Protein 4IT5 (pdb70)

Structure (mmCIF, N/CA/C/O backbone):
data_4IT5
#
_entry.id   4IT5
#
_cell.length_a   55.430
_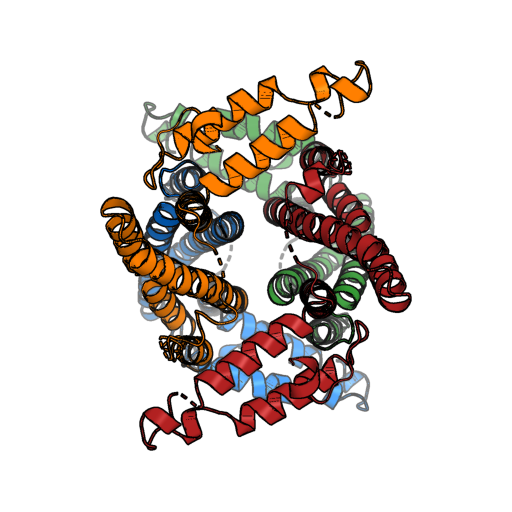cell.length_b   100.714
_cell.length_c   70.346
_cell.angle_alpha   90.000
_cell.angle_beta   90.470
_cell.angle_gamma   90.000
#
_symmetry.space_group_name_H-M   'P 1 21 1'
#
loop_
_entity.id
_entity.type
_entity.pdbx_description
1 polymer 'Co-chaperone protein HscB homolog'
2 non-polymer 'CALCIUM ION'
3 water water
#
loop_
_atom_site.group_PDB
_atom_site.id
_atom_site.type_symbol
_atom_site.label_atom_id
_atom_site.label_alt_id
_atom_site.label_comp_id
_atom_site.label_asym_id
_atom_site.label_entity_id
_atom_site.label_seq_id
_atom_site.pdbx_PDB_ins_code
_atom_site.Cartn_x
_atom_site.Cartn_y
_atom_site.Cartn_z
_atom_site.occupancy
_atom_site.B_iso_or_equiv
_atom_site.auth_seq_id
_atom_site.auth_comp_id
_atom_site.auth_asym_id
_atom_site.auth_atom_id
_atom_site.pdbx_PDB_model_num
ATOM 9 N N . ASN A 1 5 ? 4.420 -10.991 32.139 1.00 64.93 2 ASN A N 1
ATOM 10 C CA . ASN A 1 5 ? 5.439 -10.275 31.379 1.00 57.78 2 ASN A CA 1
ATOM 11 C C . ASN A 1 5 ? 5.266 -10.518 29.882 1.00 53.37 2 ASN A C 1
ATOM 12 O O . ASN A 1 5 ? 4.472 -11.372 29.475 1.00 57.67 2 ASN A O 1
ATOM 17 N N . TYR A 1 6 ? 6.010 -9.775 29.071 1.00 43.96 3 TYR A N 1
ATOM 18 C CA . TYR A 1 6 ? 5.865 -9.837 27.619 1.00 41.26 3 TYR A CA 1
ATOM 19 C C . TYR A 1 6 ? 6.154 -11.230 27.061 1.00 42.12 3 TYR A C 1
ATOM 20 O O . TYR A 1 6 ? 5.533 -11.651 26.088 1.00 45.13 3 TYR A O 1
ATOM 29 N N . PHE A 1 7 ? 7.094 -11.939 27.680 1.00 43.80 4 PHE A N 1
ATOM 30 C CA . PHE A 1 7 ? 7.451 -13.287 27.242 1.00 42.62 4 PHE A CA 1
ATOM 31 C C . PHE A 1 7 ? 6.311 -14.275 27.474 1.00 46.08 4 PHE A C 1
ATOM 32 O O . PHE A 1 7 ? 5.900 -14.983 26.557 1.00 45.09 4 PHE A O 1
ATOM 40 N N . GLU A 1 8 ? 5.822 -14.328 28.711 1.00 48.86 5 GLU A N 1
ATOM 41 C CA . GLU A 1 8 ? 4.722 -15.217 29.079 1.00 60.96 5 GLU A CA 1
ATOM 42 C C . GLU A 1 8 ? 3.475 -14.900 28.261 1.00 60.60 5 GLU A C 1
ATOM 43 O O . GLU A 1 8 ? 2.700 -15.791 27.926 1.00 63.98 5 GLU A O 1
ATOM 49 N N . LEU A 1 9 ? 3.303 -13.624 27.930 1.00 60.58 6 LEU A N 1
ATOM 50 C CA . LEU A 1 9 ? 2.187 -13.183 27.098 1.00 54.05 6 LEU A CA 1
ATOM 51 C C . LEU A 1 9 ? 2.184 -13.887 25.742 1.00 52.26 6 LEU A C 1
ATOM 52 O O . LEU A 1 9 ? 1.128 -14.121 25.166 1.00 48.34 6 LEU A O 1
ATOM 57 N N . PHE A 1 10 ? 3.365 -14.227 25.234 1.00 52.75 7 PHE A N 1
ATOM 58 C CA . PHE A 1 10 ? 3.454 -14.958 23.975 1.00 48.42 7 PHE A CA 1
ATOM 59 C C . PHE A 1 10 ? 3.777 -16.425 24.220 1.00 50.59 7 PHE A C 1
ATOM 60 O O . PHE A 1 10 ? 3.948 -17.195 23.273 1.00 45.32 7 PHE A O 1
ATOM 68 N N . GLY A 1 11 ? 3.856 -16.806 25.492 1.00 55.30 8 GLY A N 1
ATOM 69 C CA . GLY A 1 11 ? 4.225 -18.161 25.865 1.00 56.92 8 GLY A CA 1
ATOM 70 C C . GLY A 1 11 ? 5.685 -18.478 25.590 1.00 61.77 8 GLY A C 1
ATOM 71 O O . GLY A 1 11 ? 6.045 -19.631 25.350 1.00 60.99 8 GLY A O 1
ATOM 72 N N . LEU A 1 12 ? 6.529 -17.451 25.631 1.00 60.38 9 LEU A N 1
ATOM 73 C CA . LEU A 1 12 ? 7.947 -17.606 25.320 1.00 57.18 9 LEU A CA 1
ATOM 74 C C . LEU A 1 12 ? 8.782 -17.753 26.589 1.00 57.64 9 LEU A C 1
ATOM 75 O O . LEU A 1 12 ? 8.412 -17.233 27.639 1.00 60.06 9 LEU A O 1
ATOM 80 N N . PRO A 1 13 ? 9.913 -18.471 26.498 1.00 64.85 10 PRO A N 1
ATOM 81 C CA . PRO A 1 13 ? 10.828 -18.565 27.644 1.00 60.75 10 PRO A CA 1
ATOM 82 C C . PRO A 1 13 ? 11.526 -17.229 27.859 1.00 49.64 10 PRO A C 1
ATOM 83 O O . PRO A 1 13 ? 11.826 -16.548 26.879 1.00 43.27 10 PRO A O 1
ATOM 87 N N . ILE A 1 14 ? 11.770 -16.854 29.111 1.00 50.54 11 ILE A N 1
ATOM 88 C CA . ILE A 1 14 ? 12.474 -15.611 29.405 1.00 53.61 11 ILE A CA 1
ATOM 89 C C . ILE A 1 14 ? 13.961 -15.765 29.090 1.00 51.22 11 ILE A C 1
ATOM 90 O O . ILE A 1 14 ? 14.705 -16.354 29.868 1.00 52.51 11 ILE A O 1
ATOM 95 N N . GLN A 1 15 ? 14.378 -15.237 27.941 1.00 51.15 12 GLN A N 1
ATOM 96 C CA . GLN A 1 15 ? 15.766 -15.326 27.487 1.00 52.65 12 GLN A CA 1
ATOM 97 C C . GLN A 1 15 ? 15.945 -14.404 26.288 1.00 46.72 12 GLN A C 1
ATOM 98 O O . GLN A 1 15 ? 14.964 -13.989 25.671 1.00 45.34 12 GLN A O 1
ATOM 104 N N . PHE A 1 16 ? 17.191 -14.092 25.953 1.00 45.42 13 PHE A N 1
ATOM 105 C CA . PHE A 1 16 ? 17.470 -13.223 24.819 1.00 44.46 13 PHE A CA 1
ATOM 106 C C . PHE A 1 16 ? 17.225 -13.928 23.491 1.00 48.35 13 PHE A C 1
ATOM 107 O O . PHE A 1 16 ? 16.772 -13.312 22.524 1.00 48.84 13 PHE A O 1
ATOM 115 N N . GLU A 1 17 ? 17.550 -15.216 23.447 1.00 48.27 14 GLU A N 1
ATOM 116 C CA . GLU A 1 17 ? 17.394 -16.008 22.232 1.00 55.23 14 GLU A CA 1
ATOM 117 C C . GLU A 1 17 ? 15.921 -16.071 21.856 1.00 57.67 14 GLU A C 1
ATOM 118 O O . GLU A 1 17 ? 15.083 -16.473 22.667 1.00 53.65 14 GLU A O 1
ATOM 124 N N . LEU A 1 18 ? 15.602 -15.671 20.629 1.00 56.60 15 LEU A N 1
ATOM 125 C CA . LEU A 1 18 ? 14.205 -15.606 20.214 1.00 59.27 15 LEU A CA 1
ATOM 126 C C . LEU A 1 18 ? 13.957 -16.032 18.766 1.00 59.90 15 LEU A C 1
ATOM 127 O O . LEU A 1 18 ? 14.625 -15.558 17.843 1.00 59.39 15 LEU A O 1
ATOM 132 N N . ASP A 1 19 ? 12.980 -16.918 18.585 1.00 56.53 16 ASP A N 1
ATOM 133 C CA . ASP A 1 19 ? 12.498 -17.300 17.261 1.00 54.09 16 ASP A CA 1
ATOM 134 C C . ASP A 1 19 ? 11.609 -16.176 16.720 1.00 54.75 16 ASP A C 1
ATOM 135 O O . ASP A 1 19 ? 10.465 -16.015 17.155 1.00 51.96 16 ASP A O 1
ATOM 140 N N . GLY A 1 20 ? 12.138 -15.398 15.779 1.00 57.21 17 GLY A N 1
ATOM 141 C CA . GLY A 1 20 ? 11.433 -14.244 15.245 1.00 55.80 17 GLY A CA 1
ATOM 142 C C . GLY A 1 20 ? 10.166 -14.572 14.475 1.00 59.10 17 GLY A C 1
ATOM 143 O O . GLY A 1 20 ? 9.159 -13.877 14.603 1.00 55.41 17 GLY A O 1
ATOM 144 N N . SER A 1 21 ? 10.216 -15.628 13.668 1.00 63.56 18 SER A N 1
ATOM 145 C CA . SER A 1 21 ? 9.059 -16.049 12.885 1.00 62.74 18 SER A CA 1
ATOM 146 C C . SER A 1 21 ? 7.919 -16.502 13.797 1.00 63.10 18 SER A C 1
ATOM 147 O O . SER A 1 21 ? 6.752 -16.186 13.559 1.00 59.21 18 SER A O 1
ATOM 150 N N . LEU A 1 22 ? 8.271 -17.247 14.840 1.00 62.08 19 LEU A N 1
ATOM 151 C CA . LEU A 1 22 ? 7.300 -17.719 15.823 1.00 56.71 19 LEU A CA 1
ATOM 152 C C . LEU A 1 22 ? 6.635 -16.539 16.532 1.00 57.30 19 LEU A C 1
ATOM 153 O O . LEU A 1 22 ? 5.418 -16.523 16.721 1.00 56.62 19 LEU A O 1
ATOM 158 N N . LEU A 1 23 ? 7.440 -15.553 16.917 1.00 53.83 20 LEU A N 1
ATOM 159 C CA . LEU A 1 23 ? 6.928 -14.355 17.578 1.00 56.82 20 LEU A CA 1
ATOM 160 C C . LEU A 1 23 ? 5.939 -13.615 16.687 1.00 52.95 20 LEU A C 1
ATOM 161 O O . LEU A 1 23 ? 4.892 -13.166 17.150 1.00 51.41 20 LEU A O 1
ATOM 166 N N . SER A 1 24 ? 6.283 -13.487 15.409 1.00 54.50 21 SER A N 1
ATOM 167 C CA . SER A 1 24 ? 5.414 -12.826 14.441 1.00 60.92 21 SER A CA 1
ATOM 168 C C . SER A 1 24 ? 4.104 -13.580 14.233 1.00 61.21 21 SER A C 1
ATOM 169 O O . SER A 1 24 ? 3.069 -12.968 13.985 1.00 58.72 21 SER A O 1
ATOM 172 N N . SER A 1 25 ? 4.153 -14.905 14.334 1.00 61.94 22 SER A N 1
ATOM 173 C CA . SER A 1 25 ? 2.951 -15.725 14.190 1.00 64.85 22 SER A CA 1
ATOM 174 C C . SER A 1 25 ? 2.100 -15.661 15.455 1.00 59.44 22 SER A C 1
ATOM 175 O O . SER A 1 25 ? 0.874 -15.575 15.387 1.00 60.90 22 SER A O 1
ATOM 178 N N . GLN A 1 26 ? 2.761 -15.712 16.609 1.00 54.73 23 GLN A N 1
ATOM 179 C CA . GLN A 1 26 ? 2.079 -15.588 17.891 1.00 58.36 23 GLN A CA 1
ATOM 180 C C . GLN A 1 26 ? 1.431 -14.209 18.024 1.00 54.62 23 GLN A C 1
ATOM 181 O O . GLN A 1 26 ? 0.302 -14.092 18.491 1.00 47.39 23 GLN A O 1
ATOM 187 N N . PHE A 1 27 ? 2.150 -13.170 17.611 1.00 49.05 24 PHE A N 1
ATOM 188 C CA . PHE A 1 27 ? 1.599 -11.820 17.617 1.00 49.46 24 PHE A CA 1
ATOM 189 C C . PHE A 1 27 ? 0.367 -11.731 16.729 1.00 57.22 24 PHE A C 1
ATOM 190 O O . PHE A 1 27 ? -0.649 -11.168 17.130 1.00 57.58 24 PHE A O 1
ATOM 198 N N . ARG A 1 28 ? 0.468 -12.286 15.524 1.00 56.94 25 ARG A N 1
ATOM 199 C CA . ARG A 1 28 ? -0.636 -12.270 14.569 1.00 63.41 25 ARG A CA 1
ATOM 200 C C . ARG A 1 28 ? -1.909 -12.868 15.157 1.00 57.69 25 ARG A C 1
ATOM 201 O O . ARG A 1 28 ? -2.989 -12.302 15.014 1.00 62.39 25 ARG A O 1
ATOM 209 N N . ALA A 1 29 ? -1.773 -14.006 15.830 1.00 52.74 26 ALA A N 1
ATOM 210 C CA . ALA A 1 29 ? -2.914 -14.669 16.459 1.00 54.77 26 ALA A CA 1
ATOM 211 C C . ALA A 1 29 ? -3.519 -13.815 17.573 1.00 53.18 26 ALA A C 1
ATOM 212 O O . ALA A 1 29 ? -4.737 -13.720 17.705 1.00 49.34 26 ALA A O 1
ATOM 214 N N . LEU A 1 30 ? -2.659 -13.213 18.387 1.00 53.13 27 LEU A N 1
ATOM 215 C CA . LEU A 1 30 ? -3.103 -12.340 19.468 1.00 51.41 27 LEU A CA 1
ATOM 216 C C . LEU A 1 30 ? -3.781 -11.089 18.917 1.00 47.96 27 LEU A C 1
ATOM 217 O O . LEU A 1 30 ? -4.885 -10.725 19.337 1.00 47.48 27 LEU A O 1
ATOM 222 N N . GLN A 1 31 ? -3.106 -10.438 17.975 1.00 47.03 28 GLN A N 1
ATOM 223 C CA . GLN A 1 31 ? -3.590 -9.210 17.348 1.00 52.38 28 GLN A CA 1
ATOM 224 C C . GLN A 1 31 ? -4.945 -9.434 16.694 1.00 58.00 28 GLN A C 1
ATOM 225 O O . GLN A 1 31 ? -5.816 -8.561 16.717 1.00 58.07 28 GLN A O 1
ATOM 231 N N . LYS A 1 32 ? -5.107 -10.618 16.113 1.00 60.48 29 LYS A N 1
ATOM 232 C CA . LYS A 1 32 ? -6.354 -11.026 15.481 1.00 61.73 29 LYS A CA 1
ATOM 233 C C . LYS A 1 32 ? -7.429 -11.183 16.542 1.00 60.03 29 LYS A C 1
ATOM 234 O O . LYS A 1 32 ? -8.553 -10.710 16.381 1.00 61.27 29 LYS A O 1
ATOM 240 N N . ARG A 1 33 ? -7.064 -11.847 17.634 1.00 55.91 30 ARG A N 1
ATOM 241 C CA . ARG A 1 33 ? -8.001 -12.170 18.706 1.00 49.39 30 ARG A CA 1
ATOM 242 C C . ARG A 1 33 ? -8.478 -10.932 19.465 1.00 49.50 30 ARG A C 1
ATOM 243 O O . ARG A 1 33 ? -9.655 -10.824 19.819 1.00 44.36 30 ARG A O 1
ATOM 251 N N . PHE A 1 34 ? -7.569 -9.991 19.698 1.00 42.26 31 PHE A N 1
ATOM 252 C CA . PHE A 1 34 ? -7.882 -8.838 20.535 1.00 37.82 31 PHE A CA 1
ATOM 253 C C . PHE A 1 34 ? -8.128 -7.559 19.740 1.00 32.38 31 PHE A C 1
ATOM 254 O O . PHE A 1 34 ? -8.209 -6.476 20.311 1.00 35.54 31 PHE A O 1
ATOM 262 N N . HIS A 1 35 ? -8.255 -7.690 18.423 1.00 33.57 32 HIS A N 1
ATOM 263 C CA . HIS A 1 35 ? -8.589 -6.557 17.571 1.00 40.09 32 HIS A CA 1
ATOM 264 C C . HIS A 1 35 ? -9.939 -5.974 18.001 1.00 50.13 32 HIS A C 1
ATOM 265 O O . HIS A 1 35 ? -10.902 -6.717 18.190 1.00 47.81 32 HIS A O 1
ATOM 272 N N . PRO A 1 36 ? -10.004 -4.639 18.163 1.00 47.21 33 PRO A N 1
ATOM 273 C CA . PRO A 1 36 ? -11.182 -3.904 18.646 1.00 46.69 33 PRO A CA 1
ATOM 274 C C . PRO A 1 36 ? -12.468 -4.270 17.912 1.00 41.09 33 PRO A C 1
ATOM 275 O O . PRO A 1 36 ? -13.547 -4.191 18.500 1.00 43.34 33 PRO A O 1
ATOM 279 N N . ASP A 1 37 ? -12.356 -4.662 16.647 1.00 42.66 34 ASP A N 1
ATOM 280 C CA . ASP A 1 37 ? -13.520 -5.082 15.878 1.00 45.34 34 ASP A CA 1
ATOM 281 C C . ASP A 1 37 ? -14.256 -6.259 16.529 1.00 43.46 34 ASP A C 1
ATOM 282 O O . ASP A 1 37 ? -15.466 -6.406 16.365 1.00 49.40 34 ASP A O 1
ATOM 287 N N . ASN A 1 38 ? -13.526 -7.080 17.282 1.00 46.46 35 ASN A N 1
ATOM 288 C CA . ASN A 1 38 ? -14.109 -8.248 17.938 1.00 45.41 35 ASN A CA 1
ATOM 289 C C . ASN A 1 38 ? -14.931 -7.891 19.178 1.00 42.24 35 ASN A C 1
ATOM 290 O O . ASN A 1 38 ? -15.514 -8.763 19.821 1.00 39.60 35 ASN A O 1
ATOM 295 N N . PHE A 1 39 ? -14.981 -6.601 19.499 1.00 38.72 36 PHE A N 1
ATOM 296 C CA . PHE A 1 39 ? -15.659 -6.131 20.701 1.00 33.93 36 PHE A CA 1
ATOM 297 C C . PHE A 1 39 ? -16.554 -4.933 20.419 1.00 40.62 36 PHE A C 1
ATOM 298 O O . PHE A 1 39 ? -17.020 -4.272 21.346 1.00 35.19 36 PHE A O 1
ATOM 306 N N . ALA A 1 40 ? -16.794 -4.661 19.140 1.00 35.31 37 ALA A N 1
ATOM 307 C CA . ALA A 1 40 ? -17.527 -3.464 18.716 1.00 46.53 37 ALA A CA 1
ATOM 308 C C . ALA A 1 40 ? -18.892 -3.298 19.384 1.00 41.92 37 ALA A C 1
ATOM 309 O O . ALA A 1 40 ? -19.336 -2.179 19.631 1.00 44.47 37 ALA A O 1
ATOM 311 N N . THR A 1 41 ? -19.563 -4.411 19.667 1.00 36.86 38 THR A N 1
ATOM 312 C CA . THR A 1 41 ? -20.881 -4.343 20.299 1.00 43.50 38 THR A CA 1
ATOM 313 C C . THR A 1 41 ? -20.870 -4.758 21.770 1.00 41.25 38 THR A C 1
ATOM 314 O O . THR A 1 41 ? -21.920 -4.900 22.383 1.00 43.67 38 THR A O 1
ATOM 318 N N . ALA A 1 42 ? -19.681 -4.944 22.334 1.00 38.98 39 ALA A N 1
ATOM 319 C CA . ALA A 1 42 ? -19.563 -5.243 23.759 1.00 40.28 39 ALA A CA 1
ATOM 320 C C . ALA A 1 42 ? -19.882 -4.004 24.603 1.00 43.85 39 ALA A C 1
ATOM 321 O O . ALA A 1 42 ? -19.984 -2.893 24.078 1.00 43.53 39 ALA A O 1
ATOM 323 N N . SER A 1 43 ? -20.042 -4.197 25.910 1.00 45.06 40 SER A N 1
ATOM 324 C CA . SER A 1 43 ? -20.244 -3.084 26.835 1.00 43.87 40 SER A CA 1
ATOM 325 C C . SER A 1 43 ? -19.005 -2.185 26.835 1.00 48.85 40 SER A C 1
ATOM 326 O O . SER A 1 43 ? -17.902 -2.653 26.530 1.00 43.37 40 SER A O 1
ATOM 329 N N . GLU A 1 44 ? -19.175 -0.904 27.167 1.00 48.46 41 GLU A N 1
ATOM 330 C CA . GLU A 1 44 ? -18.059 0.045 27.117 1.00 51.11 41 GLU A CA 1
ATOM 331 C C . GLU A 1 44 ? -16.883 -0.401 27.980 1.00 43.56 41 GLU A C 1
ATOM 332 O O . GLU A 1 44 ? -15.728 -0.214 27.604 1.00 44.82 41 GLU A O 1
ATOM 338 N N . ARG A 1 45 ? -17.180 -0.997 29.131 1.00 46.15 42 ARG A N 1
ATOM 339 C CA . ARG A 1 45 ? -16.134 -1.492 30.021 1.00 54.27 42 ARG A CA 1
ATOM 340 C C . ARG A 1 45 ? -15.317 -2.587 29.341 1.00 49.10 42 ARG A C 1
ATOM 341 O O . ARG A 1 45 ? -14.085 -2.587 29.410 1.00 48.87 42 ARG A O 1
ATOM 349 N N . ASP A 1 46 ? -16.001 -3.515 28.677 1.00 44.42 43 ASP A N 1
ATOM 350 C CA . ASP A 1 46 ? -15.308 -4.591 27.975 1.00 46.92 43 ASP A CA 1
ATOM 351 C C . ASP A 1 46 ? -14.484 -4.078 26.791 1.00 46.90 43 ASP A C 1
ATOM 352 O O . ASP A 1 46 ? -13.382 -4.565 26.547 1.00 46.42 43 ASP A O 1
ATOM 357 N N . ARG A 1 47 ? -15.022 -3.105 26.058 1.00 43.38 44 ARG A N 1
ATOM 358 C CA . ARG A 1 47 ? -14.311 -2.528 24.917 1.00 43.60 44 ARG A CA 1
ATOM 359 C C . ARG A 1 47 ? -13.006 -1.869 25.344 1.00 36.21 44 ARG A C 1
ATOM 360 O O . ARG A 1 47 ? -11.963 -2.099 24.740 1.00 40.39 44 ARG A O 1
ATOM 368 N N . LEU A 1 48 ? -13.074 -1.062 26.396 1.00 42.66 45 LEU A N 1
ATOM 369 C CA . LEU A 1 48 ? -11.912 -0.315 26.868 1.00 48.85 45 LEU A CA 1
ATOM 370 C C . LEU A 1 48 ? -10.843 -1.236 27.450 1.00 47.70 45 LEU A C 1
ATOM 371 O O . LEU A 1 48 ? -9.653 -0.990 27.285 1.00 43.21 45 LEU A O 1
ATOM 384 N N . ALA A 1 50 ? -10.470 -4.291 26.431 1.00 40.12 47 ALA A N 1
ATOM 385 C CA . ALA A 1 50 ? -9.974 -4.996 25.251 1.00 42.07 47 ALA A CA 1
ATOM 386 C C . ALA A 1 50 ? -8.944 -4.179 24.464 1.00 40.15 47 ALA A C 1
ATOM 387 O O . ALA A 1 50 ? -7.958 -4.733 23.979 1.00 37.80 47 ALA A O 1
ATOM 389 N N . VAL A 1 51 ? -9.172 -2.874 24.320 1.00 38.97 48 VAL A N 1
ATOM 390 C CA . VAL A 1 51 ? -8.200 -2.029 23.616 1.00 36.49 48 VAL A CA 1
ATOM 391 C C . VAL A 1 51 ? -6.909 -1.925 24.418 1.00 41.15 48 VAL A C 1
ATOM 392 O O . VAL A 1 51 ? -5.818 -1.854 23.846 1.00 43.99 48 VAL A O 1
ATOM 396 N N . GLN A 1 52 ? -7.029 -1.936 25.744 1.00 38.74 49 GLN A N 1
ATOM 397 C CA . GLN A 1 52 ? -5.846 -1.933 26.600 1.00 49.69 49 GLN A CA 1
ATOM 398 C C . GLN A 1 52 ? -5.047 -3.228 26.440 1.00 49.42 49 GLN A C 1
ATOM 399 O O . GLN A 1 52 ? -3.816 -3.203 26.361 1.00 44.33 49 GLN A O 1
ATOM 405 N N . GLN A 1 53 ? -5.748 -4.357 26.374 1.00 41.64 50 GLN A N 1
ATOM 406 C CA . GLN A 1 53 ? -5.088 -5.637 26.152 1.00 41.12 50 GLN A CA 1
ATOM 407 C C . GLN A 1 53 ? -4.440 -5.660 24.775 1.00 39.31 50 GLN A C 1
ATOM 408 O O . GLN A 1 53 ? -3.337 -6.177 24.606 1.00 39.09 50 GLN A O 1
ATOM 414 N N . ALA A 1 54 ? -5.125 -5.086 23.792 1.00 38.18 51 ALA A N 1
ATOM 415 C CA . ALA A 1 54 ? -4.582 -5.010 22.439 1.00 41.41 51 ALA A CA 1
ATOM 416 C C . ALA A 1 54 ? -3.333 -4.135 22.412 1.00 40.66 51 ALA A C 1
ATOM 417 O O . ALA A 1 54 ? -2.367 -4.440 21.716 1.00 38.60 51 ALA A O 1
ATOM 419 N N . ALA A 1 55 ? -3.361 -3.048 23.176 1.00 34.87 52 ALA A N 1
ATOM 420 C CA . ALA A 1 55 ? -2.231 -2.127 23.236 1.00 38.48 52 ALA A CA 1
ATOM 421 C C . ALA A 1 55 ? -1.008 -2.782 23.882 1.00 41.68 52 ALA A C 1
ATOM 422 O O . ALA A 1 55 ? 0.112 -2.631 23.389 1.00 42.04 52 ALA A O 1
ATOM 424 N N . GLN A 1 56 ? -1.226 -3.501 24.982 1.00 42.99 53 GLN A N 1
ATOM 425 C CA . GLN A 1 56 ? -0.156 -4.227 25.667 1.00 46.24 53 GLN A CA 1
ATOM 426 C C . GLN A 1 56 ? 0.492 -5.282 24.766 1.00 45.78 53 GLN A C 1
ATOM 427 O O . GLN A 1 56 ? 1.709 -5.467 24.784 1.00 41.59 53 GLN A O 1
ATOM 433 N N . ILE A 1 57 ? -0.331 -5.969 23.982 1.00 39.71 54 ILE A N 1
ATOM 434 C CA . ILE A 1 57 ? 0.156 -6.962 23.030 1.00 42.87 54 ILE A CA 1
ATOM 435 C C . ILE A 1 57 ? 1.080 -6.322 21.993 1.00 47.79 54 ILE A C 1
ATOM 436 O O . ILE A 1 57 ? 2.151 -6.854 21.690 1.00 48.15 54 ILE A O 1
ATOM 441 N N . ASN A 1 58 ? 0.663 -5.178 21.460 1.00 47.11 55 ASN A N 1
ATOM 442 C CA . ASN A 1 58 ? 1.484 -4.431 20.516 1.00 47.51 55 ASN A CA 1
ATOM 443 C C . ASN A 1 58 ? 2.798 -3.974 21.151 1.00 45.73 55 ASN A C 1
ATOM 444 O O . ASN A 1 58 ? 3.860 -4.101 20.547 1.00 46.81 55 ASN A O 1
ATOM 449 N N . ASP A 1 59 ? 2.714 -3.439 22.367 1.00 44.03 56 ASP A N 1
ATOM 450 C CA . ASP A 1 59 ? 3.893 -3.041 23.135 1.00 45.60 56 ASP A CA 1
ATOM 451 C C . ASP A 1 59 ? 4.837 -4.215 23.382 1.00 46.36 56 ASP A C 1
ATOM 452 O O . ASP A 1 59 ? 6.047 -4.101 23.192 1.00 43.92 56 ASP A O 1
ATOM 457 N N . ALA A 1 60 ? 4.274 -5.335 23.828 1.00 40.40 57 ALA A N 1
ATOM 458 C CA . ALA A 1 60 ? 5.049 -6.546 24.079 1.00 40.10 57 ALA A CA 1
ATOM 459 C C . ALA A 1 60 ? 5.784 -6.986 22.822 1.00 46.16 57 ALA A C 1
ATOM 460 O O . ALA A 1 60 ? 6.980 -7.283 22.858 1.00 47.88 57 ALA A O 1
ATOM 462 N N . TYR A 1 61 ? 5.055 -7.032 21.712 1.00 41.81 58 TYR A N 1
ATOM 463 C CA . TYR A 1 61 ? 5.626 -7.421 20.429 1.00 44.83 58 TYR A CA 1
ATOM 464 C C . TYR A 1 61 ? 6.764 -6.494 20.018 1.00 49.23 58 TYR A C 1
ATOM 465 O O . TYR A 1 61 ? 7.822 -6.956 19.599 1.00 43.85 58 TYR A O 1
ATOM 474 N N . GLN A 1 62 ? 6.541 -5.187 20.131 1.00 45.19 59 GLN A N 1
ATOM 475 C CA . GLN A 1 62 ? 7.563 -4.208 19.761 1.00 47.55 59 GLN A CA 1
ATOM 476 C C . GLN A 1 62 ? 8.794 -4.289 20.654 1.00 46.68 59 GLN A C 1
ATOM 477 O O . GLN A 1 62 ? 9.915 -4.072 20.200 1.00 44.21 59 GLN A O 1
ATOM 483 N N . THR A 1 63 ? 8.577 -4.595 21.928 1.00 45.72 60 THR A N 1
ATOM 484 C CA . THR A 1 63 ? 9.669 -4.700 22.888 1.00 40.21 60 THR A CA 1
ATOM 485 C C . THR A 1 63 ? 10.513 -5.952 22.637 1.00 42.19 60 THR A C 1
ATOM 486 O O . THR A 1 63 ? 11.744 -5.911 22.735 1.00 38.89 60 THR A O 1
ATOM 490 N N . LEU A 1 64 ? 9.850 -7.053 22.286 1.00 32.93 61 LEU A N 1
ATOM 491 C CA . LEU A 1 64 ? 10.527 -8.335 22.083 1.00 38.52 61 LEU A CA 1
ATOM 492 C C . LEU A 1 64 ? 11.188 -8.477 20.708 1.00 46.45 61 LEU A C 1
ATOM 493 O O . LEU A 1 64 ? 12.219 -9.135 20.585 1.00 47.00 61 LEU A O 1
ATOM 498 N N . LYS A 1 65 ? 10.599 -7.879 19.677 1.00 41.68 62 LYS A N 1
ATOM 499 C CA . LYS A 1 65 ? 11.130 -8.059 18.325 1.00 48.33 62 LYS A CA 1
ATOM 500 C C . LYS A 1 65 ? 12.481 -7.357 18.126 1.00 46.83 62 LYS A C 1
ATOM 501 O O . LYS A 1 65 ? 13.283 -7.778 17.298 1.00 46.61 62 LYS A O 1
ATOM 507 N N . ASP A 1 66 ? 12.733 -6.296 18.887 1.00 46.98 63 ASP A N 1
ATOM 508 C CA . ASP A 1 66 ? 14.012 -5.600 18.802 1.00 48.97 63 ASP A CA 1
ATOM 509 C C . ASP A 1 66 ? 14.951 -6.064 19.911 1.00 42.35 63 ASP A C 1
ATOM 510 O O . ASP A 1 66 ? 14.633 -5.932 21.097 1.00 37.84 63 ASP A O 1
ATOM 515 N N . PRO A 1 67 ? 16.115 -6.609 19.522 1.00 49.93 64 PRO A N 1
ATOM 516 C CA . PRO A 1 67 ? 17.106 -7.167 20.450 1.00 44.04 64 PRO A CA 1
ATOM 517 C C . PRO A 1 67 ? 17.475 -6.184 21.554 1.00 35.68 64 PRO A C 1
ATOM 518 O O . PRO A 1 67 ? 17.559 -6.589 22.709 1.00 40.15 64 PRO A O 1
ATOM 522 N N . LEU A 1 68 ? 17.675 -4.915 21.205 1.00 36.04 65 LEU A N 1
ATOM 523 C CA . LEU A 1 68 ? 18.068 -3.905 22.185 1.00 37.36 65 LEU A CA 1
ATOM 524 C C . LEU A 1 68 ? 16.995 -3.676 23.237 1.00 43.17 65 LEU A C 1
ATOM 525 O O . LEU A 1 68 ? 17.278 -3.682 24.438 1.00 45.83 65 LEU A O 1
ATOM 530 N N . ARG A 1 69 ? 15.763 -3.468 22.785 1.00 44.03 66 ARG A N 1
ATOM 531 C CA . ARG A 1 69 ? 14.648 -3.301 23.707 1.00 43.96 66 ARG A CA 1
ATOM 532 C C . ARG A 1 69 ? 14.434 -4.594 24.488 1.00 28.87 66 ARG A C 1
ATOM 533 O O . ARG A 1 69 ? 14.174 -4.563 25.692 1.00 36.74 66 ARG A O 1
ATOM 541 N N . ARG A 1 70 ? 14.581 -5.728 23.808 1.00 26.72 67 ARG A N 1
ATOM 542 C CA . ARG A 1 70 ? 14.450 -7.035 24.465 1.00 35.39 67 ARG A CA 1
ATOM 543 C C . ARG A 1 70 ? 15.502 -7.216 25.555 1.00 41.69 67 ARG A C 1
ATOM 544 O O . ARG A 1 70 ? 15.183 -7.594 26.688 1.00 38.32 67 ARG A O 1
ATOM 552 N N . ALA A 1 71 ? 16.756 -6.928 25.217 1.00 40.22 68 ALA A N 1
ATOM 553 C CA . ALA A 1 71 ? 17.840 -7.018 26.188 1.00 35.83 68 ALA A CA 1
ATOM 554 C C . ALA A 1 71 ? 17.593 -6.074 27.362 1.00 36.73 68 ALA A C 1
ATOM 555 O O . ALA A 1 71 ? 17.801 -6.432 28.523 1.00 37.10 68 ALA A O 1
ATOM 557 N N . GLU A 1 72 ? 17.148 -4.863 27.048 1.00 37.47 69 GLU A N 1
ATOM 558 C CA . GLU A 1 72 ? 16.844 -3.867 28.070 1.00 41.47 69 GLU A CA 1
ATOM 559 C C . GLU A 1 72 ? 15.681 -4.324 28.952 1.00 37.54 69 GLU A C 1
ATOM 560 O O . GLU A 1 72 ? 15.695 -4.129 30.173 1.00 39.33 69 GLU A O 1
ATOM 566 N N . TYR A 1 73 ? 14.684 -4.948 28.333 1.00 35.19 70 TYR A N 1
ATOM 567 C CA . TYR A 1 73 ? 13.551 -5.504 29.071 1.00 40.16 70 TYR A CA 1
ATOM 568 C C . TYR A 1 73 ? 14.015 -6.598 30.022 1.00 38.98 70 TYR A C 1
ATOM 569 O O . TYR A 1 73 ? 13.572 -6.661 31.167 1.00 48.35 70 TYR A O 1
ATOM 578 N N . LEU A 1 74 ? 14.906 -7.459 29.538 1.00 38.71 71 LEU A N 1
ATOM 579 C CA . LEU A 1 74 ? 15.513 -8.494 30.373 1.00 40.79 71 LEU A CA 1
ATOM 580 C C . LEU A 1 74 ? 16.200 -7.909 31.610 1.00 44.12 71 LEU A C 1
ATOM 581 O O . LEU A 1 74 ? 16.037 -8.427 32.717 1.00 43.34 71 LEU A O 1
ATOM 586 N N . LEU A 1 75 ? 16.957 -6.829 31.422 1.00 41.79 72 LEU A N 1
ATOM 587 C CA . LEU A 1 75 ? 17.606 -6.145 32.542 1.00 43.07 72 LEU A CA 1
ATOM 588 C C . LEU A 1 75 ? 16.589 -5.615 33.550 1.00 48.72 72 LEU A C 1
ATOM 589 O O . LEU A 1 75 ? 16.788 -5.723 34.761 1.00 48.31 72 LEU A O 1
ATOM 594 N N . SER A 1 76 ? 15.497 -5.047 33.043 1.00 51.44 73 SER A N 1
ATOM 595 C CA . SER A 1 76 ? 14.462 -4.469 33.897 1.00 55.40 73 SER A CA 1
ATOM 596 C C . SER A 1 76 ? 13.737 -5.533 34.715 1.00 53.56 73 SER A C 1
ATOM 597 O O . SER A 1 76 ? 13.242 -5.252 35.803 1.00 55.67 73 SER A O 1
ATOM 600 N N . LEU A 1 77 ? 13.683 -6.754 34.189 1.00 49.80 74 LEU A N 1
ATOM 601 C CA . LEU A 1 77 ? 13.115 -7.879 34.929 1.00 53.11 74 LEU A CA 1
ATOM 602 C C . LEU A 1 77 ? 13.989 -8.243 36.135 1.00 55.69 74 LEU A C 1
ATOM 603 O O . LEU A 1 77 ? 13.546 -8.936 37.049 1.00 57.54 74 LEU A O 1
ATOM 608 N N . GLN A 1 78 ? 15.233 -7.776 36.129 1.00 51.67 75 GLN A N 1
ATOM 609 C CA . GLN A 1 78 ? 16.150 -8.028 37.233 1.00 56.43 75 GLN A CA 1
ATOM 610 C C . GLN A 1 78 ? 16.182 -6.837 38.183 1.00 59.72 75 GLN A C 1
ATOM 611 O O . GLN A 1 78 ? 16.957 -6.814 39.137 1.00 65.18 75 GLN A O 1
ATOM 617 N N . GLY A 1 79 ? 15.338 -5.845 37.917 1.00 59.98 76 GLY A N 1
ATOM 618 C CA . GLY A 1 79 ? 15.335 -4.634 38.716 1.00 60.81 76 GLY A CA 1
ATOM 619 C C . GLY A 1 79 ? 16.448 -3.679 38.321 1.00 61.29 76 GLY A C 1
ATOM 620 O O . GLY A 1 79 ? 16.819 -2.789 39.090 1.00 62.29 76 GLY A O 1
ATOM 621 N N . ILE A 1 80 ? 16.981 -3.868 37.115 1.00 58.41 77 ILE A N 1
ATOM 622 C CA . ILE A 1 80 ? 18.009 -2.983 36.577 1.00 57.83 77 ILE A CA 1
ATOM 623 C C . ILE A 1 80 ? 17.418 -1.963 35.601 1.00 59.84 77 ILE A C 1
ATOM 624 O O . ILE A 1 80 ? 16.759 -2.332 34.631 1.00 58.95 77 ILE A O 1
ATOM 629 N N . GLU A 1 81 ? 17.660 -0.681 35.855 1.00 64.51 78 GLU A N 1
ATOM 630 C CA . GLU A 1 81 ? 17.348 0.360 34.878 1.00 70.22 78 GLU A CA 1
ATOM 631 C C . GLU A 1 81 ? 18.534 1.303 34.749 1.00 68.74 78 GLU A C 1
ATOM 632 O O . GLU A 1 81 ? 19.181 1.630 35.742 1.00 69.91 78 GLU A O 1
ATOM 646 N N . ASN A 1 83 ? 20.551 4.900 33.050 1.00 88.77 80 ASN A N 1
ATOM 647 C CA . ASN A 1 83 ? 20.369 6.286 32.630 1.00 90.76 80 ASN A CA 1
ATOM 648 C C . ASN A 1 83 ? 21.185 6.596 31.380 1.00 86.40 80 ASN A C 1
ATOM 649 O O . ASN A 1 83 ? 20.654 7.061 30.373 1.00 85.15 80 ASN A O 1
ATOM 654 N N . GLN A 1 90 ? 29.552 6.487 28.415 1.00 90.74 87 GLN A N 1
ATOM 655 C CA . GLN A 1 90 ? 30.661 7.424 28.288 1.00 90.26 87 GLN A CA 1
ATOM 656 C C . GLN A 1 90 ? 31.713 6.866 27.339 1.00 82.05 87 GLN A C 1
ATOM 657 O O . GLN A 1 90 ? 31.646 7.101 26.135 1.00 89.83 87 GLN A O 1
ATOM 663 N N . ASP A 1 91 ? 32.674 6.125 27.895 1.00 69.26 88 ASP A N 1
ATOM 664 C CA . ASP A 1 91 ? 33.731 5.454 27.125 1.00 52.36 88 ASP A CA 1
ATOM 665 C C . ASP A 1 91 ? 34.315 6.364 26.049 1.00 41.11 88 ASP A C 1
ATOM 666 O O . ASP A 1 91 ? 34.015 6.204 24.866 1.00 40.55 88 ASP A O 1
ATOM 671 N N . PRO A 1 92 ? 35.160 7.319 26.463 1.00 40.68 89 PRO A N 1
ATOM 672 C CA . PRO A 1 92 ? 35.666 8.392 25.596 1.00 43.38 89 PRO A CA 1
ATOM 673 C C . PRO A 1 92 ? 36.239 7.881 24.282 1.00 39.61 89 PRO A C 1
ATOM 674 O O . PRO A 1 92 ? 36.010 8.485 23.236 1.00 45.82 89 PRO A O 1
ATOM 686 N N . PHE A 1 94 ? 35.426 5.032 22.718 1.00 37.14 91 PHE A N 1
ATOM 687 C CA . PHE A 1 94 ? 34.297 4.611 21.897 1.00 36.29 91 PHE A CA 1
ATOM 688 C C . PHE A 1 94 ? 33.640 5.831 21.252 1.00 31.77 91 PHE A C 1
ATOM 689 O O . PHE A 1 94 ? 33.346 5.822 20.056 1.00 38.33 91 PHE A O 1
ATOM 697 N N . LEU A 1 95 ? 33.426 6.879 22.047 1.00 34.77 92 LEU A N 1
ATOM 698 C CA . LEU A 1 95 ? 32.881 8.146 21.543 1.00 37.69 92 LEU A CA 1
ATOM 699 C C . LEU A 1 95 ? 33.668 8.684 20.355 1.00 35.85 92 LEU A C 1
ATOM 700 O O . LEU A 1 95 ? 33.112 8.974 19.297 1.00 36.54 92 LEU A O 1
ATOM 713 N N . GLU A 1 97 ? 35.758 7.205 18.352 1.00 36.23 94 GLU A N 1
ATOM 714 C CA . GLU A 1 97 ? 35.700 6.332 17.186 1.00 44.82 94 GLU A CA 1
ATOM 715 C C . GLU A 1 97 ? 34.363 6.472 16.464 1.00 36.99 94 GLU A C 1
ATOM 716 O O . GLU A 1 97 ? 34.307 6.461 15.233 1.00 37.18 94 GLU A O 1
ATOM 722 N N . GLN A 1 98 ? 33.284 6.613 17.228 1.00 37.72 95 GLN A N 1
ATOM 723 C CA . GLN A 1 98 ? 31.968 6.809 16.628 1.00 41.50 95 GLN A CA 1
ATOM 724 C C . GLN A 1 98 ? 31.908 8.139 15.882 1.00 44.61 95 GLN A C 1
ATOM 725 O O . GLN A 1 98 ? 31.256 8.242 14.843 1.00 43.89 95 GLN A O 1
ATOM 739 N N . GLU A 1 100 ? 34.556 9.509 14.454 1.00 42.84 97 GLU A N 1
ATOM 740 C CA . GLU A 1 100 ? 35.364 9.242 13.263 1.00 45.08 97 GLU A CA 1
ATOM 741 C C . GLU A 1 100 ? 34.569 8.489 12.198 1.00 41.29 97 GLU A C 1
ATOM 742 O O . GLU A 1 100 ? 34.626 8.830 11.015 1.00 41.82 97 GLU A O 1
ATOM 748 N N . LEU A 1 101 ? 33.838 7.458 12.621 1.00 37.48 98 LEU A N 1
ATOM 749 C CA . LEU A 1 101 ? 33.003 6.687 11.700 1.00 39.33 98 LEU A CA 1
ATOM 750 C C . LEU A 1 101 ? 31.953 7.581 11.057 1.00 37.64 98 LEU A C 1
ATOM 751 O O . LEU A 1 101 ? 31.726 7.518 9.849 1.00 44.77 98 LEU A O 1
ATOM 756 N N . ARG A 1 102 ? 31.315 8.414 11.871 1.00 38.98 99 ARG A N 1
ATOM 757 C CA . ARG A 1 102 ? 30.337 9.373 11.366 1.00 50.17 99 ARG A CA 1
ATOM 758 C C . ARG A 1 102 ? 30.995 10.299 10.351 1.00 48.72 99 ARG A C 1
ATOM 759 O O . ARG A 1 102 ? 30.422 10.594 9.302 1.00 47.44 99 ARG A O 1
ATOM 767 N N . GLU A 1 103 ? 32.212 10.737 10.663 1.00 48.53 100 GLU A N 1
ATOM 768 C CA . GLU A 1 103 ? 32.979 11.583 9.757 1.00 56.72 100 GLU A CA 1
ATOM 769 C C . GLU A 1 103 ? 33.264 10.865 8.448 1.00 50.53 100 GLU A C 1
ATOM 770 O O . GLU A 1 103 ? 33.076 11.429 7.373 1.00 52.12 100 GLU A O 1
ATOM 776 N N . GLU A 1 104 ? 33.712 9.618 8.543 1.00 46.05 101 GLU A N 1
ATOM 777 C CA . GLU A 1 104 ? 34.011 8.834 7.351 1.00 47.61 101 GLU A CA 1
ATOM 778 C C . GLU A 1 104 ? 32.763 8.671 6.489 1.00 53.14 101 GLU A C 1
ATOM 779 O O . GLU A 1 104 ? 32.832 8.753 5.263 1.00 57.35 101 GLU A O 1
ATOM 785 N N . LEU A 1 105 ? 31.620 8.451 7.134 1.00 53.14 102 LEU A N 1
ATOM 786 C CA . LEU A 1 105 ? 30.364 8.266 6.410 1.00 52.99 102 LEU A CA 1
ATOM 787 C C . LEU A 1 105 ? 30.008 9.499 5.582 1.00 53.91 102 LEU A C 1
ATOM 788 O O . LEU A 1 105 ? 29.509 9.377 4.465 1.00 51.13 102 LEU A O 1
ATOM 793 N N . GLU A 1 106 ? 30.283 10.681 6.127 1.00 59.02 103 GLU A N 1
ATOM 794 C CA . GLU A 1 106 ? 30.001 11.933 5.425 1.00 67.07 103 GLU A CA 1
ATOM 795 C C . GLU A 1 106 ? 30.899 12.167 4.218 1.00 62.88 103 GLU A C 1
ATOM 796 O O . GLU A 1 106 ? 30.614 13.025 3.384 1.00 66.69 103 GLU A O 1
ATOM 802 N N . SER A 1 107 ? 31.986 11.409 4.131 1.00 62.37 104 SER A N 1
ATOM 803 C CA . SER A 1 107 ? 32.923 11.544 3.019 1.00 62.90 104 SER A CA 1
ATOM 804 C C . SER A 1 107 ? 32.539 10.654 1.840 1.00 64.93 104 SER A C 1
ATOM 805 O O . SER A 1 107 ? 32.866 10.969 0.696 1.00 68.90 104 SER A O 1
ATOM 808 N N . VAL A 1 108 ? 31.844 9.554 2.134 1.00 62.45 105 VAL A N 1
ATOM 809 C CA . VAL A 1 108 ? 31.394 8.577 1.136 1.00 59.11 105 VAL A CA 1
ATOM 810 C C . VAL A 1 108 ? 30.923 9.204 -0.177 1.00 60.69 105 VAL A C 1
ATOM 811 O O . VAL A 1 108 ? 31.330 8.774 -1.257 1.00 58.91 105 VAL A O 1
ATOM 815 N N . THR A 1 109 ? 30.076 10.224 -0.070 1.00 65.83 106 THR A N 1
ATOM 816 C CA . THR A 1 109 ? 29.623 10.998 -1.223 1.00 75.12 106 THR A CA 1
ATOM 817 C C . THR A 1 109 ? 30.786 11.508 -2.068 1.00 77.10 106 THR A C 1
ATOM 818 O O . THR A 1 109 ? 30.801 11.344 -3.286 1.00 78.11 106 THR A O 1
ATOM 822 N N . ALA A 1 110 ? 31.762 12.122 -1.407 1.00 76.82 107 ALA A N 1
ATOM 823 C CA . ALA A 1 110 ? 32.932 12.667 -2.089 1.00 78.29 107 ALA A CA 1
ATOM 824 C C . ALA A 1 110 ? 34.029 11.619 -2.276 1.00 80.36 107 ALA A C 1
ATOM 825 O O . ALA A 1 110 ? 35.182 11.840 -1.904 1.00 82.98 107 ALA A O 1
ATOM 827 N N . CYS A 1 111 ? 33.662 10.477 -2.849 1.00 80.52 108 CYS A N 1
ATOM 828 C CA . CYS A 1 111 ? 34.628 9.430 -3.172 1.00 77.56 108 CYS A CA 1
ATOM 829 C C . CYS A 1 111 ? 34.642 9.166 -4.664 1.00 78.73 108 CYS A C 1
ATOM 830 O O . CYS A 1 111 ? 33.786 9.675 -5.397 1.00 81.08 108 CYS A O 1
ATOM 833 N N . ALA A 1 112 ? 35.610 8.373 -5.112 1.00 79.31 109 ALA A N 1
ATOM 834 C CA . ALA A 1 112 ? 35.641 7.934 -6.499 1.00 81.02 109 ALA A CA 1
ATOM 835 C C . ALA A 1 112 ? 34.357 7.180 -6.820 1.00 82.95 109 ALA A C 1
ATOM 836 O O . ALA A 1 112 ? 33.577 7.602 -7.675 1.00 83.32 109 ALA A O 1
ATOM 838 N N . ASP A 1 113 ? 34.135 6.074 -6.112 1.00 82.34 110 ASP A N 1
ATOM 839 C CA . ASP A 1 113 ? 32.884 5.337 -6.226 1.00 83.29 110 ASP A CA 1
ATOM 840 C C . ASP A 1 113 ? 32.157 5.333 -4.886 1.00 77.42 110 ASP A C 1
ATOM 841 O O . ASP A 1 113 ? 32.361 4.434 -4.065 1.00 73.20 110 ASP A O 1
ATOM 846 N N . PRO A 1 114 ? 31.305 6.351 -4.668 1.00 74.88 111 PRO A N 1
ATOM 847 C CA . PRO A 1 114 ? 30.503 6.519 -3.452 1.00 70.33 111 PRO A CA 1
ATOM 848 C C . PRO A 1 114 ? 29.681 5.272 -3.202 1.00 67.49 111 PRO A C 1
ATOM 849 O O . PRO A 1 114 ? 29.605 4.788 -2.075 1.00 64.06 111 PRO A O 1
ATOM 853 N N . GLU A 1 115 ? 29.076 4.765 -4.269 1.00 71.46 112 GLU A N 1
ATOM 854 C CA . GLU A 1 115 ? 28.296 3.538 -4.231 1.00 78.65 112 GLU A CA 1
ATOM 855 C C . GLU A 1 115 ? 29.114 2.366 -3.681 1.00 72.55 112 GLU A C 1
ATOM 856 O O . GLU A 1 115 ? 28.595 1.531 -2.943 1.00 73.17 112 GLU A O 1
ATOM 862 N N . ALA A 1 116 ? 30.399 2.321 -4.020 1.00 66.98 113 ALA A N 1
ATOM 863 C CA . ALA A 1 116 ? 31.272 1.246 -3.553 1.00 64.63 113 ALA A CA 1
ATOM 864 C C . ALA A 1 116 ? 31.804 1.491 -2.143 1.00 63.99 113 ALA A C 1
ATOM 865 O O . ALA A 1 116 ? 31.952 0.555 -1.359 1.00 66.41 113 ALA A O 1
ATOM 867 N N . ALA A 1 117 ? 32.108 2.745 -1.827 1.00 55.17 114 ALA A N 1
ATOM 868 C CA . ALA A 1 117 ? 32.593 3.087 -0.496 1.00 49.52 114 ALA A CA 1
ATOM 869 C C . ALA A 1 117 ? 31.492 2.899 0.550 1.00 50.67 114 ALA A C 1
ATOM 870 O O . ALA A 1 117 ? 31.761 2.498 1.683 1.00 49.50 114 ALA A O 1
ATOM 872 N N . LEU A 1 118 ? 30.257 3.203 0.164 1.00 52.49 115 LEU A N 1
ATOM 873 C CA . LEU A 1 118 ? 29.107 3.002 1.041 1.00 53.75 115 LEU A CA 1
ATOM 874 C C . LEU A 1 118 ? 28.956 1.532 1.399 1.00 57.20 115 LEU A C 1
ATOM 875 O O . LEU A 1 118 ? 28.785 1.187 2.570 1.00 55.89 115 LEU A O 1
ATOM 880 N N . VAL A 1 119 ? 29.018 0.674 0.382 1.00 58.00 116 VAL A N 1
ATOM 881 C CA . VAL A 1 119 ? 28.959 -0.773 0.577 1.00 56.54 116 VAL A CA 1
ATOM 882 C C . VAL A 1 119 ? 30.044 -1.232 1.550 1.00 57.41 116 VAL A C 1
ATOM 883 O O . VAL A 1 119 ? 29.764 -1.964 2.496 1.00 57.41 116 VAL A O 1
ATOM 887 N N . ALA A 1 120 ? 31.274 -0.780 1.324 1.00 50.16 117 ALA A N 1
ATOM 888 C CA . ALA A 1 120 ? 32.386 -1.103 2.210 1.00 49.30 117 ALA A CA 1
ATOM 889 C C . ALA A 1 120 ? 32.118 -0.648 3.646 1.00 54.31 117 ALA A C 1
ATOM 890 O O . ALA A 1 120 ? 32.326 -1.405 4.595 1.00 54.12 117 ALA A O 1
ATOM 892 N N . PHE A 1 121 ? 31.665 0.593 3.797 1.00 50.85 118 PHE A N 1
ATOM 893 C CA . PHE A 1 121 ? 31.362 1.144 5.111 1.00 47.26 118 PHE A CA 1
ATOM 894 C C . PHE A 1 121 ? 30.228 0.379 5.782 1.00 44.87 118 PHE A C 1
ATOM 895 O O . PHE A 1 121 ? 30.279 0.107 6.982 1.00 43.79 118 PHE A O 1
ATOM 903 N N . ASP A 1 122 ? 29.210 0.030 5.001 1.00 50.22 119 ASP A N 1
ATOM 904 C CA . ASP A 1 122 ? 28.030 -0.652 5.529 1.00 47.26 119 ASP A CA 1
ATOM 905 C C . ASP A 1 122 ? 28.357 -2.040 6.079 1.00 40.47 119 ASP A C 1
ATOM 906 O O . ASP A 1 122 ? 27.790 -2.458 7.087 1.00 40.96 119 ASP A O 1
ATOM 911 N N . THR A 1 123 ? 29.276 -2.748 5.429 1.00 45.31 120 THR A N 1
ATOM 912 C CA . THR A 1 123 ? 29.667 -4.078 5.896 1.00 45.73 120 THR A CA 1
ATOM 913 C C . THR A 1 123 ? 30.466 -3.982 7.187 1.00 41.23 120 THR A C 1
ATOM 914 O O . THR A 1 123 ? 30.311 -4.810 8.083 1.00 44.10 120 THR A O 1
ATOM 918 N N . LYS A 1 124 ? 31.322 -2.969 7.276 1.00 44.60 121 LYS A N 1
ATOM 919 C CA . LYS A 1 124 ? 32.081 -2.717 8.495 1.00 42.87 121 LYS A CA 1
ATOM 920 C C . LYS A 1 124 ? 31.162 -2.442 9.689 1.00 44.37 121 LYS A C 1
ATOM 921 O O . LYS A 1 124 ? 31.331 -3.026 10.763 1.00 43.08 121 LYS A O 1
ATOM 927 N N . VAL A 1 125 ? 30.181 -1.564 9.496 1.00 44.58 122 VAL A N 1
ATOM 928 C CA . VAL A 1 125 ? 29.225 -1.238 10.556 1.00 41.53 122 VAL A CA 1
ATOM 929 C C . VAL A 1 125 ? 28.384 -2.454 10.950 1.00 38.85 122 VAL A C 1
ATOM 930 O O . VAL A 1 125 ? 28.153 -2.704 12.136 1.00 39.75 122 VAL A O 1
ATOM 934 N N . THR A 1 126 ? 27.941 -3.214 9.954 1.00 42.29 123 THR A N 1
ATOM 935 C CA . THR A 1 126 ? 27.132 -4.409 10.199 1.00 49.21 123 THR A CA 1
ATOM 936 C C . THR A 1 126 ? 27.920 -5.486 10.948 1.00 44.80 123 THR A C 1
ATOM 937 O O . THR A 1 126 ? 27.405 -6.105 11.877 1.00 45.99 123 THR A O 1
ATOM 941 N N . ALA A 1 127 ? 29.171 -5.702 10.547 1.00 39.28 124 ALA A N 1
ATOM 942 C CA . ALA A 1 127 ? 30.043 -6.644 11.244 1.00 36.57 124 ALA A CA 1
ATOM 943 C C . ALA A 1 127 ? 30.205 -6.235 12.706 1.00 37.55 124 ALA A C 1
ATOM 944 O O . ALA A 1 127 ? 30.164 -7.067 13.613 1.00 41.39 124 ALA A O 1
ATOM 954 N N . GLN A 1 129 ? 28.139 -4.385 14.473 1.00 31.14 126 GLN A N 1
ATOM 955 C CA . GLN A 1 129 ? 26.853 -4.602 15.123 1.00 31.44 126 GLN A CA 1
ATOM 956 C C . GLN A 1 129 ? 26.703 -6.073 15.484 1.00 36.48 126 GLN A C 1
ATOM 957 O O . GLN A 1 129 ? 26.257 -6.417 16.579 1.00 37.09 126 GLN A O 1
ATOM 963 N N . ARG A 1 130 ? 27.100 -6.935 14.555 1.00 35.62 127 ARG A N 1
ATOM 964 C CA . ARG A 1 130 ? 27.022 -8.379 14.746 1.00 37.52 127 ARG A CA 1
ATOM 965 C C . ARG A 1 130 ? 27.882 -8.818 15.935 1.00 35.68 127 ARG A C 1
ATOM 966 O O . ARG A 1 130 ? 27.457 -9.626 16.760 1.00 38.47 127 ARG A O 1
ATOM 974 N N . HIS A 1 131 ? 29.077 -8.249 16.036 1.00 34.57 128 HIS A N 1
ATOM 975 C CA . HIS A 1 131 ? 29.997 -8.585 17.118 1.00 40.40 128 HIS A CA 1
ATOM 976 C C . HIS A 1 131 ? 29.483 -8.128 18.485 1.00 41.76 128 HIS A C 1
ATOM 977 O O . HIS A 1 131 ? 29.565 -8.874 19.464 1.00 36.31 128 HIS A O 1
ATOM 984 N N . TYR A 1 132 ? 28.965 -6.902 18.554 1.00 36.10 129 TYR A N 1
ATOM 985 C CA . TYR A 1 132 ? 28.367 -6.407 19.790 1.00 34.46 129 TYR A CA 1
ATOM 986 C C . TYR A 1 132 ? 27.143 -7.239 20.181 1.00 34.68 129 TYR A C 1
ATOM 987 O O . TYR A 1 132 ? 26.935 -7.538 21.359 1.00 34.63 129 TYR A O 1
ATOM 996 N N . LEU A 1 133 ? 26.340 -7.615 19.188 1.00 32.72 130 LEU A N 1
ATOM 997 C CA . LEU A 1 133 ? 25.146 -8.431 19.428 1.00 37.82 130 LEU A CA 1
ATOM 998 C C . LEU A 1 133 ? 25.492 -9.797 20.018 1.00 41.86 130 LEU A C 1
ATOM 999 O O . LEU A 1 133 ? 24.838 -10.259 20.955 1.00 39.27 130 LEU A O 1
ATOM 1004 N N . ALA A 1 134 ? 26.528 -10.436 19.482 1.00 39.08 131 ALA A N 1
ATOM 1005 C CA . ALA A 1 134 ? 26.961 -11.734 19.998 1.00 41.68 131 ALA A CA 1
ATOM 1006 C C . ALA A 1 134 ? 27.493 -11.609 21.423 1.00 41.75 131 ALA A C 1
ATOM 1007 O O . ALA A 1 134 ? 27.238 -12.471 22.263 1.00 37.00 131 ALA A O 1
ATOM 1009 N N . GLN A 1 135 ? 28.241 -10.541 21.686 1.00 42.46 132 GLN A N 1
ATOM 1010 C CA . GLN A 1 135 ? 28.759 -10.283 23.025 1.00 38.12 132 GLN A CA 1
ATOM 1011 C C . GLN A 1 135 ? 27.616 -10.067 24.013 1.00 34.63 132 GLN A C 1
ATOM 1012 O O . GLN A 1 135 ? 27.622 -10.624 25.109 1.00 35.51 132 GLN A O 1
ATOM 1018 N N . LEU A 1 136 ? 26.632 -9.269 23.613 1.00 32.54 133 LEU A N 1
ATOM 1019 C CA . LEU A 1 136 ? 25.447 -9.020 24.440 1.00 34.84 133 LEU A CA 1
ATOM 1020 C C . LEU A 1 136 ? 24.724 -10.314 24.804 1.00 38.54 133 LEU A C 1
ATOM 1021 O O . LEU A 1 136 ? 24.356 -10.535 25.964 1.00 36.22 133 LEU A O 1
ATOM 1026 N N . GLN A 1 137 ? 24.522 -11.165 23.804 1.00 38.42 134 GLN A N 1
ATOM 1027 C CA . GLN A 1 137 ? 23.883 -12.462 24.007 1.00 39.43 134 GLN A CA 1
ATOM 1028 C C . GLN A 1 137 ? 24.651 -13.291 25.026 1.00 39.73 134 GLN A C 1
ATOM 1029 O O . GLN A 1 137 ? 24.061 -13.883 25.937 1.00 35.97 134 GLN A O 1
ATOM 1035 N N . GLY A 1 138 ? 25.973 -13.311 24.880 1.00 44.21 135 GLY A N 1
ATOM 1036 C CA . GLY A 1 138 ? 26.829 -14.089 25.754 1.00 36.61 135 GLY A CA 1
ATOM 1037 C C . GLY A 1 138 ? 26.742 -13.693 27.213 1.00 40.76 135 GLY A C 1
ATOM 1038 O O . GLY A 1 138 ? 26.666 -14.554 28.090 1.00 44.05 135 GLY A O 1
ATOM 1039 N N . GLN A 1 139 ? 26.755 -12.393 27.489 1.00 41.93 136 GLN A N 1
ATOM 1040 C CA . GLN A 1 139 ? 26.749 -11.955 28.882 1.00 51.41 136 GLN A CA 1
ATOM 1041 C C . GLN A 1 139 ? 25.357 -11.995 29.517 1.00 45.95 136 GLN A C 1
ATOM 1042 O O . GLN A 1 139 ? 25.229 -12.169 30.728 1.00 46.59 136 GLN A O 1
ATOM 1048 N N . LEU A 1 140 ? 24.317 -11.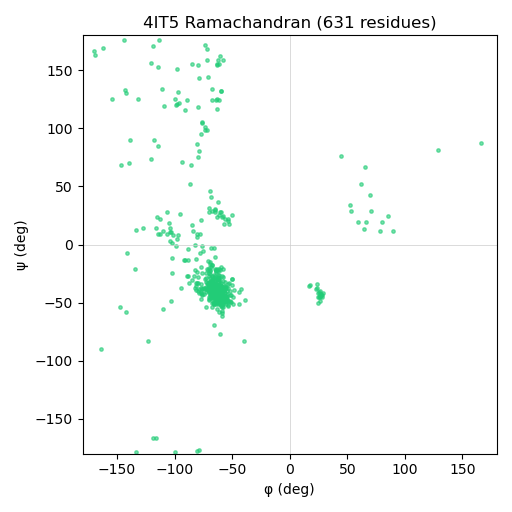843 28.703 1.00 46.22 137 LEU A N 1
ATOM 1049 C CA . LEU A 1 140 ? 22.958 -12.028 29.199 1.00 49.07 137 LEU A CA 1
ATOM 1050 C C . LEU A 1 140 ? 22.778 -13.474 29.657 1.00 48.20 137 LEU A C 1
ATOM 1051 O O . LEU A 1 140 ? 22.216 -13.732 30.718 1.00 50.20 137 LEU A O 1
ATOM 1056 N N . ALA A 1 141 ? 23.287 -14.411 28.863 1.00 48.84 138 ALA A N 1
ATOM 1057 C CA . ALA A 1 141 ? 23.219 -15.830 29.201 1.00 54.15 138 ALA A CA 1
ATOM 1058 C C . ALA A 1 141 ? 23.949 -16.140 30.504 1.00 53.16 138 ALA A C 1
ATOM 1059 O O . ALA A 1 141 ? 23.600 -17.084 31.212 1.00 57.27 138 ALA A O 1
ATOM 1061 N N . GLN A 1 142 ? 24.968 -15.348 30.813 1.00 56.02 139 GLN A N 1
ATOM 1062 C CA . GLN A 1 142 ? 25.767 -15.574 32.011 1.00 57.42 139 GLN A CA 1
ATOM 1063 C C . GLN A 1 142 ? 25.450 -14.564 33.110 1.00 55.87 139 GLN A C 1
ATOM 1064 O O . GLN A 1 142 ? 26.240 -14.385 34.040 1.00 64.02 139 GLN A O 1
ATOM 1070 N N . SER A 1 143 ? 24.293 -13.915 32.994 1.00 53.30 140 SER A N 1
ATOM 1071 C CA . SER A 1 143 ? 23.836 -12.926 33.972 1.00 54.17 140 SER A CA 1
ATOM 1072 C C . SER A 1 143 ? 24.848 -11.808 34.257 1.00 54.63 140 SER A C 1
ATOM 1073 O O . SER A 1 143 ? 24.874 -11.257 35.360 1.00 62.34 140 SER A O 1
ATOM 1076 N N . GLU A 1 144 ? 25.677 -11.481 33.266 1.00 48.43 141 GLU A N 1
ATOM 1077 C CA . GLU A 1 144 ? 26.616 -10.365 33.385 1.00 46.98 141 GLU A CA 1
ATOM 1078 C C . GLU A 1 144 ? 25.914 -9.079 32.983 1.00 44.78 141 GLU A C 1
ATOM 1079 O O . GLU A 1 144 ? 26.229 -8.487 31.947 1.00 44.43 141 GLU A O 1
ATOM 1085 N N . TRP A 1 145 ? 24.961 -8.654 33.808 1.00 46.42 142 TRP A N 1
ATOM 1086 C CA . TRP A 1 145 ? 24.079 -7.548 33.462 1.00 50.66 142 TRP A CA 1
ATOM 1087 C C . TRP A 1 145 ? 24.845 -6.254 33.209 1.00 53.34 142 TRP A C 1
ATOM 1088 O O . TRP A 1 145 ? 24.507 -5.488 32.307 1.00 53.55 142 TRP A O 1
ATOM 1099 N N . LEU A 1 146 ? 25.875 -6.016 34.014 1.00 52.89 143 LEU A N 1
ATOM 1100 C CA . LEU A 1 146 ? 26.682 -4.807 33.893 1.00 56.87 143 LEU A CA 1
ATOM 1101 C C . LEU A 1 146 ? 27.278 -4.699 32.492 1.00 50.46 143 LEU A C 1
ATOM 1102 O O . LEU A 1 146 ? 27.110 -3.688 31.811 1.00 48.98 143 LEU A O 1
ATOM 1107 N N . ALA A 1 147 ? 27.966 -5.751 32.060 1.00 49.50 144 ALA A N 1
ATOM 1108 C CA . ALA A 1 147 ? 28.555 -5.773 30.726 1.00 49.79 144 ALA A CA 1
ATOM 1109 C C . ALA A 1 147 ? 27.475 -5.701 29.648 1.00 47.64 144 ALA A C 1
ATOM 1110 O O . ALA A 1 147 ? 27.669 -5.070 28.611 1.00 47.06 144 ALA A O 1
ATOM 1112 N N . ALA A 1 148 ? 26.343 -6.356 29.899 1.00 41.83 145 ALA A N 1
ATOM 1113 C CA . ALA A 1 148 ? 25.212 -6.344 28.968 1.00 40.14 145 ALA A CA 1
ATOM 1114 C C . ALA A 1 148 ? 24.702 -4.932 28.721 1.00 35.82 145 ALA A C 1
ATOM 1115 O O . ALA A 1 148 ? 24.467 -4.536 27.580 1.00 34.89 145 ALA A O 1
ATOM 1117 N N . ALA A 1 149 ? 24.514 -4.184 29.802 1.00 36.39 146 ALA A N 1
ATOM 1118 C CA . ALA A 1 149 ? 24.063 -2.800 29.706 1.00 42.24 146 ALA A CA 1
ATOM 1119 C C . ALA A 1 149 ? 25.048 -1.955 28.899 1.00 38.67 146 ALA A C 1
ATOM 1120 O O . ALA A 1 149 ? 24.644 -1.057 28.163 1.00 44.58 146 ALA A O 1
ATOM 1122 N N . ASP A 1 150 ? 26.340 -2.234 29.045 1.00 41.71 147 ASP A N 1
ATOM 1123 C CA . ASP A 1 150 ? 27.361 -1.535 28.266 1.00 36.82 147 ASP A CA 1
ATOM 1124 C C . ASP A 1 150 ? 27.204 -1.840 26.783 1.00 35.38 147 ASP A C 1
ATOM 1125 O O . ASP A 1 150 ? 27.331 -0.950 25.943 1.00 34.93 147 ASP A O 1
ATOM 1130 N N . GLN A 1 151 ? 26.931 -3.105 26.466 1.00 31.59 148 GLN A N 1
ATOM 1131 C CA . GLN A 1 151 ? 26.708 -3.519 25.084 1.00 36.97 148 GLN A CA 1
ATOM 1132 C C . GLN A 1 151 ? 25.498 -2.808 24.492 1.00 32.68 148 GLN A C 1
ATOM 1133 O O . GLN A 1 151 ? 25.539 -2.326 23.359 1.00 31.16 148 GLN A O 1
ATOM 1139 N N . ILE A 1 152 ? 24.421 -2.750 25.269 1.00 29.12 149 ILE A N 1
ATOM 1140 C CA . ILE A 1 152 ? 23.198 -2.069 24.848 1.00 33.89 149 ILE A CA 1
ATOM 1141 C C . ILE A 1 152 ? 23.450 -0.608 24.441 1.00 34.71 149 ILE A C 1
ATOM 1142 O O . ILE A 1 152 ? 23.033 -0.183 23.357 1.00 39.18 149 ILE A O 1
ATOM 1147 N N . ARG A 1 153 ? 24.130 0.148 25.303 1.00 37.12 150 ARG A N 1
ATOM 1148 C CA . ARG A 1 153 ? 24.467 1.545 25.013 1.00 39.00 150 ARG A CA 1
ATOM 1149 C C . ARG A 1 153 ? 25.214 1.700 23.697 1.00 35.80 150 ARG A C 1
ATOM 1150 O O . ARG A 1 153 ? 24.899 2.577 22.896 1.00 36.51 150 ARG A O 1
ATOM 1158 N N . LYS A 1 154 ? 26.212 0.847 23.484 1.00 31.88 151 LYS A N 1
ATOM 1159 C CA . LYS A 1 154 ? 27.042 0.936 22.287 1.00 37.48 151 LYS A CA 1
ATOM 1160 C C . LYS A 1 154 ? 26.238 0.575 21.056 1.00 32.52 151 LYS A C 1
ATOM 1161 O O . LYS A 1 154 ? 26.337 1.234 20.024 1.00 33.99 151 LYS A O 1
ATOM 1167 N N . LEU A 1 155 ? 25.427 -0.469 21.175 1.00 30.36 152 LEU A N 1
ATOM 1168 C CA . LEU A 1 155 ? 24.554 -0.875 20.080 1.00 32.64 152 LEU A CA 1
ATOM 1169 C C . LEU A 1 155 ? 23.546 0.216 19.706 1.00 27.66 152 LEU A C 1
ATOM 1170 O O . LEU A 1 155 ? 23.144 0.320 18.546 1.00 30.18 152 LEU A O 1
ATOM 1175 N N . LYS A 1 156 ? 23.152 1.042 20.672 1.00 28.25 153 LYS A N 1
ATOM 1176 C CA . LYS A 1 156 ? 22.263 2.164 20.360 1.00 36.10 153 LYS A CA 1
ATOM 1177 C C . LYS A 1 156 ? 22.990 3.173 19.481 1.00 37.45 153 LYS A C 1
ATOM 1178 O O . LYS A 1 156 ? 22.399 3.768 18.583 1.00 36.24 153 LYS A O 1
ATOM 1184 N N . PHE A 1 157 ? 24.280 3.363 19.743 1.00 35.83 154 PHE A N 1
ATOM 1185 C CA . PHE A 1 157 ? 25.116 4.189 18.879 1.00 40.13 154 PHE A CA 1
ATOM 1186 C C . PHE A 1 157 ? 25.194 3.595 17.474 1.00 37.52 154 PHE A C 1
ATOM 1187 O O . PHE A 1 157 ? 25.006 4.297 16.482 1.00 39.93 154 PHE A O 1
ATOM 1195 N N . ILE A 1 158 ? 25.491 2.299 17.403 1.00 33.86 155 ILE A N 1
ATOM 1196 C CA . ILE A 1 158 ? 25.621 1.594 16.130 1.00 32.62 155 ILE A CA 1
ATOM 1197 C C . ILE A 1 158 ? 24.328 1.668 15.316 1.00 38.66 155 ILE A C 1
ATOM 1198 O O . ILE A 1 158 ? 24.359 1.896 14.103 1.00 43.60 155 ILE A O 1
ATOM 1203 N N . ALA A 1 159 ? 23.195 1.465 15.987 1.00 38.63 156 ALA A N 1
ATOM 1204 C CA . ALA A 1 159 ? 21.888 1.516 15.329 1.00 36.68 156 ALA A CA 1
ATOM 1205 C C . ALA A 1 159 ? 21.653 2.860 14.642 1.00 42.55 156 ALA A C 1
ATOM 1206 O O . ALA A 1 159 ? 21.237 2.904 13.480 1.00 38.81 156 ALA A O 1
ATOM 1208 N N . LYS A 1 160 ? 21.910 3.948 15.366 1.00 39.49 157 LYS A N 1
ATOM 1209 C CA . LYS A 1 160 ? 21.797 5.289 14.798 1.00 49.49 157 LYS A CA 1
ATOM 1210 C C . LYS A 1 160 ? 22.751 5.455 13.625 1.00 46.17 157 LYS A C 1
ATOM 1211 O O . LYS A 1 160 ? 22.392 6.034 12.604 1.00 46.37 157 LYS A O 1
ATOM 1217 N N . LEU A 1 161 ? 23.972 4.954 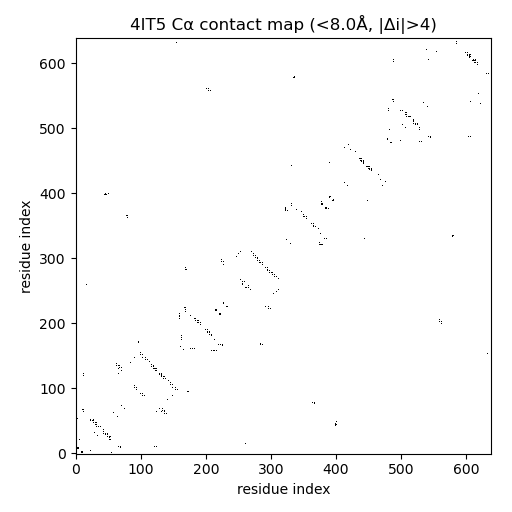13.778 1.00 42.36 158 LEU A N 1
ATOM 1218 C CA . LEU A 1 161 ? 24.936 4.993 12.687 1.00 40.63 158 LEU A CA 1
ATOM 1219 C C . LEU A 1 161 ? 24.382 4.243 11.483 1.00 40.39 158 LEU A C 1
ATOM 1220 O O . LEU A 1 161 ? 24.353 4.776 10.377 1.00 39.69 158 LEU A O 1
ATOM 1225 N N . LYS A 1 162 ? 23.933 3.011 11.711 1.00 37.75 159 LYS A N 1
ATOM 1226 C CA . LYS A 1 162 ? 23.300 2.204 10.665 1.00 45.54 159 LYS A CA 1
ATOM 1227 C C . LYS A 1 162 ? 22.145 2.955 10.003 1.00 42.27 159 LYS A C 1
ATOM 1228 O O . LYS A 1 162 ? 21.943 2.867 8.794 1.00 42.34 159 LYS A O 1
ATOM 1234 N N . ASN A 1 163 ? 21.397 3.708 10.798 1.00 38.24 160 ASN A N 1
ATOM 1235 C CA . ASN A 1 163 ? 20.318 4.521 10.250 1.00 46.67 160 ASN A CA 1
ATOM 1236 C C . ASN A 1 163 ? 20.850 5.613 9.323 1.00 49.03 160 ASN A C 1
ATOM 1237 O O . ASN A 1 163 ? 20.249 5.912 8.290 1.00 51.68 160 ASN A O 1
ATOM 1242 N N . GLU A 1 164 ? 21.986 6.198 9.686 1.00 43.26 161 GLU A N 1
ATOM 1243 C CA . GLU A 1 164 ? 22.591 7.232 8.851 1.00 49.66 161 GLU A CA 1
ATOM 1244 C C . GLU A 1 164 ? 23.113 6.692 7.515 1.00 43.50 161 GLU A C 1
ATOM 1245 O O . GLU A 1 164 ? 23.025 7.382 6.503 1.00 46.79 161 GLU A O 1
ATOM 1251 N N . VAL A 1 165 ? 23.641 5.468 7.494 1.00 40.96 162 VAL A N 1
ATOM 1252 C CA . VAL A 1 165 ? 24.101 4.894 6.221 1.00 43.85 162 VAL A CA 1
ATOM 1253 C C . VAL A 1 165 ? 22.934 4.612 5.268 1.00 47.49 162 VAL A C 1
ATOM 1254 O O . VAL A 1 165 ? 23.052 4.791 4.056 1.00 51.90 162 VAL A O 1
ATOM 1258 N N . GLU A 1 166 ? 21.802 4.191 5.823 1.00 49.50 163 GLU A N 1
ATOM 1259 C CA . GLU A 1 166 ? 20.616 3.922 5.017 1.00 54.06 163 GLU A CA 1
ATOM 1260 C C . GLU A 1 166 ? 20.019 5.212 4.458 1.00 59.00 163 GLU A C 1
ATOM 1261 O O . GLU A 1 166 ? 19.343 5.203 3.430 1.00 61.72 163 GLU A O 1
ATOM 1267 N N . ARG A 1 167 ? 20.279 6.320 5.146 1.00 59.41 164 ARG A N 1
ATOM 1268 C CA . ARG A 1 167 ? 19.925 7.647 4.652 1.00 56.71 164 ARG A CA 1
ATOM 1269 C C . ARG A 1 167 ? 20.779 8.026 3.446 1.00 58.72 164 ARG A C 1
ATOM 1270 O O . ARG A 1 167 ? 20.281 8.578 2.464 1.00 61.50 164 ARG A O 1
ATOM 1278 N N . VAL A 1 168 ? 22.076 7.742 3.537 1.00 54.65 165 VAL A N 1
ATOM 1279 C CA . VAL A 1 168 ? 23.008 8.035 2.455 1.00 54.49 165 VAL A CA 1
ATOM 1280 C C . VAL A 1 168 ? 22.753 7.116 1.260 1.00 54.65 165 VAL A C 1
ATOM 1281 O O . VAL A 1 168 ? 22.911 7.520 0.107 1.00 57.19 165 VAL A O 1
ATOM 1285 N N . GLU A 1 169 ? 22.340 5.882 1.537 1.00 53.01 166 GLU A N 1
ATOM 1286 C CA . GLU A 1 169 ? 21.983 4.955 0.467 1.00 52.97 166 GLU A CA 1
ATOM 1287 C C . GLU A 1 169 ? 20.794 5.485 -0.329 1.00 50.41 166 GLU A C 1
ATOM 1288 O O . GLU A 1 169 ? 20.762 5.377 -1.555 1.00 53.82 166 GLU A O 1
ATOM 1294 N N . ASP A 1 170 ? 19.825 6.067 0.371 1.00 45.42 167 ASP A N 1
ATOM 1295 C CA . ASP A 1 170 ? 18.662 6.654 -0.289 1.00 52.76 167 ASP A CA 1
ATOM 1296 C C . ASP A 1 170 ? 19.041 7.892 -1.099 1.00 56.33 167 ASP A C 1
ATOM 1297 O O . ASP A 1 170 ? 18.411 8.198 -2.109 1.00 61.35 167 ASP A O 1
ATOM 1302 N N . GLN A 1 171 ? 20.072 8.600 -0.650 1.00 59.33 168 GLN A N 1
ATOM 1303 C CA . GLN A 1 171 ? 20.603 9.740 -1.390 1.00 68.24 168 GLN A CA 1
ATOM 1304 C C . GLN A 1 171 ? 21.250 9.292 -2.697 1.00 69.00 168 GLN A C 1
ATOM 1305 O O . GLN A 1 171 ? 21.054 9.913 -3.741 1.00 71.30 168 GLN A O 1
ATOM 1311 N N . LEU A 1 172 ? 22.015 8.204 -2.630 1.00 68.71 169 LEU A N 1
ATOM 1312 C CA . LEU A 1 172 ? 22.774 7.706 -3.777 1.00 68.81 169 LEU A CA 1
ATOM 1313 C C . LEU A 1 172 ? 21.907 6.973 -4.798 1.00 68.96 169 LEU A C 1
ATOM 1314 O O . LEU A 1 172 ? 22.176 7.028 -5.997 1.00 69.21 169 LEU A O 1
ATOM 1319 N N . LEU A 1 173 ? 20.875 6.282 -4.320 1.00 70.01 170 LEU A N 1
ATOM 1320 C CA . LEU A 1 173 ? 19.915 5.625 -5.201 1.00 72.69 170 LEU A CA 1
ATOM 1321 C C . LEU A 1 173 ? 19.227 6.638 -6.096 1.00 74.92 170 LEU A C 1
ATOM 1322 O O . LEU A 1 173 ? 18.573 7.555 -5.604 1.00 77.89 170 LEU A O 1
ATOM 1327 N N . ASN B 1 5 ? 28.939 17.295 -29.472 1.00 84.32 2 ASN B N 1
ATOM 1328 C CA . ASN B 1 5 ? 29.287 16.160 -28.623 1.00 85.26 2 ASN B CA 1
ATOM 1329 C C . ASN B 1 5 ? 29.450 16.565 -27.159 1.00 82.53 2 ASN B C 1
ATOM 1330 O O . ASN B 1 5 ? 30.042 17.603 -26.850 1.00 83.63 2 ASN B O 1
ATOM 1335 N N . TYR B 1 6 ? 28.931 15.720 -26.269 1.00 74.66 3 TYR B N 1
ATOM 1336 C CA . TYR B 1 6 ? 28.945 15.970 -24.829 1.00 66.63 3 TYR B CA 1
ATOM 1337 C C . TYR B 1 6 ? 30.343 15.936 -24.217 1.00 61.21 3 TYR B C 1
ATOM 1338 O O . TYR B 1 6 ? 30.646 16.720 -23.321 1.00 55.50 3 TYR B O 1
ATOM 1347 N N . PHE B 1 7 ? 31.183 15.018 -24.684 1.00 65.45 4 PHE B N 1
ATOM 1348 C CA . PHE B 1 7 ? 32.533 14.876 -24.142 1.00 71.88 4 PHE B CA 1
ATOM 1349 C C . PHE B 1 7 ? 33.367 16.143 -24.329 1.00 78.77 4 PHE B C 1
ATOM 1350 O O . PHE B 1 7 ? 34.024 16.605 -23.392 1.00 81.46 4 PHE B O 1
ATOM 1358 N N . GLU B 1 8 ? 33.341 16.696 -25.540 1.00 79.94 5 GLU B N 1
ATOM 1359 C CA . GLU B 1 8 ? 34.088 17.915 -25.851 1.00 87.96 5 GLU B CA 1
ATOM 1360 C C . GLU B 1 8 ? 33.700 19.043 -24.907 1.00 83.01 5 GLU B C 1
ATOM 1361 O O . GLU B 1 8 ? 34.567 19.735 -24.372 1.00 81.13 5 GLU B O 1
ATOM 1367 N N . LEU B 1 9 ? 32.390 19.218 -24.726 1.00 78.56 6 LEU B N 1
ATOM 1368 C CA . LEU B 1 9 ? 31.825 20.262 -23.871 1.00 76.66 6 LEU B CA 1
ATOM 1369 C C . LEU B 1 9 ? 32.564 20.379 -22.544 1.00 75.92 6 LEU B C 1
ATOM 1370 O O . LEU B 1 9 ? 32.828 21.480 -22.061 1.00 75.31 6 LEU B O 1
ATOM 1375 N N . PHE B 1 10 ? 32.907 19.231 -21.970 1.00 74.62 7 PHE B N 1
ATOM 1376 C CA . PHE B 1 10 ? 33.595 19.190 -20.690 1.00 80.10 7 PHE B CA 1
ATOM 1377 C C . PHE B 1 10 ? 35.096 18.991 -20.875 1.00 84.45 7 PHE B C 1
ATOM 1378 O O . PHE B 1 10 ? 35.853 18.967 -19.906 1.00 88.75 7 PHE B O 1
ATOM 1386 N N . GLY B 1 11 ? 35.521 18.858 -22.128 1.00 82.42 8 GLY B N 1
ATOM 1387 C CA . GLY B 1 11 ? 36.928 18.686 -22.439 1.00 84.63 8 GLY B CA 1
ATOM 1388 C C . GLY B 1 11 ? 37.466 17.340 -21.994 1.00 85.84 8 GLY B C 1
ATOM 1389 O O . GLY B 1 11 ? 38.564 17.246 -21.441 1.00 86.22 8 GLY B O 1
ATOM 1390 N N . LEU B 1 12 ? 36.681 16.295 -22.238 1.00 80.37 9 LEU B N 1
ATOM 1391 C CA . LEU B 1 12 ? 37.061 14.934 -21.891 1.00 77.71 9 LEU B CA 1
ATOM 1392 C C . LEU B 1 12 ? 37.229 14.122 -23.172 1.00 74.64 9 LEU B C 1
ATOM 1393 O O . LEU B 1 12 ? 36.614 14.439 -24.189 1.00 70.70 9 LEU B O 1
ATOM 1398 N N . PRO B 1 13 ? 38.074 13.078 -23.137 1.00 74.25 10 PRO B N 1
ATOM 1399 C CA . PRO B 1 13 ? 38.199 12.233 -24.330 1.00 72.39 10 PRO B CA 1
ATOM 1400 C C . PRO B 1 13 ? 36.944 11.387 -24.518 1.00 72.92 10 PRO B C 1
ATOM 1401 O O . PRO B 1 13 ? 36.202 11.184 -23.559 1.00 64.28 10 PRO B O 1
ATOM 1405 N N . ILE B 1 14 ? 36.712 10.907 -25.736 1.00 75.80 11 ILE B N 1
ATOM 1406 C CA . ILE B 1 14 ? 35.567 10.049 -26.022 1.00 77.70 11 ILE B CA 1
ATOM 1407 C C . ILE B 1 14 ? 35.824 8.624 -25.535 1.00 79.03 11 ILE B C 1
ATOM 1408 O O . ILE B 1 14 ? 36.423 7.817 -26.244 1.00 81.36 11 ILE B O 1
ATOM 1413 N N . GLN B 1 15 ? 35.363 8.316 -24.328 1.00 76.42 12 GLN B N 1
ATOM 1414 C CA . GLN B 1 15 ? 35.605 7.006 -23.743 1.00 73.98 12 GLN B CA 1
ATOM 1415 C C . GLN B 1 15 ? 34.651 6.733 -22.595 1.00 72.06 12 GLN B C 1
ATOM 1416 O O . GLN B 1 15 ? 33.954 7.633 -22.120 1.00 71.68 12 GLN B O 1
ATOM 1422 N N . PHE B 1 16 ? 34.641 5.483 -22.145 1.00 64.46 13 PHE B N 1
ATOM 1423 C CA . PHE B 1 16 ? 33.791 5.073 -21.040 1.00 63.08 13 PHE B CA 1
ATOM 1424 C C . PHE B 1 16 ? 34.409 5.427 -19.687 1.00 61.79 13 PHE B C 1
ATOM 1425 O O . PHE B 1 16 ? 33.698 5.789 -18.750 1.00 56.80 13 PHE B O 1
ATOM 1433 N N . GLU B 1 17 ? 35.733 5.330 -19.591 1.00 69.41 14 GLU B N 1
ATOM 1434 C CA . GLU B 1 17 ? 36.431 5.659 -18.349 1.00 70.98 14 GLU B CA 1
ATOM 1435 C C . GLU B 1 17 ? 36.325 7.150 -18.071 1.00 70.19 14 GLU B C 1
ATOM 1436 O O . GLU B 1 17 ? 36.543 7.972 -18.963 1.00 67.60 14 GLU B O 1
ATOM 1442 N N . LEU B 1 18 ? 36.004 7.496 -16.829 1.00 73.87 15 LEU B N 1
ATOM 1443 C CA . LEU B 1 18 ? 35.698 8.879 -16.478 1.00 81.11 15 LEU B CA 1
ATOM 1444 C C . LEU B 1 18 ? 35.970 9.163 -15.006 1.00 88.22 15 LEU B C 1
ATOM 1445 O O . LEU B 1 18 ? 35.445 8.472 -14.132 1.00 91.69 15 LEU B O 1
ATOM 1450 N N . ASP B 1 19 ? 36.779 10.184 -14.730 1.00 92.29 16 ASP B N 1
ATOM 1451 C CA . ASP B 1 19 ? 36.984 10.622 -13.352 1.00 96.91 16 ASP B CA 1
ATOM 1452 C C . ASP B 1 19 ? 35.816 11.486 -12.895 1.00 98.99 16 ASP B C 1
ATOM 1453 O O . ASP B 1 19 ? 35.554 12.545 -13.468 1.00 96.95 16 ASP B O 1
ATOM 1458 N N . GLY B 1 20 ? 35.120 11.027 -11.861 1.00 101.47 17 GLY B N 1
ATOM 1459 C CA . GLY B 1 20 ? 34.007 11.772 -11.304 1.00 104.36 17 GLY B CA 1
ATOM 1460 C C . GLY B 1 20 ? 34.436 13.120 -10.757 1.00 107.96 17 GLY B C 1
ATOM 1461 O O . GLY B 1 20 ? 33.935 14.155 -11.196 1.00 108.48 17 GLY B O 1
ATOM 1462 N N . SER B 1 21 ? 35.369 13.098 -9.807 1.00 109.48 18 SER B N 1
ATOM 1463 C CA . SER B 1 21 ? 35.868 14.307 -9.148 1.00 112.77 18 SER B CA 1
ATOM 1464 C C . SER B 1 21 ? 36.248 15.427 -10.127 1.00 112.12 18 SER B C 1
ATOM 1465 O O . SER B 1 21 ? 35.989 16.604 -9.860 1.00 111.96 18 SER B O 1
ATOM 1468 N N . LEU B 1 22 ? 36.855 15.058 -11.252 1.00 108.68 19 LEU B N 1
ATOM 1469 C CA . LEU B 1 22 ? 37.140 16.006 -12.323 1.00 105.58 19 LEU B CA 1
ATOM 1470 C C . LEU B 1 22 ? 35.829 16.592 -12.827 1.00 103.74 19 LEU B C 1
ATOM 1471 O O . LEU B 1 22 ? 35.469 17.722 -12.493 1.00 107.07 19 LEU B O 1
ATOM 1476 N N . LEU B 1 23 ? 35.127 15.790 -13.626 1.00 99.11 20 LEU B N 1
ATOM 1477 C CA . LEU B 1 23 ? 33.877 16.174 -14.282 1.00 91.66 20 LEU B CA 1
ATOM 1478 C C . LEU B 1 23 ? 32.905 16.911 -13.368 1.00 87.79 20 LEU B C 1
ATOM 1479 O O . LEU B 1 23 ? 32.418 17.983 -13.721 1.00 80.41 20 LEU B O 1
ATOM 1484 N N . SER B 1 24 ? 32.630 16.331 -12.201 1.00 93.60 21 SER B N 1
ATOM 1485 C CA . SER B 1 24 ? 31.691 16.917 -11.243 1.00 94.91 21 SER B CA 1
ATOM 1486 C C . SER B 1 24 ? 32.067 18.342 -10.852 1.00 101.21 21 SER B C 1
ATOM 1487 O O . SER B 1 24 ? 31.194 19.196 -10.702 1.00 105.55 21 SER B O 1
ATOM 1490 N N . SER B 1 25 ? 33.364 18.598 -10.704 1.00 102.22 22 SER B N 1
ATOM 1491 C CA . SER B 1 25 ? 33.853 19.943 -10.406 1.00 103.58 22 SER B CA 1
ATOM 1492 C C . SER B 1 25 ? 34.185 20.704 -11.687 1.00 101.62 22 SER B C 1
ATOM 1493 O O . SER B 1 25 ? 34.386 21.918 -11.662 1.00 104.98 22 SER B O 1
ATOM 1496 N N . GLN B 1 26 ? 34.250 19.979 -12.800 1.00 95.78 23 GLN B N 1
ATOM 1497 C CA . GLN B 1 26 ? 34.453 20.585 -14.113 1.00 95.09 23 GLN B CA 1
ATOM 1498 C C . GLN B 1 26 ? 33.108 21.066 -14.653 1.00 94.36 23 GLN B C 1
ATOM 1499 O O . GLN B 1 26 ? 33.044 21.995 -15.459 1.00 95.71 23 GLN B O 1
ATOM 1505 N N . PHE B 1 27 ? 32.038 20.410 -14.206 1.00 88.56 24 PHE B N 1
ATOM 1506 C CA . PHE B 1 27 ? 30.670 20.825 -14.507 1.00 84.11 24 PHE B CA 1
ATOM 1507 C C . PHE B 1 27 ? 30.434 22.234 -13.981 1.00 86.71 24 PHE B C 1
ATOM 1508 O O . PHE B 1 27 ? 29.912 23.095 -14.693 1.00 83.71 24 PHE B O 1
ATOM 1516 N N . ARG B 1 28 ? 30.846 22.465 -12.737 1.00 89.28 25 ARG B N 1
ATOM 1517 C CA . ARG B 1 28 ? 30.692 23.764 -12.084 1.00 90.08 25 ARG B CA 1
ATOM 1518 C C . ARG B 1 28 ? 31.363 24.917 -12.837 1.00 78.77 25 ARG B C 1
ATOM 1519 O O . ARG B 1 28 ? 31.003 26.076 -12.648 1.00 72.52 25 ARG B O 1
ATOM 1527 N N . ALA B 1 29 ? 32.325 24.592 -13.695 1.00 75.47 26 ALA B N 1
ATOM 1528 C CA . ALA B 1 29 ? 33.023 25.600 -14.489 1.00 78.09 26 ALA B CA 1
ATOM 1529 C C . ALA B 1 29 ? 32.145 26.154 -15.609 1.00 77.02 26 ALA B C 1
ATOM 1530 O O . ALA B 1 29 ? 31.987 27.368 -15.742 1.00 75.15 26 ALA B O 1
ATOM 1532 N N . LEU B 1 30 ? 31.597 25.259 -16.425 1.00 76.20 27 LEU B N 1
ATOM 1533 C CA . LEU B 1 30 ? 30.668 25.642 -17.485 1.00 74.51 27 LEU B CA 1
ATOM 1534 C C . LEU B 1 30 ? 29.401 26.243 -16.890 1.00 72.18 27 LEU B C 1
ATOM 1535 O O . LEU B 1 30 ? 28.835 27.194 -17.434 1.00 70.02 27 LEU B O 1
ATOM 1540 N N . GLN B 1 31 ? 28.966 25.671 -15.771 1.00 74.66 28 GLN B N 1
ATOM 1541 C CA . GLN B 1 31 ? 27.750 26.098 -15.090 1.00 81.16 28 GLN B CA 1
ATOM 1542 C C . GLN B 1 31 ? 27.854 27.557 -14.651 1.00 87.43 28 GLN B C 1
ATOM 1543 O O . GLN B 1 31 ? 26.952 28.356 -14.905 1.00 87.41 28 GLN B O 1
ATOM 1549 N N . LYS B 1 32 ? 28.963 27.902 -14.002 1.00 89.31 29 LYS B N 1
ATOM 1550 C CA . LYS B 1 32 ? 29.162 29.259 -13.501 1.00 90.79 29 LYS B CA 1
ATOM 1551 C C . LYS B 1 32 ? 29.570 30.243 -14.596 1.00 93.63 29 LYS B C 1
ATOM 1552 O O . LYS B 1 32 ? 29.931 31.381 -14.306 1.00 103.04 29 LYS B O 1
ATOM 1558 N N . ARG B 1 33 ? 29.516 29.802 -15.850 1.00 88.91 30 ARG B N 1
ATOM 1559 C CA . ARG B 1 33 ? 29.787 30.677 -16.989 1.00 88.92 30 ARG B CA 1
ATOM 1560 C C . ARG B 1 33 ? 28.496 30.938 -17.754 1.00 91.51 30 ARG B C 1
ATOM 1561 O O . ARG B 1 33 ? 28.104 32.088 -17.965 1.00 95.45 30 ARG B O 1
ATOM 1569 N N . PHE B 1 34 ? 27.838 29.858 -18.165 1.00 86.83 31 PHE B N 1
ATOM 1570 C CA . PHE B 1 34 ? 26.592 29.954 -18.916 1.00 81.61 31 PHE B CA 1
ATOM 1571 C C . PHE B 1 34 ? 25.366 30.099 -18.028 1.00 73.09 31 PHE B C 1
ATOM 1572 O O . PHE B 1 34 ? 24.245 29.885 -18.487 1.00 74.44 31 PHE B O 1
ATOM 1580 N N . HIS B 1 35 ? 25.569 30.458 -16.765 1.00 68.28 32 HIS B N 1
ATOM 1581 C CA . HIS B 1 35 ? 24.434 30.675 -15.879 1.00 69.40 32 HIS B CA 1
ATOM 1582 C C . HIS B 1 35 ? 23.589 31.813 -16.429 1.00 65.86 32 HIS B C 1
ATOM 1583 O O . HIS B 1 35 ? 24.091 32.914 -16.665 1.00 69.00 32 HIS B O 1
ATOM 1590 N N . PRO B 1 36 ? 22.300 31.538 -16.652 1.00 64.55 33 PRO B N 1
ATOM 1591 C CA . PRO B 1 36 ? 21.370 32.476 -17.284 1.00 58.25 33 PRO B CA 1
ATOM 1592 C C . PRO B 1 36 ? 21.223 33.786 -16.517 1.00 54.39 33 PRO B C 1
ATOM 1593 O O . PRO B 1 36 ? 20.784 34.772 -17.106 1.00 56.68 33 PRO B O 1
ATOM 1597 N N . ASP B 1 37 ? 21.586 33.797 -15.235 1.00 50.69 34 ASP B N 1
ATOM 1598 C CA . ASP B 1 37 ? 21.463 34.997 -14.407 1.00 49.30 34 ASP B CA 1
ATOM 1599 C C . ASP B 1 37 ? 22.342 36.138 -14.931 1.00 46.04 34 ASP B C 1
ATOM 1600 O O . ASP B 1 37 ? 22.081 37.312 -14.662 1.00 46.02 34 ASP B O 1
ATOM 1605 N N . ASN B 1 38 ? 23.381 35.782 -15.681 1.00 40.26 35 ASN B N 1
ATOM 1606 C CA . ASN B 1 38 ? 24.238 36.766 -16.332 1.00 46.05 35 ASN B CA 1
ATOM 1607 C C . ASN B 1 38 ? 23.496 37.506 -17.445 1.00 44.80 35 ASN B C 1
ATOM 1608 O O . ASN B 1 38 ? 23.904 38.591 -17.867 1.00 41.51 35 ASN B O 1
ATOM 1613 N N . PHE B 1 39 ? 22.404 36.903 -17.911 1.00 35.74 36 PHE B N 1
ATOM 1614 C CA . PHE B 1 39 ? 21.605 37.448 -19.005 1.00 39.52 36 PHE B CA 1
ATOM 1615 C C . PHE B 1 39 ? 20.202 37.823 -18.541 1.00 39.76 36 PHE B C 1
ATOM 1616 O O . PHE B 1 39 ? 19.271 37.887 -19.342 1.00 42.37 36 PHE B O 1
ATOM 1624 N N . ALA B 1 40 ? 20.069 38.082 -17.244 1.00 42.00 37 ALA B N 1
ATOM 1625 C CA . ALA B 1 40 ? 18.783 38.414 -16.633 1.00 46.96 37 ALA B CA 1
ATOM 1626 C C . ALA B 1 40 ? 18.202 39.714 -17.179 1.00 43.72 37 ALA B C 1
ATOM 1627 O O . ALA B 1 40 ? 16.990 39.893 -17.211 1.00 39.63 37 ALA B O 1
ATOM 1629 N N . THR B 1 41 ? 19.068 40.631 -17.597 1.00 36.53 38 THR B N 1
ATOM 1630 C CA . THR B 1 41 ? 18.593 41.916 -18.103 1.00 32.03 38 THR B CA 1
ATOM 1631 C C . THR B 1 41 ? 18.859 42.083 -19.599 1.00 33.85 38 THR B C 1
ATOM 1632 O O . THR B 1 41 ? 18.674 43.165 -20.145 1.00 36.26 38 THR B O 1
ATOM 1636 N N . ALA B 1 42 ? 19.288 41.006 -20.254 1.00 32.86 39 ALA B N 1
ATOM 1637 C CA . ALA B 1 42 ? 19.624 41.065 -21.679 1.00 34.99 39 ALA B CA 1
ATOM 1638 C C . ALA B 1 42 ? 18.383 41.023 -22.573 1.00 38.78 39 ALA B C 1
ATOM 1639 O O . ALA B 1 42 ? 17.251 41.008 -22.086 1.00 39.90 39 ALA B O 1
ATOM 1641 N N . SER B 1 43 ? 18.597 41.007 -23.887 1.00 34.26 40 SER B N 1
ATOM 1642 C CA . SER B 1 43 ? 17.503 40.785 -24.823 1.00 39.91 40 SER B CA 1
ATOM 1643 C C . SER B 1 43 ? 16.931 39.390 -24.585 1.00 45.77 40 SER B C 1
ATOM 1644 O O . SER B 1 43 ? 17.622 38.500 -24.069 1.00 40.99 40 SER B O 1
ATOM 1647 N N . GLU B 1 44 ? 15.672 39.185 -24.955 1.00 39.01 41 GLU B N 1
ATOM 1648 C CA . GLU B 1 44 ? 15.048 37.883 -24.734 1.00 44.27 41 GLU B CA 1
ATOM 1649 C C . GLU B 1 44 ? 15.726 36.773 -25.544 1.00 43.30 41 GLU B C 1
ATOM 1650 O O . GLU B 1 44 ? 15.912 35.662 -25.044 1.00 39.89 41 GLU B O 1
ATOM 1656 N N . ARG B 1 45 ? 16.091 37.078 -26.788 1.00 43.48 42 ARG B N 1
ATOM 1657 C CA . ARG B 1 45 ? 16.821 36.129 -27.629 1.00 51.75 42 ARG B CA 1
ATOM 1658 C C . ARG B 1 45 ? 18.097 35.634 -26.949 1.00 49.26 42 ARG B C 1
ATOM 1659 O O . ARG B 1 45 ? 18.363 34.433 -26.907 1.00 44.64 42 ARG B O 1
ATOM 1667 N N . ASP B 1 46 ? 18.881 36.561 -26.409 1.00 46.60 43 ASP B N 1
ATOM 1668 C CA . ASP B 1 46 ? 20.142 36.198 -25.767 1.00 49.82 43 ASP B CA 1
ATOM 1669 C C . ASP B 1 46 ? 19.918 35.419 -24.473 1.00 45.10 43 ASP B C 1
ATOM 1670 O O . ASP B 1 46 ? 20.648 34.477 -24.171 1.00 35.93 43 ASP B O 1
ATOM 1675 N N . ARG B 1 47 ? 18.907 35.819 -23.709 1.00 38.02 44 ARG B N 1
ATOM 1676 C CA . ARG B 1 47 ? 18.588 35.137 -22.458 1.00 41.41 44 ARG B CA 1
ATOM 1677 C C . ARG B 1 47 ? 18.131 33.699 -22.688 1.00 41.71 44 ARG B C 1
ATOM 1678 O O . ARG B 1 47 ? 18.600 32.784 -22.019 1.00 45.46 44 ARG B O 1
ATOM 1686 N N . LEU B 1 48 ? 17.230 33.503 -23.648 1.00 44.44 45 LEU B N 1
ATOM 1687 C CA . LEU B 1 48 ? 16.702 32.175 -23.948 1.00 40.89 45 LEU B CA 1
ATOM 1688 C C . LEU B 1 48 ? 17.791 31.243 -24.488 1.00 45.12 45 LEU B C 1
ATOM 1689 O O . LEU B 1 48 ? 17.829 30.053 -24.158 1.00 47.92 45 LEU B O 1
ATOM 1702 N N . ALA B 1 50 ? 20.987 31.519 -23.733 1.00 41.84 47 ALA B N 1
ATOM 1703 C CA . ALA B 1 50 ? 21.771 31.171 -22.552 1.00 40.18 47 ALA B CA 1
ATOM 1704 C C . ALA B 1 50 ? 21.085 30.054 -21.765 1.00 41.21 47 ALA B C 1
ATOM 1705 O O . ALA B 1 50 ? 21.735 29.124 -21.282 1.00 40.51 47 ALA B O 1
ATOM 1707 N N . VAL B 1 51 ? 19.766 30.147 -21.644 1.00 41.45 48 VAL B N 1
ATOM 1708 C CA . VAL B 1 51 ? 18.990 29.112 -20.971 1.00 40.42 48 VAL B CA 1
ATOM 1709 C C . VAL B 1 51 ? 19.138 27.765 -21.678 1.00 46.39 48 VAL B C 1
ATOM 1710 O O . VAL B 1 51 ? 19.361 26.738 -21.031 1.00 44.63 48 VAL B O 1
ATOM 1714 N N . GLN B 1 52 ? 19.018 27.779 -23.005 1.00 41.44 49 GLN B N 1
ATOM 1715 C CA . GLN B 1 52 ? 19.175 26.567 -23.804 1.00 44.20 49 GLN B CA 1
ATOM 1716 C C . GLN B 1 52 ? 20.573 25.970 -23.661 1.00 43.70 49 GLN B C 1
ATOM 1717 O O . GLN B 1 52 ? 20.724 24.752 -23.582 1.00 46.40 49 GLN B O 1
ATOM 1723 N N . GLN B 1 53 ? 21.595 26.820 -23.630 1.00 37.53 50 GLN B N 1
ATOM 1724 C CA . GLN B 1 53 ? 22.961 26.326 -23.484 1.00 44.54 50 GLN B CA 1
ATOM 1725 C C . GLN B 1 53 ? 23.174 25.720 -22.098 1.00 43.05 50 GLN B C 1
ATOM 1726 O O . GLN B 1 53 ? 23.807 24.674 -21.957 1.00 41.06 50 GLN B O 1
ATOM 1732 N N . ALA B 1 54 ? 22.627 26.375 -21.079 1.00 39.35 51 ALA B N 1
ATOM 1733 C CA . ALA B 1 54 ? 22.758 25.892 -19.707 1.00 40.00 51 ALA B CA 1
ATOM 1734 C C . ALA B 1 54 ? 22.065 24.542 -19.531 1.00 45.21 51 ALA B C 1
ATOM 1735 O O . ALA B 1 54 ? 22.564 23.667 -18.823 1.00 48.61 51 ALA B O 1
ATOM 1737 N N . ALA B 1 55 ? 20.918 24.378 -20.185 1.00 39.16 52 ALA B N 1
ATOM 1738 C CA . ALA B 1 55 ? 20.185 23.116 -20.145 1.00 40.20 52 ALA B CA 1
ATOM 1739 C C . ALA B 1 55 ? 20.936 22.000 -20.874 1.00 41.92 52 ALA B C 1
ATOM 1740 O O . ALA B 1 55 ? 20.970 20.861 -20.410 1.00 42.18 52 ALA B O 1
ATOM 1742 N N . GLN B 1 56 ? 21.521 22.323 -22.022 1.00 47.27 53 GLN B N 1
ATOM 1743 C CA . GLN B 1 56 ? 22.263 21.333 -22.804 1.00 56.67 53 GLN B CA 1
ATOM 1744 C C . GLN B 1 56 ? 23.481 20.830 -22.029 1.00 53.98 53 GLN B C 1
ATOM 1745 O O . GLN B 1 56 ? 23.831 19.650 -22.090 1.00 53.24 53 GLN B O 1
ATOM 1751 N N . ILE B 1 57 ? 24.116 21.738 -21.294 1.00 49.35 54 ILE B N 1
ATOM 1752 C CA . ILE B 1 57 ? 25.220 21.389 -20.406 1.00 51.48 54 ILE B CA 1
ATOM 1753 C C . ILE B 1 57 ? 24.727 20.457 -19.297 1.00 57.08 54 ILE B C 1
ATOM 1754 O O . ILE B 1 57 ? 25.393 19.472 -18.954 1.00 55.01 54 ILE B O 1
ATOM 1759 N N . ASN B 1 58 ? 23.558 20.777 -18.747 1.00 55.79 55 ASN B N 1
ATOM 1760 C CA . ASN B 1 58 ? 22.928 19.948 -17.728 1.00 53.64 55 ASN B CA 1
ATOM 1761 C C . ASN B 1 58 ? 22.681 18.527 -18.227 1.00 48.16 55 ASN B C 1
ATOM 1762 O O . ASN B 1 58 ? 23.058 17.562 -17.564 1.00 49.06 55 ASN B O 1
ATOM 1767 N N . ASP B 1 59 ? 22.051 18.413 -19.394 1.00 47.37 56 ASP B N 1
ATOM 1768 C CA . ASP B 1 59 ? 21.796 17.117 -20.021 1.00 48.51 56 ASP B CA 1
ATOM 1769 C C . ASP B 1 59 ? 23.101 16.370 -20.285 1.00 52.15 56 ASP B C 1
ATOM 1770 O O . ASP B 1 59 ? 23.163 15.148 -20.181 1.00 51.74 56 ASP B O 1
ATOM 1775 N N . ALA B 1 60 ? 24.142 17.120 -20.629 1.00 46.78 57 ALA B N 1
ATOM 1776 C CA . ALA B 1 60 ? 25.444 16.535 -20.922 1.00 47.35 57 ALA B CA 1
ATOM 1777 C C . ALA B 1 60 ? 26.083 15.929 -19.674 1.00 50.61 57 ALA B C 1
ATOM 1778 O O . ALA B 1 60 ? 26.522 14.779 -19.694 1.00 51.80 57 ALA B O 1
ATOM 1780 N N . TYR B 1 61 ? 26.130 16.704 -18.593 1.00 49.14 58 TYR B N 1
ATOM 1781 C CA . TYR B 1 61 ? 26.667 16.223 -17.320 1.00 54.22 58 TYR B CA 1
ATOM 1782 C C . TYR B 1 61 ? 25.939 14.972 -16.829 1.00 56.74 58 TYR B C 1
ATOM 1783 O O . TYR B 1 61 ? 26.576 14.015 -16.392 1.00 59.69 58 TYR B O 1
ATOM 1792 N N . GLN B 1 62 ? 24.609 14.992 -16.900 1.00 54.00 59 GLN B N 1
ATOM 1793 C CA . GLN B 1 62 ? 23.787 13.856 -16.476 1.00 55.80 59 GLN B CA 1
ATOM 1794 C C . GLN B 1 62 ? 24.077 12.600 -17.293 1.00 56.03 59 GLN B C 1
ATOM 1795 O O . GLN B 1 62 ? 24.219 11.509 -16.740 1.00 56.20 59 GLN B O 1
ATOM 1801 N N . THR B 1 63 ? 24.145 12.766 -18.612 1.00 50.87 60 THR B N 1
ATOM 1802 C CA . THR B 1 63 ? 24.422 11.667 -19.533 1.00 49.87 60 THR B CA 1
ATOM 1803 C C . THR B 1 63 ? 25.793 11.042 -19.263 1.00 50.85 60 THR B C 1
ATOM 1804 O O . THR B 1 63 ? 25.945 9.816 -19.263 1.00 46.74 60 THR B O 1
ATOM 1808 N N . LEU B 1 64 ? 26.785 11.894 -19.026 1.00 43.36 61 LEU B N 1
ATOM 1809 C CA . LEU B 1 64 ? 28.159 11.442 -18.815 1.00 53.52 61 LEU B CA 1
ATOM 1810 C C . LEU B 1 64 ? 28.382 10.857 -17.420 1.00 60.26 61 LEU B C 1
ATOM 1811 O O . LEU B 1 64 ? 29.068 9.841 -17.269 1.00 60.65 61 LEU B O 1
ATOM 1816 N N . LYS B 1 65 ? 27.797 11.493 -16.407 1.00 54.96 62 LYS B N 1
ATOM 1817 C CA . LYS B 1 65 ? 27.965 11.053 -15.019 1.00 62.86 62 LYS B CA 1
ATOM 1818 C C . LYS B 1 65 ? 27.466 9.624 -14.775 1.00 58.46 62 LYS B C 1
ATOM 1819 O O . LYS B 1 65 ? 28.068 8.881 -14.001 1.00 59.75 62 LYS B O 1
ATOM 1825 N N . ASP B 1 66 ? 26.380 9.242 -15.443 1.00 55.53 63 ASP B N 1
ATOM 1826 C CA . ASP B 1 66 ? 25.828 7.896 -15.310 1.00 55.25 63 ASP B CA 1
ATOM 1827 C C . ASP B 1 66 ? 26.454 6.950 -16.329 1.00 57.37 63 ASP B C 1
ATOM 1828 O O . ASP B 1 66 ? 26.413 7.214 -17.531 1.00 58.74 63 ASP B O 1
ATOM 1833 N N . PRO B 1 67 ? 27.030 5.837 -15.847 1.00 59.66 64 PRO B N 1
ATOM 1834 C CA . PRO B 1 67 ? 27.741 4.860 -16.684 1.00 60.06 64 PRO B CA 1
ATOM 1835 C C . PRO B 1 67 ? 26.857 4.254 -17.774 1.00 54.23 64 PRO B C 1
ATOM 1836 O O . PRO B 1 67 ? 27.301 4.125 -18.917 1.00 49.22 64 PRO B O 1
ATOM 1840 N N . LEU B 1 68 ? 25.628 3.881 -17.420 1.00 48.94 65 LEU B N 1
ATOM 1841 C CA . LEU B 1 68 ? 24.693 3.309 -18.385 1.00 51.71 65 LEU B CA 1
ATOM 1842 C C . LEU B 1 68 ? 24.353 4.310 -19.482 1.00 49.98 65 LEU B C 1
ATOM 1843 O O . LEU B 1 68 ? 24.406 3.988 -20.671 1.00 48.68 65 LEU B O 1
ATOM 1848 N N . ARG B 1 69 ? 23.999 5.523 -19.072 1.00 48.87 66 ARG B N 1
ATOM 1849 C CA . ARG B 1 69 ? 23.718 6.599 -20.014 1.00 49.81 66 ARG B CA 1
ATOM 1850 C C . ARG B 1 69 ? 24.948 6.957 -20.846 1.00 45.34 66 ARG B C 1
ATOM 1851 O O . ARG B 1 69 ? 24.839 7.205 -22.048 1.00 46.65 66 ARG B O 1
ATOM 1859 N N . ARG B 1 70 ? 26.119 6.962 -20.214 1.00 38.57 67 ARG B N 1
ATOM 1860 C CA . ARG B 1 70 ? 27.363 7.251 -20.929 1.00 43.20 67 ARG B CA 1
ATOM 1861 C C . ARG B 1 70 ? 27.602 6.214 -22.026 1.00 45.66 67 ARG B C 1
ATOM 1862 O O . ARG B 1 70 ? 27.867 6.562 -23.177 1.00 47.06 67 ARG B O 1
ATOM 1870 N N . ALA B 1 71 ? 27.484 4.940 -21.663 1.00 46.91 68 ALA B N 1
ATOM 1871 C CA . ALA B 1 71 ? 27.701 3.852 -22.610 1.00 49.27 68 ALA B CA 1
ATOM 1872 C C . ALA B 1 71 ? 26.719 3.911 -23.780 1.00 48.09 68 ALA B C 1
ATOM 1873 O O . ALA B 1 71 ? 27.109 3.733 -24.932 1.00 45.51 68 ALA B O 1
ATOM 1875 N N . GLU B 1 72 ? 25.447 4.154 -23.478 1.00 50.78 69 GLU B N 1
ATOM 1876 C CA . GLU B 1 72 ? 24.416 4.265 -24.511 1.00 57.64 69 GLU B CA 1
ATOM 1877 C C . GLU B 1 72 ? 24.676 5.435 -25.462 1.00 55.04 69 GLU B C 1
ATOM 1878 O O . GLU B 1 72 ? 24.479 5.319 -26.673 1.00 57.66 69 GLU B O 1
ATOM 1884 N N . TYR B 1 73 ? 25.116 6.561 -24.907 1.00 51.66 70 TYR B N 1
ATOM 1885 C CA . TYR B 1 73 ? 25.454 7.732 -25.713 1.00 53.45 70 TYR B CA 1
ATOM 1886 C C . TYR B 1 73 ? 26.616 7.434 -26.659 1.00 55.70 70 TYR B C 1
ATOM 1887 O O . TYR B 1 73 ? 26.616 7.885 -27.802 1.00 57.46 70 TYR B O 1
ATOM 1896 N N . LEU B 1 74 ? 27.601 6.677 -26.176 1.00 57.47 71 LEU B N 1
ATOM 1897 C CA . LEU B 1 74 ? 28.731 6.249 -27.003 1.00 59.69 71 LEU B CA 1
ATOM 1898 C C . LEU B 1 74 ? 28.255 5.418 -28.191 1.00 61.47 71 LEU B C 1
ATOM 1899 O O . LEU B 1 74 ? 28.722 5.596 -29.318 1.00 58.29 71 LEU B O 1
ATOM 1904 N N . LEU B 1 75 ? 27.327 4.503 -27.926 1.00 59.79 72 LEU B N 1
ATOM 1905 C CA . LEU B 1 75 ? 26.710 3.707 -28.977 1.00 62.99 72 LEU B CA 1
ATOM 1906 C C . LEU B 1 75 ? 25.978 4.612 -29.959 1.00 68.09 72 LEU B C 1
ATOM 1907 O O . LEU B 1 75 ? 26.070 4.432 -31.175 1.00 70.19 72 LEU B O 1
ATOM 1912 N N . SER B 1 76 ? 25.254 5.587 -29.418 1.00 66.87 73 SER B N 1
ATOM 1913 C CA . SER B 1 76 ? 24.506 6.546 -30.222 1.00 70.94 73 SER B CA 1
ATOM 1914 C C . SER B 1 76 ? 25.407 7.297 -31.206 1.00 71.28 73 SER B C 1
ATOM 1915 O O . SER B 1 76 ? 24.999 7.594 -32.329 1.00 69.58 73 SER B O 1
ATOM 1918 N N . LEU B 1 77 ? 26.635 7.590 -30.783 1.00 68.35 74 LEU B N 1
ATOM 1919 C CA . LEU B 1 77 ? 27.605 8.259 -31.645 1.00 71.67 74 LEU B CA 1
ATOM 1920 C C . LEU B 1 77 ? 27.984 7.380 -32.837 1.00 78.38 74 LEU B C 1
ATOM 1921 O O . LEU B 1 77 ? 28.315 7.885 -33.908 1.00 83.65 74 LEU B O 1
ATOM 1926 N N . GLN B 1 78 ? 27.921 6.065 -32.649 1.00 75.01 75 GLN B N 1
ATOM 1927 C CA . GLN B 1 78 ? 28.213 5.128 -33.728 1.00 77.20 75 GLN B CA 1
ATOM 1928 C C . GLN B 1 78 ? 26.988 4.935 -34.617 1.00 77.46 75 GLN B C 1
ATOM 1929 O O . GLN B 1 78 ? 27.029 4.188 -35.596 1.00 78.75 75 GLN B O 1
ATOM 1935 N N . GLY B 1 79 ? 25.899 5.612 -34.264 1.00 76.65 76 GLY B N 1
ATOM 1936 C CA . GLY B 1 79 ? 24.673 5.549 -35.039 1.00 74.18 76 GLY B CA 1
ATOM 1937 C C . GLY B 1 79 ? 23.748 4.432 -34.600 1.00 73.37 76 GLY B C 1
ATOM 1938 O O . GLY B 1 79 ? 22.771 4.120 -35.281 1.00 72.68 76 GLY B O 1
ATOM 1939 N N . ILE B 1 80 ? 24.051 3.832 -33.453 1.00 73.14 77 ILE B N 1
ATOM 1940 C CA . ILE B 1 80 ? 23.281 2.697 -32.952 1.00 72.35 77 ILE B CA 1
ATOM 1941 C C . ILE B 1 80 ? 22.233 3.135 -31.929 1.00 67.84 77 ILE B C 1
ATOM 1942 O O . ILE B 1 80 ? 22.545 3.862 -30.985 1.00 61.82 77 ILE B O 1
ATOM 1947 N N . GLU B 1 81 ? 20.997 2.676 -32.114 1.00 73.83 78 GLU B N 1
ATOM 1948 C CA . GLU B 1 81 ? 19.896 3.033 -31.223 1.00 80.53 78 GLU B CA 1
ATOM 1949 C C . GLU B 1 81 ? 19.310 1.801 -30.535 1.00 79.76 78 GLU B C 1
ATOM 1950 O O . GLU B 1 81 ? 19.189 0.738 -31.143 1.00 71.37 78 GLU B O 1
ATOM 1964 N N . ASN B 1 83 ? 16.497 -0.605 -28.252 1.00 103.89 80 ASN B N 1
ATOM 1965 C CA . ASN B 1 83 ? 15.075 -0.958 -28.301 1.00 106.20 80 ASN B CA 1
ATOM 1966 C C . ASN B 1 83 ? 14.731 -2.132 -27.388 1.00 106.95 80 ASN B C 1
ATOM 1967 O O . ASN B 1 83 ? 14.721 -3.278 -27.826 1.00 109.53 80 ASN B O 1
ATOM 1972 N N . ALA B 1 84 ? 14.432 -1.839 -26.125 1.00 105.86 81 ALA B N 1
ATOM 1973 C CA . ALA B 1 84 ? 14.075 -2.871 -25.150 1.00 106.07 81 ALA B CA 1
ATOM 1974 C C . ALA B 1 84 ? 12.734 -3.534 -25.467 1.00 107.43 81 ALA B C 1
ATOM 1975 O O . ALA B 1 84 ? 12.429 -4.613 -24.957 1.00 107.88 81 ALA B O 1
ATOM 1977 N N . GLU B 1 85 ? 11.934 -2.875 -26.300 1.00 107.38 82 GLU B N 1
ATOM 1978 C CA . GLU B 1 85 ? 10.646 -3.408 -26.734 1.00 106.58 82 GLU B CA 1
ATOM 1979 C C . GLU B 1 85 ? 10.822 -4.730 -27.488 1.00 109.27 82 GLU B C 1
ATOM 1980 O O . GLU B 1 85 ? 9.918 -5.567 -27.512 1.00 111.34 82 GLU B O 1
ATOM 1986 N N . GLN B 1 86 ? 11.994 -4.918 -28.088 1.00 106.35 83 GLN B N 1
ATOM 1987 C CA . GLN B 1 86 ? 12.253 -6.099 -28.908 1.00 102.82 83 GLN B CA 1
ATOM 1988 C C . GLN B 1 86 ? 13.603 -6.766 -28.643 1.00 97.24 83 GLN B C 1
ATOM 1989 O O . GLN B 1 86 ? 13.783 -7.939 -28.956 1.00 98.74 83 GLN B O 1
ATOM 1995 N N . GLN B 1 87 ? 14.548 -6.024 -28.074 1.00 91.91 84 GLN B N 1
ATOM 1996 C CA . GLN B 1 87 ? 15.886 -6.562 -27.825 1.00 88.70 84 GLN B CA 1
ATOM 1997 C C . GLN B 1 87 ? 15.897 -7.497 -26.616 1.00 82.81 84 GLN B C 1
ATOM 1998 O O . GLN B 1 87 ? 16.508 -8.568 -26.649 1.00 79.25 84 GLN B O 1
ATOM 2004 N N . THR B 1 88 ? 15.214 -7.084 -25.552 1.00 78.98 85 THR B N 1
ATOM 2005 C CA . THR B 1 88 ? 15.114 -7.885 -24.338 1.00 79.74 85 THR B CA 1
ATOM 2006 C C . THR B 1 88 ? 14.392 -9.200 -24.610 1.00 78.90 85 THR B C 1
ATOM 2007 O O . THR B 1 88 ? 14.795 -10.253 -24.114 1.00 78.07 85 THR B O 1
ATOM 2011 N N . LEU B 1 89 ? 13.327 -9.128 -25.405 1.00 74.81 86 LEU B N 1
ATOM 2012 C CA . LEU B 1 89 ? 12.539 -10.304 -25.764 1.00 77.00 86 LEU B CA 1
ATOM 2013 C C . LEU B 1 89 ? 13.364 -11.297 -26.584 1.00 73.91 86 LEU B C 1
ATOM 2014 O O . LEU B 1 89 ? 13.050 -12.488 -26.639 1.00 70.65 86 LEU B O 1
ATOM 2019 N N . GLN B 1 90 ? 14.426 -10.796 -27.209 1.00 73.27 87 GLN B N 1
ATOM 2020 C CA . GLN B 1 90 ? 15.334 -11.625 -27.997 1.00 73.70 87 GLN B CA 1
ATOM 2021 C C . GLN B 1 90 ? 16.405 -12.326 -27.149 1.00 75.31 87 GLN B C 1
ATOM 2022 O O . GLN B 1 90 ? 17.361 -12.876 -27.696 1.00 81.19 87 GLN B O 1
ATOM 2028 N N . ASP B 1 91 ? 16.250 -12.307 -25.825 1.00 66.77 88 ASP B N 1
ATOM 2029 C CA . ASP B 1 91 ? 17.176 -13.018 -24.935 1.00 61.45 88 ASP B CA 1
ATOM 2030 C C . ASP B 1 91 ? 16.472 -13.712 -23.763 1.00 55.19 88 ASP B C 1
ATOM 2031 O O . ASP B 1 91 ? 16.632 -13.310 -22.609 1.00 53.13 88 ASP B O 1
ATOM 2036 N N . PRO B 1 92 ? 15.712 -14.780 -24.059 1.00 54.72 89 PRO B N 1
ATOM 2037 C CA . PRO B 1 92 ? 14.840 -15.470 -23.096 1.00 49.05 89 PRO B CA 1
ATOM 2038 C C . PRO B 1 92 ? 15.591 -16.086 -21.915 1.00 42.15 89 PRO B C 1
ATOM 2039 O O . PRO B 1 92 ? 15.086 -16.055 -20.790 1.00 44.89 89 PRO B O 1
ATOM 2051 N N . PHE B 1 94 ? 18.164 -14.994 -20.325 1.00 51.81 91 PHE B N 1
ATOM 2052 C CA . PHE B 1 94 ? 18.399 -13.980 -19.307 1.00 44.49 91 PHE B CA 1
ATOM 2053 C C . PHE B 1 94 ? 17.094 -13.591 -18.618 1.00 38.91 91 PHE B C 1
ATOM 2054 O O . PHE B 1 94 ? 17.081 -13.293 -17.422 1.00 37.28 91 PHE B O 1
ATOM 2062 N N . LEU B 1 95 ? 16.000 -13.591 -19.375 1.00 45.63 92 LEU B N 1
ATOM 2063 C CA . LEU B 1 95 ? 14.687 -13.293 -18.806 1.00 46.84 92 LEU B CA 1
ATOM 2064 C C . LEU B 1 95 ? 14.339 -14.304 -17.713 1.00 47.09 92 LEU B C 1
ATOM 2065 O O . LEU B 1 95 ? 13.831 -13.932 -16.654 1.00 45.25 92 LEU B O 1
ATOM 2078 N N . GLU B 1 97 ? 16.467 -15.879 -15.880 1.00 46.82 94 GLU B N 1
ATOM 2079 C CA . GLU B 1 97 ? 17.322 -15.537 -14.750 1.00 51.59 94 GLU B CA 1
ATOM 2080 C C . GLU B 1 97 ? 16.721 -14.371 -13.970 1.00 43.93 94 GLU B C 1
ATOM 2081 O O . GLU B 1 97 ? 16.745 -14.364 -12.740 1.00 44.08 94 GLU B O 1
ATOM 2087 N N . GLN B 1 98 ? 16.176 -13.395 -14.695 1.00 46.03 95 GLN B N 1
ATOM 2088 C CA . GLN B 1 98 ? 15.494 -12.257 -14.081 1.00 54.36 95 GLN B CA 1
ATOM 2089 C C . GLN B 1 98 ? 14.346 -12.723 -13.191 1.00 53.91 95 GLN B C 1
ATOM 2090 O O . GLN B 1 98 ? 14.205 -12.275 -12.053 1.00 50.80 95 GLN B O 1
ATOM 2104 N N . GLU B 1 100 ? 13.808 -15.729 -11.931 1.00 50.22 97 GLU B N 1
ATOM 2105 C CA . GLU B 1 100 ? 14.322 -16.530 -10.824 1.00 58.91 97 GLU B CA 1
ATOM 2106 C C . GLU B 1 100 ? 14.919 -15.656 -9.720 1.00 60.50 97 GLU B C 1
ATOM 2107 O O . GLU B 1 100 ? 14.828 -15.989 -8.540 1.00 64.26 97 GLU B O 1
ATOM 2113 N N . LEU B 1 101 ? 15.526 -14.537 -10.109 1.00 54.13 98 LEU B N 1
ATOM 2114 C CA . LEU B 1 101 ? 16.071 -13.582 -9.143 1.00 49.81 98 LEU B CA 1
ATOM 2115 C C . LEU B 1 101 ? 14.964 -12.860 -8.377 1.00 43.77 98 LEU B C 1
ATOM 2116 O O . LEU B 1 101 ? 15.043 -12.713 -7.161 1.00 48.23 98 LEU B O 1
ATOM 2121 N N . ARG B 1 102 ? 13.936 -12.410 -9.091 1.00 49.21 99 ARG B N 1
ATOM 2122 C CA . ARG B 1 102 ? 12.774 -11.799 -8.449 1.00 60.11 99 ARG B CA 1
ATOM 2123 C C . ARG B 1 102 ? 12.075 -12.777 -7.512 1.00 64.63 99 ARG B C 1
ATOM 2124 O O . ARG B 1 102 ? 11.703 -12.414 -6.397 1.00 67.42 99 ARG B O 1
ATOM 2132 N N . GLU B 1 103 ? 11.901 -14.013 -7.974 1.00 66.32 100 GLU B N 1
ATOM 2133 C CA . GLU B 1 103 ? 11.349 -15.079 -7.145 1.00 73.97 100 GLU B CA 1
ATOM 2134 C C . GLU B 1 103 ? 12.149 -15.212 -5.860 1.00 71.01 100 GLU B C 1
ATOM 2135 O O . GLU B 1 103 ? 11.589 -15.270 -4.766 1.00 72.71 100 GLU B O 1
ATOM 2141 N N . GLU B 1 104 ? 13.467 -15.254 -6.013 1.00 64.62 101 GLU B N 1
ATOM 2142 C CA . GLU B 1 104 ? 14.383 -15.358 -4.890 1.00 64.93 101 GLU B CA 1
ATOM 2143 C C . GLU B 1 104 ? 14.195 -14.176 -3.938 1.00 61.58 101 GLU B C 1
ATOM 2144 O O . GLU B 1 104 ? 14.222 -14.338 -2.718 1.00 61.59 101 GLU B O 1
ATOM 2150 N N . LEU B 1 105 ? 13.991 -12.989 -4.503 1.00 57.18 102 LEU B N 1
ATOM 2151 C CA . LEU B 1 105 ? 13.802 -11.780 -3.701 1.00 60.85 102 LEU B CA 1
ATOM 2152 C C . LEU B 1 105 ? 12.493 -11.809 -2.910 1.00 64.81 102 LEU B C 1
ATOM 2153 O O . LEU B 1 105 ? 12.444 -11.355 -1.766 1.00 64.93 102 LEU B O 1
ATOM 2158 N N . GLU B 1 106 ? 11.436 -12.344 -3.516 1.00 69.11 103 GLU B N 1
ATOM 2159 C CA . GLU B 1 106 ? 10.142 -12.445 -2.838 1.00 74.26 103 GLU B CA 1
ATOM 2160 C C . GLU B 1 106 ? 10.134 -13.495 -1.727 1.00 74.92 103 GLU B C 1
ATOM 2161 O O . GLU B 1 106 ? 9.223 -13.523 -0.902 1.00 75.95 103 GLU B O 1
ATOM 2167 N N . SER B 1 107 ? 11.154 -14.348 -1.708 1.00 76.64 104 SER B N 1
ATOM 2168 C CA . SER B 1 107 ? 11.213 -15.463 -0.767 1.00 83.75 104 SER B CA 1
ATOM 2169 C C . SER B 1 107 ? 11.928 -15.126 0.542 1.00 86.17 104 SER B C 1
ATOM 2170 O O . SER B 1 107 ? 11.833 -15.879 1.512 1.00 81.97 104 SER B O 1
ATOM 2173 N N . VAL B 1 108 ? 12.641 -14.001 0.573 1.00 89.19 105 VAL B N 1
ATOM 2174 C CA . VAL B 1 108 ? 13.417 -13.634 1.759 1.00 90.08 105 VAL B CA 1
ATOM 2175 C C . VAL B 1 108 ? 12.528 -13.305 2.964 1.00 89.81 105 VAL B C 1
ATOM 2176 O O . VAL B 1 108 ? 12.910 -13.551 4.107 1.00 90.79 105 VAL B O 1
ATOM 2180 N N . THR B 1 109 ? 11.337 -12.773 2.699 1.00 89.14 106 THR B N 1
ATOM 2181 C CA . THR B 1 109 ? 10.388 -12.428 3.754 1.00 92.29 106 THR B CA 1
ATOM 2182 C C . THR B 1 109 ? 9.789 -13.694 4.368 1.00 96.05 106 THR B C 1
ATOM 2183 O O . THR B 1 109 ? 9.292 -13.684 5.496 1.00 96.51 106 THR B O 1
ATOM 2187 N N . ALA B 1 110 ? 9.857 -14.785 3.611 1.00 96.65 107 ALA B N 1
ATOM 2188 C CA . ALA B 1 110 ? 9.275 -16.058 4.021 1.00 97.64 107 ALA B CA 1
ATOM 2189 C C . ALA B 1 110 ? 10.160 -16.839 4.996 1.00 101.18 107 ALA B C 1
ATOM 2190 O O . ALA B 1 110 ? 9.650 -17.546 5.866 1.00 103.69 107 ALA B O 1
ATOM 2192 N N . CYS B 1 111 ? 11.478 -16.718 4.845 1.00 100.69 108 CYS B N 1
ATOM 2193 C CA . CYS B 1 111 ? 12.423 -17.398 5.734 1.00 103.00 108 CYS B CA 1
ATOM 2194 C C . CYS B 1 111 ? 12.197 -17.005 7.192 1.00 104.59 108 CYS B C 1
ATOM 2195 O O . CYS B 1 111 ? 11.612 -15.961 7.477 1.00 105.96 108 CYS B O 1
ATOM 2198 N N . ALA B 1 112 ? 12.671 -17.839 8.114 1.00 104.04 109 ALA B N 1
ATOM 2199 C CA . ALA B 1 112 ? 12.596 -17.520 9.538 1.00 105.31 109 ALA B CA 1
ATOM 2200 C C . ALA B 1 112 ? 13.727 -16.574 9.943 1.00 106.50 109 ALA B C 1
ATOM 2201 O O . ALA B 1 112 ? 13.914 -16.282 11.126 1.00 109.50 109 ALA B O 1
ATOM 2203 N N . ASP B 1 113 ? 14.477 -16.104 8.950 1.00 103.51 110 ASP B N 1
ATOM 2204 C CA . ASP B 1 113 ? 15.558 -15.147 9.169 1.00 101.32 110 ASP B CA 1
ATOM 2205 C C . ASP B 1 113 ? 15.691 -14.201 7.969 1.00 98.89 110 ASP B C 1
ATOM 2206 O O . ASP B 1 113 ? 16.689 -14.252 7.246 1.00 96.50 110 ASP B O 1
ATOM 2211 N N . PRO B 1 114 ? 14.686 -13.329 7.762 1.00 97.72 111 PRO B N 1
ATOM 2212 C CA . PRO B 1 114 ? 14.611 -12.466 6.576 1.00 95.82 111 PRO B CA 1
ATOM 2213 C C . PRO B 1 114 ? 15.708 -11.408 6.494 1.00 94.75 111 PRO B C 1
ATOM 2214 O O . PRO B 1 114 ? 16.073 -11.015 5.387 1.00 94.14 111 PRO B O 1
ATOM 2218 N N . GLU B 1 115 ? 16.211 -10.948 7.636 1.00 95.22 112 GLU B N 1
ATOM 2219 C CA . GLU B 1 115 ? 17.236 -9.905 7.652 1.00 97.52 112 GLU B CA 1
ATOM 2220 C C . GLU B 1 115 ? 18.492 -10.331 6.890 1.00 92.46 112 GLU B C 1
ATOM 2221 O O . GLU B 1 115 ? 18.901 -9.679 5.929 1.00 88.68 112 GLU B O 1
ATOM 2227 N N . ALA B 1 116 ? 19.092 -11.434 7.326 1.00 90.60 113 ALA B N 1
ATOM 2228 C CA . ALA B 1 116 ? 20.349 -11.916 6.758 1.00 86.16 113 ALA B CA 1
ATOM 2229 C C . ALA B 1 116 ? 20.207 -12.443 5.333 1.00 79.30 113 ALA B C 1
ATOM 2230 O O . ALA B 1 116 ? 21.187 -12.502 4.591 1.00 76.46 113 ALA B O 1
ATOM 2232 N N . ALA B 1 117 ? 18.995 -12.838 4.955 1.00 75.60 114 ALA B N 1
ATOM 2233 C CA . ALA B 1 117 ? 18.747 -13.315 3.599 1.00 74.48 114 ALA B CA 1
ATOM 2234 C C . ALA B 1 117 ? 18.925 -12.180 2.594 1.00 72.06 114 ALA B C 1
ATOM 2235 O O . ALA B 1 117 ? 19.619 -12.331 1.587 1.00 68.06 114 ALA B O 1
ATOM 2237 N N . LEU B 1 118 ? 18.287 -11.048 2.879 1.00 72.42 115 LEU B N 1
ATOM 2238 C CA . LEU B 1 118 ? 18.387 -9.859 2.038 1.00 68.75 115 LEU B CA 1
ATOM 2239 C C . LEU B 1 118 ? 19.844 -9.427 1.863 1.00 64.37 115 LEU B C 1
ATOM 2240 O O . LEU B 1 118 ? 20.279 -9.121 0.752 1.00 58.52 115 LEU B O 1
ATOM 2245 N N . VAL B 1 119 ? 20.592 -9.423 2.964 1.00 68.53 116 VAL B N 1
ATOM 2246 C CA . VAL B 1 119 ? 22.012 -9.067 2.949 1.00 69.19 116 VAL B CA 1
ATOM 2247 C C . VAL B 1 119 ? 22.805 -9.928 1.964 1.00 67.21 116 VAL B C 1
ATOM 2248 O O . VAL B 1 119 ? 23.619 -9.421 1.192 1.00 69.38 116 VAL B O 1
ATOM 2252 N N . ALA B 1 120 ? 22.562 -11.233 1.996 1.00 64.29 117 ALA B N 1
ATOM 2253 C CA . ALA B 1 120 ? 23.203 -12.149 1.064 1.00 64.44 117 ALA B CA 1
ATOM 2254 C C . ALA B 1 120 ? 22.729 -11.893 -0.369 1.00 63.79 117 ALA B C 1
ATOM 2255 O O . ALA B 1 120 ? 23.528 -11.895 -1.304 1.00 63.93 117 ALA B O 1
ATOM 2257 N N . PHE B 1 121 ? 21.427 -11.675 -0.534 1.00 59.19 118 PHE B N 1
ATOM 2258 C CA . PHE B 1 121 ? 20.862 -11.366 -1.841 1.00 58.06 118 PHE B CA 1
ATOM 2259 C C . PHE B 1 121 ? 21.404 -10.032 -2.357 1.00 55.62 118 PHE B C 1
ATOM 2260 O O . PHE B 1 121 ? 21.683 -9.886 -3.543 1.00 54.29 118 PHE B O 1
ATOM 2268 N N . ASP B 1 122 ? 21.557 -9.064 -1.458 1.00 57.07 119 ASP B N 1
ATOM 2269 C CA . ASP B 1 122 ? 22.067 -7.743 -1.823 1.00 59.23 119 ASP B CA 1
ATOM 2270 C C . ASP B 1 122 ? 23.524 -7.824 -2.274 1.00 61.98 119 ASP B C 1
ATOM 2271 O O . ASP B 1 122 ? 23.925 -7.171 -3.238 1.00 64.60 119 ASP B O 1
ATOM 2276 N N . THR B 1 123 ? 24.307 -8.634 -1.569 1.00 63.25 120 THR B N 1
ATOM 2277 C CA . THR B 1 123 ? 25.700 -8.885 -1.927 1.00 65.99 120 THR B CA 1
ATOM 2278 C C . THR B 1 123 ? 25.779 -9.541 -3.302 1.00 63.81 120 THR B C 1
ATOM 2279 O O . THR B 1 123 ? 26.631 -9.199 -4.123 1.00 64.94 120 THR B O 1
ATOM 2283 N N . LYS B 1 124 ? 24.873 -10.483 -3.540 1.00 63.94 121 LYS B N 1
ATOM 2284 C CA . LYS B 1 124 ? 24.779 -11.186 -4.814 1.00 67.23 121 LYS B CA 1
ATOM 2285 C C . LYS B 1 124 ? 24.521 -10.219 -5.978 1.00 64.58 121 LYS B C 1
ATOM 2286 O O . LYS B 1 124 ? 25.251 -10.225 -6.972 1.00 64.45 121 LYS B O 1
ATOM 2292 N N . VAL B 1 125 ? 23.489 -9.389 -5.844 1.00 55.67 122 VAL B N 1
ATOM 2293 C CA . VAL B 1 125 ? 23.128 -8.411 -6.873 1.00 56.93 122 VAL B CA 1
ATOM 2294 C C . VAL B 1 125 ? 24.263 -7.423 -7.156 1.00 54.99 122 VAL B C 1
ATOM 2295 O O . VAL B 1 125 ? 24.562 -7.122 -8.313 1.00 52.07 122 VAL B O 1
ATOM 2299 N N . THR B 1 126 ? 24.890 -6.925 -6.092 1.00 52.32 123 THR B N 1
ATOM 2300 C CA . THR B 1 126 ? 26.024 -6.008 -6.215 1.00 58.76 123 THR B CA 1
ATOM 2301 C C . THR B 1 126 ? 27.184 -6.653 -6.977 1.00 58.34 123 THR B C 1
ATOM 2302 O O . THR B 1 126 ? 27.812 -6.021 -7.826 1.00 59.36 123 THR B O 1
ATOM 2306 N N . ALA B 1 127 ? 27.450 -7.921 -6.680 1.00 54.58 124 ALA B N 1
ATOM 2307 C CA . ALA B 1 127 ? 28.471 -8.679 -7.391 1.00 55.36 124 ALA B CA 1
ATOM 2308 C C . ALA B 1 127 ? 28.140 -8.795 -8.881 1.00 56.91 124 ALA B C 1
ATOM 2309 O O . ALA B 1 127 ? 29.018 -8.633 -9.734 1.00 55.99 124 ALA B O 1
ATOM 2319 N N . GLN B 1 129 ? 26.282 -6.749 -10.667 1.00 43.45 126 GLN B N 1
ATOM 2320 C CA . GLN B 1 129 ? 26.401 -5.435 -11.292 1.00 49.37 126 GLN B CA 1
ATOM 2321 C C . GLN B 1 129 ? 27.851 -5.101 -11.634 1.00 57.01 126 GLN B C 1
ATOM 2322 O O . GLN B 1 129 ? 28.150 -4.671 -12.750 1.00 58.44 126 GLN B O 1
ATOM 2328 N N . ARG B 1 130 ? 28.744 -5.303 -10.667 1.00 60.22 127 ARG B N 1
ATOM 2329 C CA . ARG B 1 130 ? 30.167 -5.028 -10.862 1.00 60.72 127 ARG B CA 1
ATOM 2330 C C . ARG B 1 130 ? 30.769 -5.888 -11.973 1.00 58.47 127 ARG B C 1
ATOM 2331 O O . ARG B 1 130 ? 31.698 -5.466 -12.654 1.00 63.77 127 ARG B O 1
ATOM 2339 N N . HIS B 1 131 ? 30.224 -7.087 -12.160 1.00 55.89 128 HIS B N 1
ATOM 2340 C CA . HIS B 1 131 ? 30.682 -7.988 -13.218 1.00 57.14 128 HIS B CA 1
ATOM 2341 C C . HIS B 1 131 ? 30.296 -7.483 -14.609 1.00 59.47 128 HIS B C 1
ATOM 2342 O O . HIS B 1 131 ? 31.127 -7.451 -15.517 1.00 61.74 128 HIS B O 1
ATOM 2349 N N . TYR B 1 132 ? 29.034 -7.093 -14.770 1.00 54.07 129 TYR B N 1
ATOM 2350 C CA . TYR B 1 132 ? 28.529 -6.620 -16.058 1.00 48.04 129 TYR B CA 1
ATOM 2351 C C . TYR B 1 132 ? 29.145 -5.281 -16.469 1.00 49.44 129 TYR B C 1
ATOM 2352 O O . TYR B 1 132 ? 29.414 -5.050 -17.647 1.00 53.89 129 TYR B O 1
ATOM 2361 N N . LEU B 1 133 ? 29.364 -4.404 -15.494 1.00 45.20 130 LEU B N 1
ATOM 2362 C CA . LEU B 1 133 ? 30.069 -3.147 -15.738 1.00 54.92 130 LEU B CA 1
ATOM 2363 C C . LEU B 1 133 ? 31.492 -3.394 -16.242 1.00 58.79 130 LEU B C 1
ATOM 2364 O O . LEU B 1 133 ? 31.961 -2.724 -17.161 1.00 56.22 130 LEU B O 1
ATOM 2369 N N . ALA B 1 134 ? 32.171 -4.361 -15.633 1.00 61.37 131 ALA B N 1
ATOM 2370 C CA . ALA B 1 134 ? 33.522 -4.728 -16.042 1.00 64.05 131 ALA B CA 1
ATOM 2371 C C . ALA B 1 134 ? 33.523 -5.239 -17.480 1.00 62.31 131 ALA B C 1
ATOM 2372 O O . ALA B 1 134 ? 34.389 -4.879 -18.279 1.00 57.12 131 ALA B O 1
ATOM 2374 N N . GLN B 1 135 ? 32.548 -6.085 -17.796 1.00 61.83 132 GLN B N 1
ATOM 2375 C CA . GLN B 1 135 ? 32.381 -6.616 -19.145 1.00 57.78 132 GLN B CA 1
ATOM 2376 C C . GLN B 1 135 ? 32.056 -5.515 -20.149 1.00 58.73 132 GLN B C 1
ATOM 2377 O O . GLN B 1 135 ? 32.609 -5.493 -21.245 1.00 60.15 132 GLN B O 1
ATOM 2383 N N . LEU B 1 136 ? 31.154 -4.612 -19.767 1.00 55.60 133 LEU B N 1
ATOM 2384 C CA . LEU B 1 136 ? 30.764 -3.475 -20.606 1.00 52.84 133 LEU B CA 1
ATOM 2385 C C . LEU B 1 136 ? 31.961 -2.584 -20.934 1.00 50.07 133 LEU B C 1
ATOM 2386 O O . LEU B 1 136 ? 32.218 -2.261 -22.095 1.00 51.14 133 LEU B O 1
ATOM 2391 N N . GLN B 1 137 ? 32.677 -2.183 -19.891 1.00 51.09 134 GLN B N 1
ATOM 2392 C CA . GLN B 1 137 ? 33.899 -1.403 -20.028 1.00 56.63 134 GLN B CA 1
ATOM 2393 C C . GLN B 1 137 ? 34.901 -2.138 -20.918 1.00 59.11 134 GLN B C 1
ATOM 2394 O O . GLN B 1 137 ? 35.623 -1.521 -21.703 1.00 57.28 134 GLN B O 1
ATOM 2400 N N . GLY B 1 138 ? 34.916 -3.464 -20.810 1.00 64.65 135 GLY B N 1
ATOM 2401 C CA . GLY B 1 138 ? 35.780 -4.284 -21.638 1.00 69.37 135 GLY B CA 1
ATOM 2402 C C . GLY B 1 138 ? 35.348 -4.295 -23.091 1.00 68.85 135 GLY B C 1
ATOM 2403 O O . GLY B 1 138 ? 36.172 -4.132 -23.992 1.00 73.88 135 GLY B O 1
ATOM 2404 N N . GLN B 1 139 ? 34.050 -4.481 -23.319 1.00 64.68 136 GLN B N 1
ATOM 2405 C CA . GLN B 1 139 ? 33.509 -4.548 -24.673 1.00 66.42 136 GLN B CA 1
ATOM 2406 C C . GLN B 1 139 ? 33.648 -3.221 -25.416 1.00 68.53 136 GLN B C 1
ATOM 2407 O O . GLN B 1 139 ? 34.025 -3.199 -26.588 1.00 72.70 136 GLN B O 1
ATOM 2413 N N . LEU B 1 140 ? 33.338 -2.125 -24.727 1.00 65.44 137 LEU B N 1
ATOM 2414 C CA . LEU B 1 140 ? 33.389 -0.785 -25.314 1.00 63.08 137 LEU B CA 1
ATOM 2415 C C . LEU B 1 140 ? 34.793 -0.383 -25.761 1.00 62.35 137 LEU B C 1
ATOM 2416 O O . LEU B 1 140 ? 34.954 0.418 -26.680 1.00 59.56 137 LEU B O 1
ATOM 2421 N N . ALA B 1 141 ? 35.806 -0.941 -25.108 1.00 68.28 138 ALA B N 1
ATOM 2422 C CA . ALA B 1 141 ? 37.191 -0.631 -25.444 1.00 72.61 138 ALA B CA 1
ATOM 2423 C C . ALA B 1 141 ? 37.625 -1.341 -26.724 1.00 77.74 138 ALA B C 1
ATOM 2424 O O . ALA B 1 141 ? 38.542 -0.897 -27.415 1.00 81.52 138 ALA B O 1
ATOM 2426 N N . GLN B 1 142 ? 36.960 -2.450 -27.030 1.00 79.06 139 GLN B N 1
ATOM 2427 C CA . GLN B 1 142 ? 37.299 -3.244 -28.202 1.00 81.17 139 GLN B CA 1
ATOM 2428 C C . GLN B 1 142 ? 36.289 -3.017 -29.327 1.00 71.87 139 GLN B C 1
ATOM 2429 O O . GLN B 1 142 ? 36.241 -3.782 -30.292 1.00 69.49 139 GLN B O 1
ATOM 2435 N N . SER B 1 143 ? 35.487 -1.963 -29.185 1.00 67.28 140 SER B N 1
ATOM 2436 C CA . SER B 1 143 ? 34.481 -1.581 -30.180 1.00 68.90 140 SER B CA 1
ATOM 2437 C C . SER B 1 143 ? 33.441 -2.673 -30.461 1.00 68.81 140 SER B C 1
ATOM 2438 O O . SER B 1 143 ? 32.764 -2.648 -31.493 1.00 72.28 140 SER B O 1
ATOM 2441 N N . GLU B 1 144 ? 33.321 -3.622 -29.535 1.00 64.72 141 GLU B N 1
ATOM 2442 C CA . GLU B 1 144 ? 32.284 -4.647 -29.599 1.00 67.02 141 GLU B CA 1
ATOM 2443 C C . GLU B 1 144 ? 30.965 -4.061 -29.106 1.00 62.71 141 GLU B C 1
ATOM 2444 O O . GLU B 1 144 ? 30.526 -4.347 -27.989 1.00 57.96 141 GLU B O 1
ATOM 2450 N N . TRP B 1 145 ? 30.335 -3.250 -29.949 1.00 63.73 142 TRP B N 1
ATOM 2451 C CA . TRP B 1 145 ? 29.181 -2.453 -29.544 1.00 65.96 142 TRP B CA 1
ATOM 2452 C C . TRP B 1 145 ? 27.972 -3.275 -29.097 1.00 69.61 142 TRP B C 1
ATOM 2453 O O . TRP B 1 145 ? 27.274 -2.902 -28.153 1.00 68.69 142 TRP B O 1
ATOM 2464 N N . LEU B 1 146 ? 27.718 -4.388 -29.776 1.00 68.75 143 LEU B N 1
ATOM 2465 C CA . LEU B 1 146 ? 26.514 -5.164 -29.493 1.00 70.56 143 LEU B CA 1
ATOM 2466 C C . LEU B 1 146 ? 26.661 -6.040 -28.250 1.00 67.13 143 LEU B C 1
ATOM 2467 O O . LEU B 1 146 ? 25.698 -6.256 -27.521 1.00 73.21 143 LEU B O 1
ATOM 2472 N N . ALA B 1 147 ? 27.873 -6.527 -28.004 1.00 65.99 144 ALA B N 1
ATOM 2473 C CA . ALA B 1 147 ? 28.185 -7.189 -26.741 1.00 62.66 144 ALA B CA 1
ATOM 2474 C C . ALA B 1 147 ? 28.020 -6.188 -25.600 1.00 67.34 144 ALA B C 1
ATOM 2475 O O . ALA B 1 147 ? 27.652 -6.556 -24.482 1.00 67.46 144 ALA B O 1
ATOM 2477 N N . ALA B 1 148 ? 28.305 -4.922 -25.894 1.00 62.94 145 ALA B N 1
ATOM 2478 C CA . ALA B 1 148 ? 28.109 -3.837 -24.937 1.00 59.70 145 ALA B CA 1
ATOM 2479 C C . ALA B 1 148 ? 26.633 -3.462 -24.814 1.00 54.07 145 ALA B C 1
ATOM 2480 O O . ALA B 1 148 ? 26.135 -3.233 -23.713 1.00 53.04 145 ALA B O 1
ATOM 2482 N N . ALA B 1 149 ? 25.942 -3.395 -25.948 1.00 54.04 146 ALA B N 1
ATOM 2483 C CA . ALA B 1 149 ? 24.510 -3.091 -25.970 1.00 56.43 146 ALA B CA 1
ATOM 2484 C C . ALA B 1 149 ? 23.698 -4.142 -25.219 1.00 62.73 146 ALA B C 1
ATOM 2485 O O . ALA B 1 149 ? 22.560 -3.890 -24.820 1.00 70.29 146 ALA B O 1
ATOM 2487 N N . ASP B 1 150 ? 24.281 -5.327 -25.055 1.00 59.97 147 ASP B N 1
ATOM 2488 C CA . ASP B 1 150 ? 23.649 -6.405 -24.307 1.00 62.22 147 ASP B CA 1
ATOM 2489 C C . ASP B 1 150 ? 23.970 -6.309 -22.812 1.00 55.72 147 ASP B C 1
ATOM 2490 O O . ASP B 1 150 ? 23.143 -6.658 -21.970 1.00 55.93 147 ASP B O 1
ATOM 2495 N N . GLN B 1 151 ? 25.167 -5.830 -22.484 1.00 50.10 148 GLN B N 1
ATOM 2496 C CA . GLN B 1 151 ? 25.532 -5.579 -21.091 1.00 49.07 148 GLN B CA 1
ATOM 2497 C C . GLN B 1 151 ? 24.710 -4.428 -20.507 1.00 46.49 148 GLN B C 1
ATOM 2498 O O . GLN B 1 151 ? 24.386 -4.419 -19.315 1.00 40.02 148 GLN B O 1
ATOM 2504 N N . ILE B 1 152 ? 24.385 -3.456 -21.354 1.00 40.84 149 ILE B N 1
ATOM 2505 C CA . ILE B 1 152 ? 23.559 -2.322 -20.945 1.00 44.56 149 ILE B CA 1
ATOM 2506 C C . ILE B 1 152 ? 22.140 -2.779 -20.573 1.00 52.16 149 ILE B C 1
ATOM 2507 O O . ILE B 1 152 ? 21.543 -2.261 -19.625 1.00 53.10 149 ILE B O 1
ATOM 2512 N N . ARG B 1 153 ? 21.615 -3.757 -21.310 1.00 56.16 150 ARG B N 1
ATOM 2513 C CA . ARG B 1 153 ? 20.307 -4.340 -21.004 1.00 56.69 150 ARG B CA 1
ATOM 2514 C C . ARG B 1 153 ? 20.283 -4.976 -19.622 1.00 50.16 150 ARG B C 1
ATOM 2515 O O . ARG B 1 153 ? 19.388 -4.705 -18.822 1.00 50.07 150 ARG B O 1
ATOM 2523 N N . LYS B 1 154 ? 21.267 -5.831 -19.359 1.00 51.63 151 LYS B N 1
ATOM 2524 C CA . LYS B 1 154 ? 21.345 -6.568 -18.104 1.00 52.24 151 LYS B CA 1
ATOM 2525 C C . LYS B 1 154 ? 21.530 -5.613 -16.941 1.00 45.52 151 LYS B C 1
ATOM 2526 O O . LYS B 1 154 ? 20.918 -5.778 -15.886 1.00 45.84 151 LYS B O 1
ATOM 2532 N N . LEU B 1 155 ? 22.376 -4.609 -17.150 1.00 41.14 152 LEU B N 1
ATOM 2533 C CA . LEU B 1 155 ? 22.630 -3.580 -16.150 1.00 39.64 152 LEU B CA 1
ATOM 2534 C C . LEU B 1 155 ? 21.366 -2.763 -15.870 1.00 37.51 152 LEU B C 1
ATOM 2535 O O . LEU B 1 155 ? 21.108 -2.364 -14.733 1.00 44.01 152 LEU B O 1
ATOM 2540 N N . LYS B 1 156 ? 20.579 -2.520 -16.912 1.00 38.06 153 LYS B N 1
ATOM 2541 C CA . LYS B 1 156 ? 19.308 -1.821 -16.751 1.00 45.62 153 LYS B C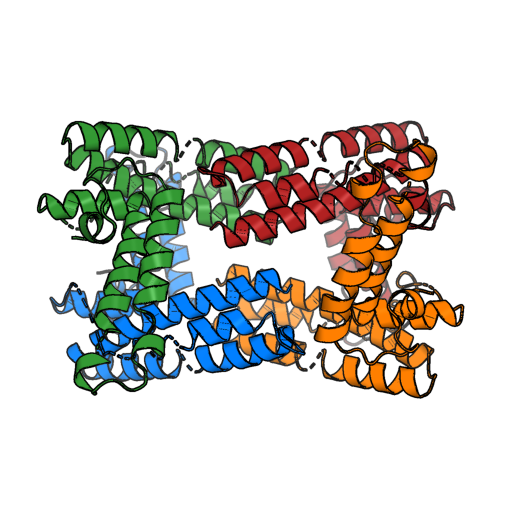A 1
ATOM 2542 C C . LYS B 1 156 ? 18.334 -2.669 -15.942 1.00 45.07 153 LYS B C 1
ATOM 2543 O O . LYS B 1 156 ? 17.612 -2.149 -15.099 1.00 41.32 153 LYS B O 1
ATOM 2549 N N . PHE B 1 157 ? 18.330 -3.978 -16.184 1.00 43.76 154 PHE B N 1
ATOM 2550 C CA . PHE B 1 157 ? 17.576 -4.880 -15.326 1.00 41.07 154 PHE B CA 1
ATOM 2551 C C . PHE B 1 157 ? 18.119 -4.873 -13.899 1.00 44.26 154 PHE B C 1
ATOM 2552 O O . PHE B 1 157 ? 17.347 -4.878 -12.939 1.00 43.17 154 PHE B O 1
ATOM 2560 N N . ILE B 1 158 ? 19.446 -4.881 -13.767 1.00 40.08 155 ILE B N 1
ATOM 2561 C CA . ILE B 1 158 ? 20.089 -4.873 -12.451 1.00 41.33 155 ILE B CA 1
ATOM 2562 C C . ILE B 1 158 ? 19.682 -3.635 -11.653 1.00 40.25 155 ILE B C 1
ATOM 2563 O O . ILE B 1 158 ? 19.441 -3.710 -10.447 1.00 41.86 155 ILE B O 1
ATOM 2568 N N . ALA B 1 159 ? 19.600 -2.501 -12.343 1.00 41.86 156 ALA B N 1
ATOM 2569 C CA . ALA B 1 159 ? 19.175 -1.247 -11.731 1.00 42.44 156 ALA B CA 1
ATOM 2570 C C . ALA B 1 159 ? 17.760 -1.368 -11.167 1.00 42.64 156 ALA B C 1
ATOM 2571 O O . ALA B 1 159 ? 17.484 -0.909 -10.057 1.00 45.47 156 ALA B O 1
ATOM 2573 N N . LYS B 1 160 ? 16.866 -1.980 -11.934 1.00 43.30 157 LYS B N 1
ATOM 2574 C CA . LYS B 1 160 ? 15.498 -2.204 -11.471 1.00 49.63 157 LYS B CA 1
ATOM 2575 C C . LYS B 1 160 ? 15.416 -3.177 -10.293 1.00 48.44 157 LYS B C 1
ATOM 2576 O O . LYS B 1 160 ? 14.644 -2.958 -9.359 1.00 42.64 157 LYS B O 1
ATOM 2582 N N . LEU B 1 161 ? 16.207 -4.248 -10.337 1.00 46.36 158 LEU B N 1
ATOM 2583 C CA . LEU B 1 161 ? 16.215 -5.236 -9.257 1.00 46.39 158 LEU B CA 1
ATOM 2584 C C . LEU B 1 161 ? 16.713 -4.620 -7.948 1.00 48.08 158 LEU B C 1
ATOM 2585 O O . LEU B 1 161 ? 16.221 -4.952 -6.868 1.00 51.04 158 LEU B O 1
ATOM 2590 N N . LYS B 1 162 ? 17.687 -3.721 -8.050 1.00 47.84 159 LYS B N 1
ATOM 2591 C CA . LYS B 1 162 ? 18.200 -3.024 -6.876 1.00 48.55 159 LYS B CA 1
ATOM 2592 C C . LYS B 1 162 ? 17.123 -2.159 -6.234 1.00 43.33 159 LYS B C 1
ATOM 2593 O O . LYS B 1 162 ? 17.009 -2.111 -5.010 1.00 39.21 159 LYS B O 1
ATOM 2599 N N . ASN B 1 163 ? 16.332 -1.483 -7.063 1.00 44.58 160 ASN B N 1
ATOM 2600 C CA . ASN B 1 163 ? 15.198 -0.716 -6.564 1.00 48.54 160 ASN B CA 1
ATOM 2601 C C . ASN B 1 163 ? 14.200 -1.626 -5.858 1.00 48.23 160 ASN B C 1
ATOM 2602 O O . ASN B 1 163 ? 13.669 -1.276 -4.804 1.00 52.73 160 ASN B O 1
ATOM 2607 N N . GLU B 1 164 ? 13.970 -2.804 -6.429 1.00 47.72 161 GLU B N 1
ATOM 2608 C CA . GLU B 1 164 ? 13.122 -3.809 -5.793 1.00 55.20 161 GLU B CA 1
ATOM 2609 C C . GLU B 1 164 ? 13.708 -4.276 -4.457 1.00 50.89 161 GLU B C 1
ATOM 2610 O O . GLU B 1 164 ? 12.973 -4.527 -3.502 1.00 48.43 161 GLU B O 1
ATOM 2616 N N . VAL B 1 165 ? 15.033 -4.391 -4.397 1.00 47.72 162 VAL B N 1
ATOM 2617 C CA . VAL B 1 165 ? 15.721 -4.817 -3.174 1.00 44.78 162 VAL B CA 1
ATOM 2618 C C . VAL B 1 165 ? 15.568 -3.791 -2.052 1.00 46.01 162 VAL B C 1
ATOM 2619 O O . VAL B 1 165 ? 15.386 -4.142 -0.880 1.00 47.34 162 VAL B O 1
ATOM 2623 N N . GLU B 1 166 ? 15.632 -2.517 -2.408 1.00 39.25 163 GLU B N 1
ATOM 2624 C CA . GLU B 1 166 ? 15.524 -1.472 -1.401 1.00 48.19 163 GLU B CA 1
ATOM 2625 C C . GLU B 1 166 ? 14.097 -1.345 -0.892 1.00 48.26 163 GLU B C 1
ATOM 2626 O O . GLU B 1 166 ? 13.867 -0.956 0.253 1.00 50.90 163 GLU B O 1
ATOM 2632 N N . ARG B 1 167 ? 13.141 -1.684 -1.750 1.00 46.13 164 ARG B N 1
ATOM 2633 C CA . ARG B 1 167 ? 11.739 -1.709 -1.359 1.00 52.42 164 ARG B CA 1
ATOM 2634 C C . ARG B 1 167 ? 11.537 -2.735 -0.245 1.00 51.02 164 ARG B C 1
ATOM 2635 O O . ARG B 1 167 ? 10.865 -2.460 0.749 1.00 52.98 164 ARG B O 1
ATOM 2643 N N . VAL B 1 168 ? 12.142 -3.910 -0.406 1.00 53.53 165 VAL B N 1
ATOM 2644 C CA . VAL B 1 168 ? 12.082 -4.948 0.623 1.00 56.32 165 VAL B CA 1
ATOM 2645 C C . VAL B 1 168 ? 12.903 -4.554 1.852 1.00 57.58 165 VAL B C 1
ATOM 2646 O O . VAL B 1 168 ? 12.558 -4.908 2.982 1.00 53.60 165 VAL B O 1
ATOM 2650 N N . GLU B 1 169 ? 13.988 -3.816 1.637 1.00 58.16 166 GLU B N 1
ATOM 2651 C CA . GLU B 1 169 ? 14.793 -3.344 2.757 1.00 56.71 166 GLU B CA 1
ATOM 2652 C C . GLU B 1 169 ? 14.011 -2.341 3.595 1.00 59.27 166 GLU B C 1
ATOM 2653 O O . GLU B 1 169 ? 14.018 -2.405 4.824 1.00 66.07 166 GLU B O 1
ATOM 2659 N N . ASP B 1 170 ? 13.333 -1.419 2.920 1.00 57.52 167 ASP B N 1
ATOM 2660 C CA . ASP B 1 170 ? 12.489 -0.440 3.592 1.00 58.58 167 ASP B CA 1
ATOM 2661 C C . ASP B 1 170 ? 11.329 -1.121 4.304 1.00 63.75 167 ASP B C 1
ATOM 2662 O O . ASP B 1 170 ? 10.742 -0.566 5.230 1.00 65.74 167 ASP B O 1
ATOM 2667 N N . GLN B 1 171 ? 11.004 -2.329 3.859 1.00 65.95 168 GLN B N 1
ATOM 2668 C CA . GLN B 1 171 ? 9.973 -3.131 4.500 1.00 73.19 168 GLN B CA 1
ATOM 2669 C C . GLN B 1 171 ? 10.531 -3.736 5.782 1.00 76.33 168 GLN B C 1
ATOM 2670 O O . GLN B 1 171 ? 9.778 -4.139 6.664 1.00 75.18 168 GLN B O 1
ATOM 2676 N N . LEU B 1 172 ? 11.857 -3.792 5.881 1.00 84.02 169 LEU B N 1
ATOM 2677 C CA . LEU B 1 172 ? 12.517 -4.282 7.092 1.00 86.80 169 LEU B CA 1
ATOM 2678 C C . LEU B 1 172 ? 13.062 -3.144 7.964 1.00 90.04 169 LEU B C 1
ATOM 2679 O O . LEU B 1 172 ? 13.221 -3.309 9.172 1.00 93.02 169 LEU B O 1
ATOM 2684 N N . LEU B 1 173 ? 13.341 -1.994 7.353 1.00 92.32 170 LEU B N 1
ATOM 2685 C CA . LEU B 1 173 ? 13.923 -0.859 8.075 1.00 95.98 170 LEU B CA 1
ATOM 2686 C C . LEU B 1 173 ? 13.005 0.364 8.066 1.00 96.17 170 LEU B C 1
ATOM 2687 O O . LEU B 1 173 ? 12.422 0.715 7.036 1.00 97.21 170 LEU B O 1
ATOM 2700 N N . ASN C 1 5 ? 23.103 23.068 32.280 1.00 61.67 2 ASN C N 1
ATOM 2701 C CA . ASN C 1 5 ? 22.036 22.417 31.529 1.00 56.36 2 ASN C CA 1
ATOM 2702 C C . ASN C 1 5 ? 22.156 22.724 30.036 1.00 51.70 2 ASN C C 1
ATOM 2703 O O . ASN C 1 5 ? 22.982 23.546 29.628 1.00 52.86 2 ASN C O 1
ATOM 2708 N N . TYR C 1 6 ? 21.330 22.071 29.226 1.00 41.29 3 TYR C N 1
ATOM 2709 C CA . TYR C 1 6 ? 21.463 22.151 27.775 1.00 39.78 3 TYR C CA 1
ATOM 2710 C C . TYR C 1 6 ? 21.208 23.553 27.222 1.00 43.33 3 TYR C C 1
ATOM 2711 O O . TYR C 1 6 ? 21.872 23.981 26.278 1.00 44.00 3 TYR C O 1
ATOM 2720 N N . PHE C 1 7 ? 20.249 24.261 27.812 1.00 43.74 4 PHE C N 1
ATOM 2721 C CA . PHE C 1 7 ? 19.911 25.613 27.372 1.00 42.15 4 PHE C CA 1
ATOM 2722 C C . PHE C 1 7 ? 21.063 26.606 27.574 1.00 46.55 4 PHE C C 1
ATOM 2723 O O . PHE C 1 7 ? 21.398 27.361 26.660 1.00 43.40 4 PHE C O 1
ATOM 2731 N N . GLU C 1 8 ? 21.656 26.604 28.768 1.00 54.51 5 GLU C N 1
ATOM 2732 C CA . GLU C 1 8 ? 22.775 27.495 29.087 1.00 62.34 5 GLU C CA 1
ATOM 2733 C C . GLU C 1 8 ? 23.929 27.292 28.111 1.00 61.76 5 GLU C C 1
ATOM 2734 O O . GLU C 1 8 ? 24.497 28.258 27.605 1.00 63.88 5 GLU C O 1
ATOM 2740 N N . LEU C 1 9 ? 24.256 26.024 27.861 1.00 58.39 6 LEU C N 1
ATOM 2741 C CA . LEU C 1 9 ? 25.313 25.625 26.928 1.00 53.02 6 LEU C CA 1
ATOM 2742 C C . LEU C 1 9 ? 25.294 26.434 25.635 1.00 52.33 6 LEU C C 1
ATOM 2743 O O . LEU C 1 9 ? 26.342 26.784 25.096 1.00 50.58 6 LEU C O 1
ATOM 2748 N N . PHE C 1 10 ? 24.097 26.741 25.146 1.00 51.60 7 PHE C N 1
ATOM 2749 C CA . PHE C 1 10 ? 23.962 27.464 23.892 1.00 47.75 7 PHE C CA 1
ATOM 2750 C C . PHE C 1 10 ? 23.641 28.927 24.126 1.00 49.67 7 PHE C C 1
ATOM 2751 O O . PHE C 1 10 ? 23.473 29.693 23.175 1.00 52.05 7 PHE C O 1
ATOM 2759 N N . GLY C 1 11 ? 23.566 29.315 25.395 1.00 48.95 8 GLY C N 1
ATOM 2760 C CA . GLY C 1 11 ? 23.150 30.661 25.746 1.00 56.80 8 GLY C CA 1
ATOM 2761 C C . GLY C 1 11 ? 21.736 30.946 25.272 1.00 60.70 8 GLY C C 1
ATOM 2762 O O . GLY C 1 11 ? 21.486 31.944 24.592 1.00 62.57 8 GLY C O 1
ATOM 2763 N N . LEU C 1 12 ? 20.812 30.054 25.626 1.00 58.41 9 LEU C N 1
ATOM 2764 C CA . LEU C 1 12 ? 19.413 30.170 25.225 1.00 55.05 9 LEU C CA 1
ATOM 2765 C C . LEU C 1 12 ? 18.530 30.246 26.467 1.00 57.94 9 LEU C C 1
ATOM 2766 O O . LEU C 1 12 ? 18.930 29.795 27.538 1.00 54.52 9 LEU C O 1
ATOM 2771 N N . PRO C 1 13 ? 17.323 30.824 26.338 1.00 65.65 10 PRO C N 1
ATOM 2772 C CA . PRO C 1 13 ? 16.462 30.872 27.525 1.00 63.74 10 PRO C CA 1
ATOM 2773 C C . PRO C 1 13 ? 15.782 29.529 27.781 1.00 53.51 10 PRO C C 1
ATOM 2774 O O . PRO C 1 13 ? 15.422 28.834 26.829 1.00 47.82 10 PRO C O 1
ATOM 2778 N N . ILE C 1 14 ? 15.622 29.170 29.052 1.00 47.96 11 ILE C N 1
ATOM 2779 C CA . ILE C 1 14 ? 14.938 27.940 29.426 1.00 52.93 11 ILE C CA 1
ATOM 2780 C C . ILE C 1 14 ? 13.443 28.096 29.162 1.00 53.13 11 ILE C C 1
ATOM 2781 O O . ILE C 1 14 ? 12.719 28.683 29.963 1.00 52.93 11 ILE C O 1
ATOM 2786 N N . GLN C 1 15 ? 13.000 27.567 28.022 1.00 52.88 12 GLN C N 1
ATOM 2787 C CA . GLN C 1 15 ? 11.618 27.688 27.566 1.00 49.93 12 GLN C CA 1
ATOM 2788 C C . GLN C 1 15 ? 11.433 26.763 26.370 1.00 46.70 12 GLN C C 1
ATOM 2789 O O . GLN C 1 15 ? 12.411 26.280 25.801 1.00 48.68 12 GLN C O 1
ATOM 2795 N N . PHE C 1 16 ? 10.188 26.524 25.980 1.00 45.04 13 PHE C N 1
ATOM 2796 C CA . PHE C 1 16 ? 9.917 25.634 24.861 1.00 46.59 13 PHE C CA 1
ATOM 2797 C C . PHE C 1 16 ? 10.147 26.324 23.526 1.00 49.93 13 PHE C C 1
ATOM 2798 O O . PHE C 1 16 ? 10.638 25.705 22.577 1.00 46.75 13 PHE C O 1
ATOM 2806 N N . GLU C 1 17 ? 9.770 27.599 23.452 1.00 47.87 14 GLU C N 1
ATOM 2807 C CA . GLU C 1 17 ? 9.931 28.380 22.230 1.00 56.36 14 GLU C CA 1
ATOM 2808 C C . GLU C 1 17 ? 11.413 28.523 21.920 1.00 55.85 14 GLU C C 1
ATOM 2809 O O . GLU C 1 17 ? 12.185 29.000 22.754 1.00 51.10 14 GLU C O 1
ATOM 2815 N N . LEU C 1 18 ? 11.809 28.108 20.721 1.00 52.97 15 LEU C N 1
ATOM 2816 C CA . LEU C 1 18 ? 13.221 28.103 20.354 1.00 56.03 15 LEU C CA 1
ATOM 2817 C C . LEU C 1 18 ? 13.448 28.483 18.895 1.00 58.04 15 LEU C C 1
ATOM 2818 O O . LEU C 1 18 ? 12.777 27.967 18.000 1.00 62.45 15 LEU C O 1
ATOM 2823 N N . ASP C 1 19 ? 14.400 29.383 18.663 1.00 55.41 16 ASP C N 1
ATOM 2824 C CA . ASP C 1 19 ? 14.823 29.721 17.308 1.00 55.56 16 ASP C CA 1
ATOM 2825 C C . ASP C 1 19 ? 15.715 28.591 16.790 1.00 53.07 16 ASP C C 1
ATOM 2826 O O . ASP C 1 19 ? 16.870 28.466 17.203 1.00 53.23 16 ASP C O 1
ATOM 2831 N N . GLY C 1 20 ? 15.175 27.771 15.893 1.00 52.56 17 GLY C N 1
ATOM 2832 C CA . GLY C 1 20 ? 15.891 26.621 15.364 1.00 54.89 17 GLY C CA 1
ATOM 2833 C C . GLY C 1 20 ? 17.182 26.968 14.643 1.00 60.46 17 GLY C C 1
ATOM 2834 O O . GLY C 1 20 ? 18.180 26.254 14.763 1.00 55.78 17 GLY C O 1
ATOM 2835 N N . SER C 1 21 ? 17.168 28.067 13.895 1.00 65.74 18 SER C N 1
ATOM 2836 C CA . SER C 1 21 ? 18.346 28.498 13.149 1.00 66.95 18 SER C CA 1
ATOM 2837 C C . SER C 1 21 ? 19.432 29.029 14.081 1.00 66.11 18 SER C C 1
ATOM 2838 O O . SER C 1 21 ? 20.623 28.874 13.810 1.00 68.11 18 SER C O 1
ATOM 2841 N N . LEU C 1 22 ? 19.018 29.662 15.176 1.00 62.16 19 LEU C N 1
ATOM 2842 C CA . LEU C 1 22 ? 19.961 30.161 16.174 1.00 58.42 19 LEU C CA 1
ATOM 2843 C C . LEU C 1 22 ? 20.652 28.982 16.855 1.00 57.87 19 LEU C C 1
ATOM 2844 O O . LEU C 1 22 ? 21.871 28.984 17.035 1.00 63.08 19 LEU C O 1
ATOM 2849 N N . LEU C 1 23 ? 19.864 27.981 17.239 1.00 49.68 20 LEU C N 1
ATOM 2850 C CA . LEU C 1 23 ? 20.407 26.772 17.848 1.00 53.61 20 LEU C CA 1
ATOM 2851 C C . LEU C 1 23 ? 21.396 26.093 16.906 1.00 51.71 20 LEU C C 1
ATOM 2852 O O . LEU C 1 23 ? 22.463 25.659 17.329 1.00 45.55 20 LEU C O 1
ATOM 2857 N N . SER C 1 24 ? 21.035 26.014 15.628 1.00 53.28 21 SER C N 1
ATOM 2858 C CA . SER C 1 24 ? 21.894 25.388 14.628 1.00 62.07 21 SER C CA 1
ATOM 2859 C C . SER C 1 24 ? 23.198 26.148 14.410 1.00 61.88 21 SER C C 1
ATOM 2860 O O . SER C 1 24 ? 24.215 25.544 14.091 1.00 64.38 21 SER C O 1
ATOM 2863 N N . SER C 1 25 ? 23.173 27.465 14.584 1.00 63.07 22 SER C N 1
ATOM 2864 C CA . SER C 1 25 ? 24.389 28.264 14.443 1.00 66.88 22 SER C CA 1
ATOM 2865 C C . SER C 1 25 ? 25.271 28.127 15.680 1.00 59.37 22 SER C C 1
ATOM 2866 O O . SER C 1 25 ? 26.480 27.920 15.571 1.00 59.90 22 SER C O 1
ATOM 2869 N N . GLN C 1 26 ? 24.654 28.251 16.852 1.00 50.05 23 GLN C N 1
ATOM 2870 C CA . GLN C 1 26 ? 25.360 28.105 18.121 1.00 54.40 23 GLN C CA 1
ATOM 2871 C C . GLN C 1 26 ? 25.993 26.724 18.251 1.00 55.17 23 GLN C C 1
ATOM 2872 O O . GLN C 1 26 ? 27.079 26.585 18.810 1.00 53.92 23 GLN C O 1
ATOM 2878 N N . PHE C 1 27 ? 25.312 25.706 17.732 1.00 50.42 24 PHE C N 1
ATOM 2879 C CA . PHE C 1 27 ? 25.826 24.340 17.784 1.00 51.47 24 PHE C CA 1
ATOM 2880 C C . PHE C 1 27 ? 27.045 24.135 16.894 1.00 56.79 24 PHE C C 1
ATOM 2881 O O . PHE C 1 27 ? 27.999 23.465 17.287 1.00 56.97 24 PHE C O 1
ATOM 2889 N N . ARG C 1 28 ? 27.006 24.695 15.689 1.00 55.67 25 ARG C N 1
ATOM 2890 C CA . ARG C 1 28 ? 28.122 24.555 14.760 1.00 60.62 25 ARG C CA 1
ATOM 2891 C C . ARG C 1 28 ? 29.371 25.242 15.297 1.00 53.66 25 ARG C C 1
ATOM 2892 O O . ARG C 1 28 ? 30.483 24.763 15.088 1.00 60.84 25 ARG C O 1
ATOM 2900 N N . ALA C 1 29 ? 29.181 26.361 15.991 1.00 46.60 26 ALA C N 1
ATOM 2901 C CA . ALA C 1 29 ? 30.292 27.059 16.638 1.00 53.03 26 ALA C CA 1
ATOM 2902 C C . ALA C 1 29 ? 30.921 26.173 17.710 1.00 56.00 26 ALA C C 1
ATOM 2903 O O . ALA C 1 29 ? 32.139 26.016 17.757 1.00 50.69 26 ALA C O 1
ATOM 2905 N N . LEU C 1 30 ? 30.082 25.606 18.574 1.00 53.71 27 LEU C N 1
ATOM 2906 C CA . LEU C 1 30 ? 30.546 24.691 19.614 1.00 50.18 27 LEU C CA 1
ATOM 2907 C C . LEU C 1 30 ? 31.212 23.446 19.034 1.00 48.93 27 LEU C C 1
ATOM 2908 O O . LEU C 1 30 ? 32.304 23.060 19.463 1.00 49.96 27 LEU C O 1
ATOM 2913 N N . GLN C 1 31 ? 30.551 22.818 18.066 1.00 46.58 28 GLN C N 1
ATOM 2914 C CA . GLN C 1 31 ? 31.044 21.574 17.475 1.00 53.80 28 GLN C CA 1
ATOM 2915 C C . GLN C 1 31 ? 32.397 21.776 16.805 1.00 59.77 28 GLN C C 1
ATOM 2916 O O . GLN C 1 31 ? 33.291 20.936 16.915 1.00 59.66 28 GLN C O 1
ATOM 2922 N N . LYS C 1 32 ? 32.537 22.902 16.115 1.00 62.06 29 LYS C N 1
ATOM 2923 C CA . LYS C 1 32 ? 33.792 23.259 15.467 1.00 66.81 29 LYS C CA 1
ATOM 2924 C C . LYS C 1 32 ? 34.884 23.507 16.500 1.00 63.54 29 LYS C C 1
ATOM 2925 O O . LYS C 1 32 ? 36.040 23.138 16.300 1.00 62.95 29 LYS C O 1
ATOM 2931 N N . ARG C 1 33 ? 34.500 24.125 17.612 1.00 57.22 30 ARG C N 1
ATOM 2932 C CA . ARG C 1 33 ? 35.440 24.490 18.661 1.00 48.63 30 ARG C CA 1
ATOM 2933 C C . ARG C 1 33 ? 35.900 23.284 19.475 1.00 49.12 30 ARG C C 1
ATOM 2934 O O . ARG C 1 33 ? 37.071 23.182 19.855 1.00 45.25 30 ARG C O 1
ATOM 2942 N N . PHE C 1 34 ? 34.977 22.363 19.730 1.00 44.28 31 PHE C N 1
ATOM 2943 C CA . PHE C 1 34 ? 35.265 21.222 20.589 1.00 36.13 31 PHE C CA 1
ATOM 2944 C C . PHE C 1 34 ? 35.508 19.934 19.808 1.00 33.75 31 PHE C C 1
ATOM 2945 O O . PHE C 1 34 ? 35.563 18.852 20.389 1.00 37.54 31 PHE C O 1
ATOM 2953 N N . HIS C 1 35 ? 35.653 20.060 18.492 1.00 34.41 32 HIS C N 1
ATOM 2954 C CA . HIS C 1 35 ? 35.988 18.927 17.637 1.00 40.65 32 HIS C CA 1
ATOM 2955 C C . HIS C 1 35 ? 37.331 18.339 18.075 1.00 46.18 32 HIS C C 1
ATOM 2956 O O . HIS C 1 35 ? 38.293 19.075 18.275 1.00 46.44 32 HIS C O 1
ATOM 2963 N N . PRO C 1 36 ? 37.389 17.006 18.232 1.00 48.79 33 PRO C N 1
ATOM 2964 C CA . PRO C 1 36 ? 38.563 16.266 18.720 1.00 44.14 33 PRO C CA 1
ATOM 2965 C C . PRO C 1 36 ? 39.857 16.619 17.987 1.00 42.49 33 PRO C C 1
ATOM 2966 O O . PRO C 1 36 ? 40.936 16.532 18.574 1.00 41.29 33 PRO C O 1
ATOM 2970 N N . ASP C 1 37 ? 39.750 17.009 16.722 1.00 43.84 34 ASP C N 1
ATOM 2971 C CA . ASP C 1 37 ? 40.928 17.387 15.950 1.00 50.48 34 ASP C CA 1
ATOM 2972 C C . ASP C 1 37 ? 41.644 18.615 16.528 1.00 51.44 34 ASP C C 1
ATOM 2973 O O . ASP C 1 37 ? 42.829 18.825 16.268 1.00 54.18 34 ASP C O 1
ATOM 2978 N N . ASN C 1 38 ? 40.925 19.410 17.319 1.00 46.49 35 ASN C N 1
ATOM 2979 C CA . ASN C 1 38 ? 41.498 20.593 17.959 1.00 46.83 35 ASN C CA 1
ATOM 2980 C C . ASN C 1 38 ? 42.349 20.251 19.176 1.00 42.18 35 ASN C C 1
ATOM 2981 O O . ASN C 1 38 ? 43.011 21.118 19.742 1.00 37.67 35 ASN C O 1
ATOM 2986 N N . PHE C 1 39 ? 42.324 18.983 19.571 1.00 34.64 36 PHE C N 1
ATOM 2987 C CA . PHE C 1 39 ? 43.026 18.534 20.767 1.00 34.98 36 PHE C CA 1
ATOM 2988 C C . PHE C 1 39 ? 43.922 17.348 20.469 1.00 34.86 36 PHE C C 1
ATOM 2989 O O . PHE C 1 39 ? 44.396 16.681 21.383 1.00 32.19 36 PHE C O 1
ATOM 2997 N N . ALA C 1 40 ? 44.156 17.103 19.182 1.00 31.63 37 ALA C N 1
ATOM 2998 C CA . ALA C 1 40 ? 44.882 15.921 18.711 1.00 41.82 37 ALA C CA 1
ATOM 2999 C C . ALA C 1 40 ? 46.241 15.713 19.380 1.00 38.93 37 ALA C C 1
ATOM 3000 O O . ALA C 1 40 ? 46.681 14.579 19.559 1.00 41.85 37 ALA C O 1
ATOM 3002 N N . THR C 1 41 ? 46.909 16.808 19.731 1.00 34.42 38 THR C N 1
ATOM 3003 C CA . THR C 1 41 ? 48.224 16.715 20.372 1.00 40.99 38 THR C CA 1
ATOM 3004 C C . THR C 1 41 ? 48.218 17.124 21.842 1.00 40.85 38 THR C C 1
ATOM 3005 O O . THR C 1 41 ? 49.273 17.286 22.446 1.00 46.83 38 THR C O 1
ATOM 3009 N N . ALA C 1 42 ? 47.032 17.283 22.420 1.00 35.41 39 ALA C N 1
ATOM 3010 C CA . ALA C 1 42 ? 46.939 17.619 23.840 1.00 38.14 39 ALA C CA 1
ATOM 3011 C C . ALA C 1 42 ? 47.271 16.404 24.704 1.00 37.75 39 ALA C C 1
ATOM 3012 O O . ALA C 1 42 ? 47.416 15.288 24.197 1.00 39.20 39 ALA C O 1
ATOM 3014 N N . SER C 1 43 ? 47.395 16.618 26.009 1.00 36.59 40 SER C N 1
ATOM 3015 C CA . SER C 1 43 ? 47.635 15.517 26.936 1.00 38.33 40 SER C CA 1
ATOM 3016 C C . SER C 1 43 ? 46.462 14.535 26.904 1.00 49.93 40 SER C C 1
ATOM 3017 O O . SER C 1 43 ? 45.354 14.894 26.484 1.00 44.96 40 SER C O 1
ATOM 3020 N N . GLU C 1 44 ? 46.711 13.299 27.331 1.00 47.98 41 GLU C N 1
ATOM 3021 C CA . GLU C 1 44 ? 45.677 12.264 27.378 1.00 47.80 41 GLU C CA 1
ATOM 3022 C C . GLU C 1 44 ? 44.419 12.743 28.097 1.00 40.62 41 GLU C C 1
ATOM 3023 O O . GLU C 1 44 ? 43.310 12.605 27.585 1.00 40.17 41 GLU C O 1
ATOM 3029 N N . ARG C 1 45 ? 44.605 13.313 29.282 1.00 43.64 42 ARG C N 1
ATOM 3030 C CA . ARG C 1 45 ? 43.492 13.763 30.111 1.00 53.74 42 ARG C CA 1
ATOM 3031 C C . ARG C 1 45 ? 42.679 14.846 29.413 1.00 49.55 42 ARG C C 1
ATOM 3032 O O . ARG C 1 45 ? 41.449 14.860 29.484 1.00 48.84 42 ARG C O 1
ATOM 3040 N N . ASP C 1 46 ? 43.374 15.750 28.732 1.00 43.73 43 ASP C N 1
ATOM 3041 C CA . ASP C 1 46 ? 42.713 16.844 28.041 1.00 46.83 43 ASP C CA 1
ATOM 3042 C C . ASP C 1 46 ? 41.893 16.370 26.843 1.00 43.33 43 ASP C C 1
ATOM 3043 O O . ASP C 1 46 ? 40.785 16.860 26.621 1.00 37.00 43 ASP C O 1
ATOM 3048 N N . ARG C 1 47 ? 42.431 15.421 26.080 1.00 38.03 44 ARG C N 1
ATOM 3049 C CA . ARG C 1 47 ? 41.711 14.867 24.932 1.00 42.06 44 ARG C CA 1
ATOM 3050 C C . ARG C 1 47 ? 40.424 14.172 25.363 1.00 36.39 44 ARG C C 1
ATOM 3051 O O . ARG C 1 47 ? 39.394 14.305 24.714 1.00 39.47 44 ARG C O 1
ATOM 3059 N N . LEU C 1 48 ? 40.496 13.429 26.464 1.00 42.90 45 LEU C N 1
ATOM 3060 C CA . LEU C 1 48 ? 39.356 12.655 26.947 1.00 47.16 45 LEU C CA 1
ATOM 3061 C C . LEU C 1 48 ? 38.258 13.561 27.499 1.00 49.65 45 LEU C C 1
ATOM 3062 O O . LEU C 1 48 ? 37.073 13.275 27.347 1.00 43.73 45 LEU C O 1
ATOM 3075 N N . ALA C 1 50 ? 37.818 16.630 26.442 1.00 42.63 47 ALA C N 1
ATOM 3076 C CA . ALA C 1 50 ? 37.308 17.359 25.285 1.00 43.27 47 ALA C CA 1
ATOM 3077 C C . ALA C 1 50 ? 36.308 16.537 24.471 1.00 42.49 47 ALA C C 1
ATOM 3078 O O . ALA C 1 50 ? 35.331 17.084 23.960 1.00 40.42 47 ALA C O 1
ATOM 3080 N N . VAL C 1 51 ? 36.548 15.234 24.336 1.00 40.10 48 VAL C N 1
ATOM 3081 C CA . VAL C 1 51 ? 35.590 14.378 23.630 1.00 41.13 48 VAL C CA 1
ATOM 3082 C C . VAL C 1 51 ? 34.301 14.272 24.442 1.00 39.22 48 VAL C C 1
ATOM 3083 O O . VAL C 1 51 ? 33.203 14.221 23.882 1.00 39.13 48 VAL C O 1
ATOM 3087 N N . GLN C 1 52 ? 34.443 14.270 25.765 1.00 34.21 49 GLN C N 1
ATOM 3088 C CA . GLN C 1 52 ? 33.293 14.317 26.660 1.00 42.69 49 GLN C CA 1
ATOM 3089 C C . GLN C 1 52 ? 32.485 15.591 26.437 1.00 48.41 49 GLN C C 1
ATOM 3090 O O . GLN C 1 52 ? 31.262 15.544 26.260 1.00 45.10 49 GLN C O 1
ATOM 3096 N N . GLN C 1 53 ? 33.173 16.729 26.443 1.00 37.54 50 GLN C N 1
ATOM 3097 C CA . GLN C 1 53 ? 32.509 18.009 26.236 1.00 37.02 50 GLN C CA 1
ATOM 3098 C C . GLN C 1 53 ? 31.849 18.048 24.866 1.00 37.50 50 GLN C C 1
ATOM 3099 O O . GLN C 1 53 ? 30.731 18.542 24.720 1.00 35.39 50 GLN C O 1
ATOM 3105 N N . ALA C 1 54 ? 32.535 17.509 23.863 1.00 36.15 51 ALA C N 1
ATOM 3106 C CA . ALA C 1 54 ? 31.970 17.430 22.519 1.00 32.69 51 ALA C CA 1
ATOM 3107 C C . ALA C 1 54 ? 30.722 16.553 22.520 1.00 40.28 51 ALA C C 1
ATOM 3108 O O . ALA C 1 54 ? 29.752 16.838 21.823 1.00 36.68 51 ALA C O 1
ATOM 3110 N N . ALA C 1 55 ? 30.759 15.483 23.306 1.00 35.88 52 ALA C N 1
ATOM 3111 C CA . ALA C 1 55 ? 29.632 14.566 23.395 1.00 39.64 52 ALA C CA 1
ATOM 3112 C C . ALA C 1 55 ? 28.429 15.227 24.064 1.00 41.99 52 ALA C C 1
ATOM 3113 O O . ALA C 1 55 ? 27.297 15.064 23.609 1.00 45.20 52 ALA C O 1
ATOM 3115 N N . GLN C 1 56 ? 28.677 15.958 25.149 1.00 41.11 53 GLN C N 1
ATOM 3116 C CA . GLN C 1 56 ? 27.619 16.662 25.866 1.00 45.31 53 GLN C CA 1
ATOM 3117 C C . GLN C 1 56 ? 26.951 17.698 24.957 1.00 50.71 53 GLN C C 1
ATOM 3118 O O . GLN C 1 56 ? 25.740 17.919 25.028 1.00 44.48 53 GLN C O 1
ATOM 3124 N N . ILE C 1 57 ? 27.751 18.321 24.098 1.00 42.13 54 ILE C N 1
ATOM 3125 C CA . ILE C 1 57 ? 27.247 19.307 23.144 1.00 43.59 54 ILE C CA 1
ATOM 3126 C C . ILE C 1 57 ? 26.316 18.687 22.090 1.00 47.70 54 ILE C C 1
ATOM 3127 O O . ILE C 1 57 ? 25.272 19.259 21.772 1.00 48.26 54 ILE C O 1
ATOM 3132 N N . ASN C 1 58 ? 26.688 17.523 21.560 1.00 44.70 55 ASN C N 1
ATOM 3133 C CA . ASN C 1 58 ? 25.827 16.795 20.629 1.00 46.52 55 ASN C CA 1
ATOM 3134 C C . ASN C 1 58 ? 24.510 16.354 21.282 1.00 42.17 55 ASN C C 1
ATOM 3135 O O . ASN C 1 58 ? 23.436 16.502 20.696 1.00 46.27 55 ASN C O 1
ATOM 3140 N N . ASP C 1 59 ? 24.613 15.796 22.486 1.00 40.45 56 ASP C N 1
ATOM 3141 C CA . ASP C 1 59 ? 23.455 15.438 23.302 1.00 44.39 56 ASP C CA 1
ATOM 3142 C C . ASP C 1 59 ? 22.513 16.623 23.501 1.00 47.12 56 ASP C C 1
ATOM 3143 O O . ASP C 1 59 ? 21.312 16.521 23.260 1.00 51.67 56 ASP C O 1
ATOM 3148 N N . ALA C 1 60 ? 23.073 17.739 23.963 1.00 38.49 57 ALA C N 1
ATOM 3149 C CA . ALA C 1 60 ? 22.309 18.961 24.194 1.00 40.83 57 ALA C CA 1
ATOM 3150 C C . ALA C 1 60 ? 21.571 19.380 22.935 1.00 46.57 57 ALA C C 1
ATOM 3151 O O . ALA C 1 60 ? 20.372 19.663 22.963 1.00 48.99 57 ALA C O 1
ATOM 3153 N N . TYR C 1 61 ? 22.304 19.419 21.829 1.00 42.41 58 TYR C N 1
ATOM 3154 C CA . TYR C 1 61 ? 21.748 19.819 20.546 1.00 42.51 58 TYR C CA 1
ATOM 3155 C C . TYR C 1 61 ? 20.647 18.874 20.086 1.00 45.11 58 TYR C C 1
ATOM 3156 O O . TYR C 1 61 ? 19.635 19.318 19.562 1.00 38.59 58 TYR C O 1
ATOM 3165 N N . GLN C 1 62 ? 20.855 17.574 20.270 1.00 41.25 59 GLN C N 1
ATOM 3166 C CA . GLN C 1 62 ? 19.860 16.574 19.873 1.00 48.47 59 GLN C CA 1
ATOM 3167 C C . GLN C 1 62 ? 18.579 16.703 20.690 1.00 46.58 59 GLN C C 1
ATOM 3168 O O . GLN C 1 62 ? 17.483 16.434 20.200 1.00 49.33 59 GLN C O 1
ATOM 3174 N N . THR C 1 63 ? 18.733 17.113 21.943 1.00 49.85 60 THR C N 1
ATOM 3175 C CA . THR C 1 63 ? 17.622 17.202 22.880 1.00 46.31 60 THR C CA 1
ATOM 3176 C C . THR C 1 63 ? 16.782 18.455 22.642 1.00 48.04 60 THR C C 1
ATOM 3177 O O . THR C 1 63 ? 15.551 18.399 22.679 1.00 44.84 60 THR C O 1
ATOM 3181 N N . LEU C 1 64 ? 17.452 19.577 22.381 1.00 40.40 61 LEU C N 1
ATOM 3182 C CA . LEU C 1 64 ? 16.771 20.852 22.148 1.00 45.28 61 LEU C CA 1
ATOM 3183 C C . LEU C 1 64 ? 16.224 20.987 20.726 1.00 51.68 61 LEU C C 1
ATOM 3184 O O . LEU C 1 64 ? 15.297 21.759 20.484 1.00 52.05 61 LEU C O 1
ATOM 3189 N N . LYS C 1 65 ? 16.807 20.251 19.786 1.00 44.82 62 LYS C N 1
ATOM 3190 C CA . LYS C 1 65 ? 16.390 20.338 18.388 1.00 48.88 62 LYS C CA 1
ATOM 3191 C C . LYS C 1 65 ? 14.989 19.759 18.193 1.00 47.22 62 LYS C C 1
ATOM 3192 O O . LYS C 1 65 ? 14.190 20.294 17.432 1.00 47.41 62 LYS C O 1
ATOM 3198 N N . ASP C 1 66 ? 14.700 18.668 18.893 1.00 49.07 63 ASP C N 1
ATOM 3199 C CA . ASP C 1 66 ? 13.413 17.999 18.766 1.00 48.79 63 ASP C CA 1
ATOM 3200 C C . ASP C 1 66 ? 12.443 18.436 19.865 1.00 40.62 63 ASP C C 1
ATOM 3201 O O . ASP C 1 66 ? 12.739 18.289 21.055 1.00 39.55 63 ASP C O 1
ATOM 3206 N N . PRO C 1 67 ? 11.286 18.988 19.462 1.00 48.22 64 PRO C N 1
ATOM 3207 C CA . PRO C 1 67 ? 10.256 19.484 20.384 1.00 43.40 64 PRO C CA 1
ATOM 3208 C C . PRO C 1 67 ? 9.894 18.493 21.487 1.00 40.35 64 PRO C C 1
ATOM 3209 O O . PRO C 1 67 ? 9.806 18.904 22.641 1.00 45.40 64 PRO C O 1
ATOM 3213 N N . LEU C 1 68 ? 9.697 17.222 21.141 1.00 39.38 65 LEU C N 1
ATOM 3214 C CA . LEU C 1 68 ? 9.335 16.204 22.128 1.00 36.31 65 LEU C CA 1
ATOM 3215 C C . LEU C 1 68 ? 10.410 16.000 23.189 1.00 37.15 65 LEU C C 1
ATOM 3216 O O . LEU C 1 68 ? 10.124 16.028 24.389 1.00 41.22 65 LEU C O 1
ATOM 3221 N N . ARG C 1 69 ? 11.645 15.783 22.749 1.00 41.56 66 ARG C N 1
ATOM 3222 C CA . ARG C 1 69 ? 12.758 15.672 23.685 1.00 42.22 66 ARG C CA 1
ATOM 3223 C C . ARG C 1 69 ? 12.932 16.973 24.467 1.00 28.80 66 ARG C C 1
ATOM 3224 O O . ARG C 1 69 ? 13.158 16.953 25.677 1.00 34.31 66 ARG C O 1
ATOM 3232 N N . ARG C 1 70 ? 12.796 18.104 23.783 1.00 30.74 67 ARG C N 1
ATOM 3233 C CA . ARG C 1 70 ? 12.908 19.405 24.450 1.00 35.59 67 ARG C CA 1
ATOM 3234 C C . ARG C 1 70 ? 11.845 19.580 25.528 1.00 40.40 67 ARG C C 1
ATOM 3235 O O . ARG C 1 70 ? 12.139 20.020 26.643 1.00 41.18 67 ARG C O 1
ATOM 3243 N N . ALA C 1 71 ? 10.607 19.227 25.198 1.00 37.91 68 ALA C N 1
ATOM 3244 C CA . ALA C 1 71 ? 9.525 19.317 26.170 1.00 32.47 68 ALA C CA 1
ATOM 3245 C C . ALA C 1 71 ? 9.792 18.357 27.318 1.00 36.96 68 ALA C C 1
ATOM 3246 O O . ALA C 1 71 ? 9.597 18.696 28.485 1.00 37.57 68 ALA C O 1
ATOM 3248 N N . GLU C 1 72 ? 10.241 17.153 26.978 1.00 36.10 69 GLU C N 1
ATOM 3249 C CA . GLU C 1 72 ? 10.565 16.149 27.984 1.00 43.76 69 GLU C CA 1
ATOM 3250 C C . GLU C 1 72 ? 11.700 16.645 28.880 1.00 39.90 69 GLU C C 1
ATOM 3251 O O . GLU C 1 72 ? 11.665 16.478 30.104 1.00 39.58 69 GLU C O 1
ATOM 3257 N N . TYR C 1 73 ? 12.696 17.278 28.269 1.00 35.61 70 TYR C N 1
ATOM 3258 C CA . TYR C 1 73 ? 13.808 17.851 29.020 1.00 38.50 70 TYR C CA 1
ATOM 3259 C C . TYR C 1 73 ? 13.321 18.934 29.978 1.00 43.69 70 TYR C C 1
ATOM 3260 O O . TYR C 1 73 ? 13.703 18.948 31.146 1.00 49.93 70 TYR C O 1
ATOM 3269 N N . LEU C 1 74 ? 12.476 19.833 29.481 1.00 38.05 71 LEU C N 1
ATOM 3270 C CA . LEU C 1 74 ? 11.883 20.878 30.320 1.00 37.68 71 LEU C CA 1
ATOM 3271 C C . LEU C 1 74 ? 11.181 20.294 31.551 1.00 44.36 71 LEU C C 1
ATOM 3272 O O . LEU C 1 74 ? 11.275 20.845 32.648 1.00 46.82 71 LEU C O 1
ATOM 3277 N N . LEU C 1 75 ? 10.486 19.176 31.361 1.00 41.71 72 LEU C N 1
ATOM 3278 C CA . LEU C 1 75 ? 9.837 18.467 32.465 1.00 42.69 72 LEU C CA 1
ATOM 3279 C C . LEU C 1 75 ? 10.853 17.868 33.438 1.00 50.25 72 LEU C C 1
ATOM 3280 O O . LEU C 1 75 ? 10.614 17.821 34.648 1.00 49.01 72 LEU C O 1
ATOM 3285 N N . SER C 1 76 ? 11.986 17.413 32.909 1.00 48.67 73 SER C N 1
ATOM 3286 C CA . SER C 1 76 ? 13.030 16.828 33.747 1.00 52.27 73 SER C CA 1
ATOM 3287 C C . SER C 1 76 ? 13.610 17.870 34.695 1.00 48.75 73 SER C C 1
ATOM 3288 O O . SER C 1 76 ? 13.908 17.569 35.848 1.00 48.69 73 SER C O 1
ATOM 3291 N N . LEU C 1 77 ? 13.747 19.100 34.206 1.00 51.69 74 LEU C N 1
ATOM 3292 C CA . LEU C 1 77 ? 14.261 20.204 35.014 1.00 52.16 74 LEU C CA 1
ATOM 3293 C C . LEU C 1 77 ? 13.343 20.534 36.193 1.00 56.81 74 LEU C C 1
ATOM 3294 O O . LEU C 1 77 ? 13.777 21.116 37.187 1.00 58.63 74 LEU C O 1
ATOM 3299 N N . GLN C 1 78 ? 12.071 20.168 36.074 1.00 56.84 75 GLN C N 1
ATOM 3300 C CA . GLN C 1 78 ? 11.115 20.381 37.150 1.00 57.28 75 GLN C CA 1
ATOM 3301 C C . GLN C 1 78 ? 11.118 19.193 38.100 1.00 59.85 75 GLN C C 1
ATOM 3302 O O . GLN C 1 78 ? 10.426 19.201 39.116 1.00 63.63 75 GLN C O 1
ATOM 3308 N N . GLY C 1 79 ? 11.895 18.169 37.763 1.00 57.91 76 GLY C N 1
ATOM 3309 C CA . GLY C 1 79 ? 11.968 16.975 38.585 1.00 58.84 76 GLY C CA 1
ATOM 3310 C C . GLY C 1 79 ? 10.868 15.978 38.271 1.00 64.16 76 GLY C C 1
ATOM 3311 O O . GLY C 1 79 ? 10.503 15.157 39.114 1.00 68.51 76 GLY C O 1
ATOM 3312 N N . ILE C 1 80 ? 10.345 16.046 37.050 1.00 61.86 77 ILE C N 1
ATOM 3313 C CA . ILE C 1 80 ? 9.263 15.158 36.631 1.00 59.45 77 ILE C CA 1
ATOM 3314 C C . ILE C 1 80 ? 9.725 14.116 35.615 1.00 61.01 77 ILE C C 1
ATOM 3315 O O . ILE C 1 80 ? 10.181 14.454 34.520 1.00 60.54 77 ILE C O 1
ATOM 3320 N N . GLU C 1 81 ? 9.601 12.846 35.988 1.00 67.03 78 GLU C N 1
ATOM 3321 C CA . GLU C 1 81 ? 9.982 11.750 35.106 1.00 72.12 78 GLU C CA 1
ATOM 3322 C C . GLU C 1 81 ? 8.755 10.954 34.687 1.00 66.42 78 GLU C C 1
ATOM 3323 O O . GLU C 1 81 ? 7.912 10.623 35.518 1.00 64.01 78 GLU C O 1
ATOM 3337 N N . ASN C 1 83 ? 6.832 7.707 32.318 1.00 88.16 80 ASN C N 1
ATOM 3338 C CA . ASN C 1 83 ? 6.985 6.356 31.776 1.00 89.68 80 ASN C CA 1
ATOM 3339 C C . ASN C 1 83 ? 6.811 6.309 30.262 1.00 90.14 80 ASN C C 1
ATOM 3340 O O . ASN C 1 83 ? 6.583 5.246 29.687 1.00 90.49 80 ASN C O 1
ATOM 3345 N N . ASP C 1 91 ? -4.964 5.809 27.741 1.00 51.09 88 ASP C N 1
ATOM 3346 C CA . ASP C 1 91 ? -6.030 6.638 27.183 1.00 51.62 88 ASP C CA 1
ATOM 3347 C C . ASP C 1 91 ? -6.758 5.881 26.068 1.00 38.23 88 ASP C C 1
ATOM 3348 O O . ASP C 1 91 ? -6.493 6.099 24.886 1.00 39.90 88 ASP C O 1
ATOM 3353 N N . PRO C 1 92 ? -7.694 4.999 26.448 1.00 44.20 89 PRO C N 1
ATOM 3354 C CA . PRO C 1 92 ? -8.247 3.962 25.564 1.00 43.52 89 PRO C CA 1
ATOM 3355 C C . PRO C 1 92 ? -8.809 4.474 24.237 1.00 43.17 89 PRO C C 1
ATOM 3356 O O . PRO C 1 92 ? -8.546 3.874 23.195 1.00 42.02 89 PRO C O 1
ATOM 3368 N N . PHE C 1 94 ? -8.100 7.342 22.656 1.00 36.89 91 PHE C N 1
ATOM 3369 C CA . PHE C 1 94 ? -6.984 7.805 21.842 1.00 32.75 91 PHE C CA 1
ATOM 3370 C C . PHE C 1 94 ? -6.305 6.599 21.194 1.00 31.86 91 PHE C C 1
ATOM 3371 O O . PHE C 1 94 ? -6.014 6.613 19.997 1.00 37.06 91 PHE C O 1
ATOM 3379 N N . LEU C 1 95 ? -6.076 5.553 21.989 1.00 34.13 92 LEU C N 1
ATOM 3380 C CA . LEU C 1 95 ? -5.500 4.296 21.491 1.00 37.51 92 LEU C CA 1
ATOM 3381 C C . LEU C 1 95 ? -6.278 3.720 20.309 1.00 40.76 92 LEU C C 1
ATOM 3382 O O . LEU C 1 95 ? -5.701 3.344 19.292 1.00 36.43 92 LEU C O 1
ATOM 3395 N N . GLU C 1 97 ? -8.342 5.249 18.291 1.00 35.70 94 GLU C N 1
ATOM 3396 C CA . GLU C 1 97 ? -8.201 6.152 17.153 1.00 42.00 94 GLU C CA 1
ATOM 3397 C C . GLU C 1 97 ? -6.881 5.931 16.421 1.00 33.03 94 GLU C C 1
ATOM 3398 O O . GLU C 1 97 ? -6.842 5.909 15.190 1.00 37.56 94 GLU C O 1
ATOM 3404 N N . GLN C 1 98 ? -5.797 5.779 17.176 1.00 35.32 95 GLN C N 1
ATOM 3405 C CA . GLN C 1 98 ? -4.492 5.550 16.562 1.00 41.92 95 GLN C CA 1
ATOM 3406 C C . GLN C 1 98 ? -4.459 4.218 15.820 1.00 43.01 95 GLN C C 1
ATOM 3407 O O . GLN C 1 98 ? -3.868 4.121 14.747 1.00 44.16 95 GLN C O 1
ATOM 3421 N N . GLU C 1 100 ? -7.093 2.882 14.458 1.00 38.80 97 GLU C N 1
ATOM 3422 C CA . GLU C 1 100 ? -7.932 3.162 13.292 1.00 40.47 97 GLU C CA 1
ATOM 3423 C C . GLU C 1 100 ? -7.139 3.910 12.220 1.00 38.35 97 GLU C C 1
ATOM 3424 O O . GLU C 1 100 ? -7.213 3.580 11.033 1.00 41.41 97 GLU C O 1
ATOM 3430 N N . LEU C 1 1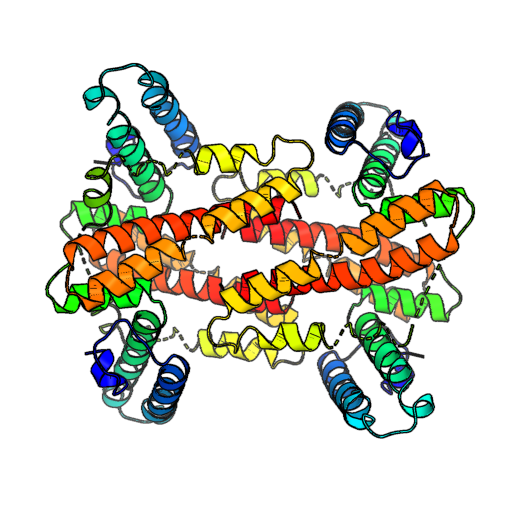01 ? -6.372 4.913 12.641 1.00 38.15 98 LEU C N 1
ATOM 3431 C CA . LEU C 1 101 ? -5.530 5.674 11.712 1.00 41.47 98 LEU C CA 1
ATOM 3432 C C . LEU C 1 101 ? -4.471 4.787 11.066 1.00 36.47 98 LEU C C 1
ATOM 3433 O O . LEU C 1 101 ? -4.242 4.863 9.859 1.00 42.34 98 LEU C O 1
ATOM 3438 N N . ARG C 1 102 ? -3.836 3.946 11.876 1.00 33.03 99 ARG C N 1
ATOM 3439 C CA . ARG C 1 102 ? -2.846 2.987 11.387 1.00 47.05 99 ARG C CA 1
ATOM 3440 C C . ARG C 1 102 ? -3.474 2.110 10.306 1.00 49.75 99 ARG C C 1
ATOM 3441 O O . ARG C 1 102 ? -2.862 1.843 9.270 1.00 50.56 99 ARG C O 1
ATOM 3449 N N . GLU C 1 103 ? -4.715 1.697 10.552 1.00 47.67 100 GLU C N 1
ATOM 3450 C CA . GLU C 1 103 ? -5.484 0.890 9.611 1.00 54.84 100 GLU C CA 1
ATOM 3451 C C . GLU C 1 103 ? -5.760 1.643 8.321 1.00 50.94 100 GLU C C 1
ATOM 3452 O O . GLU C 1 103 ? -5.579 1.105 7.228 1.00 50.18 100 GLU C O 1
ATOM 3458 N N . GLU C 1 104 ? -6.218 2.884 8.454 1.00 45.21 101 GLU C N 1
ATOM 3459 C CA . GLU C 1 104 ? -6.473 3.724 7.290 1.00 45.73 101 GLU C CA 1
ATOM 3460 C C . GLU C 1 104 ? -5.199 3.862 6.460 1.00 50.26 101 GLU C C 1
ATOM 3461 O O . GLU C 1 104 ? -5.246 3.820 5.232 1.00 57.52 101 GLU C O 1
ATOM 3467 N N . LEU C 1 105 ? -4.061 4.009 7.133 1.00 44.59 102 LEU C N 1
ATOM 3468 C CA . LEU C 1 105 ? -2.786 4.181 6.435 1.00 47.74 102 LEU C CA 1
ATOM 3469 C C . LEU C 1 105 ? -2.414 2.951 5.611 1.00 52.34 102 LEU C C 1
ATOM 3470 O O . LEU C 1 105 ? -1.995 3.072 4.463 1.00 49.00 102 LEU C O 1
ATOM 3475 N N . GLU C 1 106 ? -2.582 1.767 6.192 1.00 55.42 103 GLU C N 1
ATOM 3476 C CA . GLU C 1 106 ? -2.240 0.524 5.499 1.00 62.38 103 GLU C CA 1
ATOM 3477 C C . GLU C 1 106 ? -3.114 0.280 4.265 1.00 60.60 103 GLU C C 1
ATOM 3478 O O . GLU C 1 106 ? -2.817 -0.593 3.451 1.00 60.55 103 GLU C O 1
ATOM 3484 N N . SER C 1 107 ? -4.176 1.070 4.124 1.00 62.74 104 SER C N 1
ATOM 3485 C CA . SER C 1 107 ? -5.141 0.883 3.045 1.00 59.68 104 SER C CA 1
ATOM 3486 C C . SER C 1 107 ? -5.005 1.867 1.877 1.00 63.54 104 SER C C 1
ATOM 3487 O O . SER C 1 107 ? -5.621 1.662 0.832 1.00 67.08 104 SER C O 1
ATOM 3490 N N . VAL C 1 108 ? -4.208 2.923 2.044 1.00 60.79 105 VAL C N 1
ATOM 3491 C CA . VAL C 1 108 ? -4.027 3.908 0.972 1.00 61.44 105 VAL C CA 1
ATOM 3492 C C . VAL C 1 108 ? -3.417 3.287 -0.285 1.00 63.14 105 VAL C C 1
ATOM 3493 O O . VAL C 1 108 ? -3.719 3.703 -1.403 1.00 66.33 105 VAL C O 1
ATOM 3497 N N . THR C 1 109 ? -2.575 2.278 -0.089 1.00 65.59 106 THR C N 1
ATOM 3498 C CA . THR C 1 109 ? -1.890 1.590 -1.181 1.00 68.77 106 THR C CA 1
ATOM 3499 C C . THR C 1 109 ? -2.805 0.603 -1.921 1.00 74.10 106 THR C C 1
ATOM 3500 O O . THR C 1 109 ? -2.341 -0.321 -2.590 1.00 80.77 106 THR C O 1
ATOM 3504 N N . ALA C 1 110 ? -4.111 0.820 -1.793 1.00 75.05 107 ALA C N 1
ATOM 3505 C CA . ALA C 1 110 ? -5.118 0.027 -2.485 1.00 75.79 107 ALA C CA 1
ATOM 3506 C C . ALA C 1 110 ? -6.247 0.945 -2.927 1.00 74.46 107 ALA C C 1
ATOM 3507 O O . ALA C 1 110 ? -7.158 0.531 -3.642 1.00 75.60 107 ALA C O 1
ATOM 3509 N N . CYS C 1 111 ? -6.181 2.195 -2.478 1.00 73.79 108 CYS C N 1
ATOM 3510 C CA . CYS C 1 111 ? -7.106 3.231 -2.925 1.00 68.25 108 CYS C CA 1
ATOM 3511 C C . CYS C 1 111 ? -6.988 3.449 -4.427 1.00 68.47 108 CYS C C 1
ATOM 3512 O O . CYS C 1 111 ? -5.990 3.065 -5.042 1.00 72.31 108 CYS C O 1
ATOM 3515 N N . ALA C 1 112 ? -8.004 4.074 -5.012 1.00 68.61 109 ALA C N 1
ATOM 3516 C CA . ALA C 1 112 ? -7.988 4.386 -6.436 1.00 72.65 109 ALA C CA 1
ATOM 3517 C C . ALA C 1 112 ? -6.791 5.267 -6.789 1.00 77.47 109 ALA C C 1
ATOM 3518 O O . ALA C 1 112 ? -6.010 4.942 -7.685 1.00 78.02 109 ALA C O 1
ATOM 3520 N N . ASP C 1 113 ? -6.659 6.381 -6.074 1.00 77.81 110 ASP C N 1
ATOM 3521 C CA . ASP C 1 113 ? -5.542 7.300 -6.257 1.00 74.76 110 ASP C CA 1
ATOM 3522 C C . ASP C 1 113 ? -4.686 7.299 -4.994 1.00 71.90 110 ASP C C 1
ATOM 3523 O O . ASP C 1 113 ? -4.850 8.154 -4.123 1.00 69.65 110 ASP C O 1
ATOM 3528 N N . PRO C 1 114 ? -3.763 6.330 -4.896 1.00 70.21 111 PRO C N 1
ATOM 3529 C CA . PRO C 1 114 ? -2.976 6.076 -3.685 1.00 66.63 111 PRO C CA 1
ATOM 3530 C C . PRO C 1 114 ? -2.166 7.290 -3.240 1.00 65.89 111 PRO C C 1
ATOM 3531 O O . PRO C 1 114 ? -2.125 7.588 -2.047 1.00 63.78 111 PRO C O 1
ATOM 3535 N N . GLU C 1 115 ? -1.535 7.977 -4.186 1.00 68.99 112 GLU C N 1
ATOM 3536 C CA . GLU C 1 115 ? -0.757 9.173 -3.874 1.00 76.21 112 GLU C CA 1
ATOM 3537 C C . GLU C 1 115 ? -1.641 10.349 -3.451 1.00 69.57 112 GLU C C 1
ATOM 3538 O O . GLU C 1 115 ? -1.181 11.266 -2.775 1.00 72.61 112 GLU C O 1
ATOM 3544 N N . ALA C 1 116 ? -2.911 10.316 -3.843 1.00 62.52 113 ALA C N 1
ATOM 3545 C CA . ALA C 1 116 ? -3.858 11.341 -3.418 1.00 63.54 113 ALA C CA 1
ATOM 3546 C C . ALA C 1 116 ? -4.389 11.036 -2.023 1.00 64.80 113 ALA C C 1
ATOM 3547 O O . ALA C 1 116 ? -4.581 11.939 -1.209 1.00 68.11 113 ALA C O 1
ATOM 3549 N N . ALA C 1 117 ? -4.636 9.758 -1.755 1.00 59.22 114 ALA C N 1
ATOM 3550 C CA . ALA C 1 117 ? -5.088 9.335 -0.437 1.00 52.86 114 ALA C CA 1
ATOM 3551 C C . ALA C 1 117 ? -3.974 9.530 0.593 1.00 50.29 114 ALA C C 1
ATOM 3552 O O . ALA C 1 117 ? -4.235 9.882 1.745 1.00 48.85 114 ALA C O 1
ATOM 3554 N N . LEU C 1 118 ? -2.736 9.291 0.173 1.00 48.66 115 LEU C N 1
ATOM 3555 C CA . LEU C 1 118 ? -1.580 9.477 1.045 1.00 49.28 115 LEU C CA 1
ATOM 3556 C C . LEU C 1 118 ? -1.398 10.944 1.430 1.00 53.39 115 LEU C C 1
ATOM 3557 O O . LEU C 1 118 ? -1.221 11.263 2.607 1.00 55.62 115 LEU C O 1
ATOM 3562 N N . VAL C 1 119 ? -1.436 11.825 0.433 1.00 52.94 116 VAL C N 1
ATOM 3563 C CA . VAL C 1 119 ? -1.398 13.269 0.666 1.00 52.61 116 VAL C CA 1
ATOM 3564 C C . VAL C 1 119 ? -2.527 13.708 1.599 1.00 55.73 116 VAL C C 1
ATOM 3565 O O . VAL C 1 119 ? -2.309 14.489 2.526 1.00 59.10 116 VAL C O 1
ATOM 3569 N N . ALA C 1 120 ? -3.726 13.191 1.356 1.00 51.63 117 ALA C N 1
ATOM 3570 C CA . ALA C 1 120 ? -4.866 13.467 2.223 1.00 53.46 117 ALA C CA 1
ATOM 3571 C C . ALA C 1 120 ? -4.587 13.030 3.664 1.00 56.31 117 ALA C C 1
ATOM 3572 O O . ALA C 1 120 ? -4.801 13.796 4.605 1.00 55.96 117 ALA C O 1
ATOM 3574 N N . PHE C 1 121 ? -4.110 11.798 3.825 1.00 50.10 118 PHE C N 1
ATOM 3575 C CA . PHE C 1 121 ? -3.809 11.248 5.141 1.00 49.53 118 PHE C CA 1
ATOM 3576 C C . PHE C 1 121 ? -2.685 12.027 5.819 1.00 44.96 118 PHE C C 1
ATOM 3577 O O . PHE C 1 121 ? -2.771 12.362 7.003 1.00 43.96 118 PHE C O 1
ATOM 3585 N N . ASP C 1 122 ? -1.633 12.310 5.058 1.00 48.00 119 ASP C N 1
ATOM 3586 C CA . ASP C 1 122 ? -0.480 13.050 5.563 1.00 49.89 119 ASP C CA 1
ATOM 3587 C C . ASP C 1 122 ? -0.897 14.431 6.070 1.00 47.53 119 ASP C C 1
ATOM 3588 O O . ASP C 1 122 ? -0.415 14.900 7.102 1.00 49.71 119 ASP C O 1
ATOM 3593 N N . THR C 1 123 ? -1.811 15.064 5.343 1.00 46.98 120 THR C N 1
ATOM 3594 C CA . THR C 1 123 ? -2.323 16.381 5.705 1.00 43.80 120 THR C CA 1
ATOM 3595 C C . THR C 1 123 ? -2.999 16.365 7.074 1.00 43.62 120 THR C C 1
ATOM 3596 O O . THR C 1 123 ? -2.717 17.212 7.917 1.00 45.55 120 THR C O 1
ATOM 3600 N N . LYS C 1 124 ? -3.873 15.392 7.310 1.00 45.64 121 LYS C N 1
ATOM 3601 C CA . LYS C 1 124 ? -4.576 15.340 8.588 1.00 44.17 121 LYS C CA 1
ATOM 3602 C C . LYS C 1 124 ? -3.685 14.909 9.756 1.00 41.18 121 LYS C C 1
ATOM 3603 O O . LYS C 1 124 ? -3.878 15.365 10.882 1.00 39.93 121 LYS C O 1
ATOM 3609 N N . VAL C 1 125 ? -2.704 14.049 9.495 1.00 40.47 122 VAL C N 1
ATOM 3610 C CA . VAL C 1 125 ? -1.752 13.668 10.540 1.00 39.82 122 VAL C CA 1
ATOM 3611 C C . VAL C 1 125 ? -0.897 14.873 10.942 1.00 40.17 122 VAL C C 1
ATOM 3612 O O . VAL C 1 125 ? -0.665 15.120 12.128 1.00 38.35 122 VAL C O 1
ATOM 3616 N N . THR C 1 126 ? -0.444 15.626 9.945 1.00 43.34 123 THR C N 1
ATOM 3617 C CA . THR C 1 126 ? 0.342 16.838 10.181 1.00 45.20 123 THR C CA 1
ATOM 3618 C C . THR C 1 126 ? -0.475 17.885 10.939 1.00 40.48 123 THR C C 1
ATOM 3619 O O . THR C 1 126 ? 0.043 18.576 11.815 1.00 40.33 123 THR C O 1
ATOM 3623 N N . ALA C 1 127 ? -1.758 17.987 10.607 1.00 39.44 124 ALA C N 1
ATOM 3624 C CA . ALA C 1 127 ? -2.663 18.893 11.309 1.00 37.05 124 ALA C CA 1
ATOM 3625 C C . ALA C 1 127 ? -2.808 18.501 12.782 1.00 41.02 124 ALA C C 1
ATOM 3626 O O . ALA C 1 127 ? -2.772 19.366 13.661 1.00 42.41 124 ALA C O 1
ATOM 3636 N N . GLN C 1 129 ? -0.625 16.741 14.583 1.00 34.80 126 GLN C N 1
ATOM 3637 C CA . GLN C 1 129 ? 0.670 17.013 15.198 1.00 33.35 126 GLN C CA 1
ATOM 3638 C C . GLN C 1 129 ? 0.780 18.498 15.548 1.00 37.38 126 GLN C C 1
ATOM 3639 O O . GLN C 1 129 ? 1.193 18.861 16.651 1.00 39.96 126 GLN C O 1
ATOM 3645 N N . ARG C 1 130 ? 0.370 19.347 14.610 1.00 36.48 127 ARG C N 1
ATOM 3646 C CA . ARG C 1 130 ? 0.386 20.797 14.803 1.00 43.94 127 ARG C CA 1
ATOM 3647 C C . ARG C 1 130 ? -0.489 21.215 15.989 1.00 42.03 127 ARG C C 1
ATOM 3648 O O . ARG C 1 130 ? -0.100 22.062 16.792 1.00 44.62 127 ARG C O 1
ATOM 3656 N N . HIS C 1 131 ? -1.664 20.604 16.106 1.00 33.57 128 HIS C N 1
ATOM 3657 C CA . HIS C 1 131 ? -2.593 20.952 17.178 1.00 40.46 128 HIS C CA 1
ATOM 3658 C C . HIS C 1 131 ? -2.088 20.505 18.549 1.00 41.72 128 HIS C C 1
ATOM 3659 O O . HIS C 1 131 ? -2.237 21.228 19.538 1.00 38.58 128 HIS C O 1
ATOM 3666 N N . TYR C 1 132 ? -1.501 19.310 18.605 1.00 33.71 129 TYR C N 1
ATOM 3667 C CA . TYR C 1 132 ? -0.917 18.803 19.841 1.00 33.93 129 TYR C CA 1
ATOM 3668 C C . TYR C 1 132 ? 0.304 19.618 20.262 1.00 34.05 129 TYR C C 1
ATOM 3669 O O . TYR C 1 132 ? 0.492 19.901 21.447 1.00 33.86 129 TYR C O 1
ATOM 3678 N N . LEU C 1 133 ? 1.137 19.983 19.289 1.00 31.89 130 LEU C N 1
ATOM 3679 C CA . LEU C 1 133 ? 2.318 20.813 19.554 1.00 38.26 130 LEU C CA 1
ATOM 3680 C C . LEU C 1 133 ? 1.929 22.174 20.130 1.00 38.96 130 LEU C C 1
ATOM 3681 O O . LEU C 1 133 ? 2.531 22.651 21.093 1.00 38.07 130 LEU C O 1
ATOM 3686 N N . ALA C 1 134 ? 0.909 22.787 19.540 1.00 41.29 131 ALA C N 1
ATOM 3687 C CA . ALA C 1 134 ? 0.404 24.073 20.014 1.00 44.20 131 ALA C CA 1
ATOM 3688 C C . ALA C 1 134 ? -0.129 23.965 21.440 1.00 42.58 131 ALA C C 1
ATOM 3689 O O . ALA C 1 134 ? 0.120 24.840 22.269 1.00 40.62 131 ALA C O 1
ATOM 3691 N N . GLN C 1 135 ? -0.871 22.895 21.715 1.00 41.62 132 GLN C N 1
ATOM 3692 C CA . GLN C 1 135 ? -1.407 22.652 23.050 1.00 38.70 132 GLN C CA 1
ATOM 3693 C C . GLN C 1 135 ? -0.277 22.397 24.034 1.00 33.87 132 GLN C C 1
ATOM 3694 O O . GLN C 1 135 ? -0.315 22.866 25.172 1.00 35.70 132 GLN C O 1
ATOM 3700 N N . LEU C 1 136 ? 0.727 21.648 23.594 1.00 32.47 133 LEU C N 1
ATOM 3701 C CA . LEU C 1 136 ? 1.903 21.383 24.420 1.00 37.24 133 LEU C CA 1
ATOM 3702 C C . LEU C 1 136 ? 2.604 22.679 24.809 1.00 38.93 133 LEU C C 1
ATOM 3703 O O . LEU C 1 136 ? 2.958 22.885 25.973 1.00 36.85 133 LEU C O 1
ATOM 3708 N N . GLN C 1 137 ? 2.795 23.555 23.828 1.00 36.40 134 GLN C N 1
ATOM 3709 C CA . GLN C 1 137 ? 3.464 24.834 24.061 1.00 36.25 134 GLN C CA 1
ATOM 3710 C C . GLN C 1 137 ? 2.712 25.704 25.069 1.00 38.01 134 GLN C C 1
ATOM 3711 O O . GLN C 1 137 ? 3.319 26.278 25.980 1.00 40.45 134 GLN C O 1
ATOM 3717 N N . GLY C 1 138 ? 1.394 25.795 24.913 1.00 41.31 135 GLY C N 1
ATOM 3718 C CA . GLY C 1 138 ? 0.583 26.583 25.826 1.00 33.33 135 GLY C CA 1
ATOM 3719 C C . GLY C 1 138 ? 0.652 26.045 27.243 1.00 40.90 135 GLY C C 1
ATOM 3720 O O . GLY C 1 138 ? 0.754 26.809 28.203 1.00 44.20 135 GLY C O 1
ATOM 3721 N N . GLN C 1 139 ? 0.608 24.722 27.373 1.00 42.44 136 GLN C N 1
ATOM 3722 C CA . GLN C 1 139 ? 0.645 24.083 28.686 1.00 44.65 136 GLN C CA 1
ATOM 3723 C C . GLN C 1 139 ? 1.984 24.267 29.405 1.00 43.71 136 GLN C C 1
ATOM 3724 O O . GLN C 1 139 ? 2.017 24.525 30.608 1.00 45.54 136 GLN C O 1
ATOM 3730 N N . LEU C 1 140 ? 3.083 24.123 28.673 1.00 41.64 137 LEU C N 1
ATOM 3731 C CA . LEU C 1 140 ? 4.407 24.361 29.248 1.00 47.04 137 LEU C CA 1
ATOM 3732 C C . LEU C 1 140 ? 4.549 25.815 29.692 1.00 50.49 137 LEU C C 1
ATOM 3733 O O . LEU C 1 140 ? 5.189 26.107 30.696 1.00 54.76 137 LEU C O 1
ATOM 3738 N N . ALA C 1 141 ? 3.933 26.720 28.940 1.00 55.21 138 ALA C N 1
ATOM 3739 C CA . ALA C 1 141 ? 3.980 28.147 29.247 1.00 60.05 138 ALA C CA 1
ATOM 3740 C C . ALA C 1 141 ? 3.341 28.476 30.597 1.00 58.81 138 ALA C C 1
ATOM 3741 O O . ALA C 1 141 ? 3.807 29.367 31.306 1.00 63.59 138 ALA C O 1
ATOM 3743 N N . GLN C 1 142 ? 2.273 27.766 30.946 1.00 56.10 139 GLN C N 1
ATOM 3744 C CA . GLN C 1 142 ? 1.592 28.005 32.217 1.00 61.93 139 GLN C CA 1
ATOM 3745 C C . GLN C 1 142 ? 1.854 26.910 33.243 1.00 57.85 139 GLN C C 1
ATOM 3746 O O . GLN C 1 142 ? 1.012 26.655 34.106 1.00 63.04 139 GLN C O 1
ATOM 3752 N N . SER C 1 143 ? 3.016 26.267 33.133 1.00 52.72 140 SER C N 1
ATOM 3753 C CA . SER C 1 143 ? 3.478 25.281 34.114 1.00 52.56 140 SER C CA 1
ATOM 3754 C C . SER C 1 143 ? 2.469 24.168 34.423 1.00 55.22 140 SER C C 1
ATOM 3755 O O . SER C 1 143 ? 2.391 23.693 35.558 1.00 63.28 140 SER C O 1
ATOM 3758 N N . GLU C 1 144 ? 1.702 23.767 33.410 1.00 47.36 141 GLU C N 1
ATOM 3759 C CA . GLU C 1 144 ? 0.759 22.661 33.539 1.00 51.61 141 GLU C CA 1
ATOM 3760 C C . GLU C 1 144 ? 1.443 21.376 33.085 1.00 49.57 141 GLU C C 1
ATOM 3761 O O . GLU C 1 144 ? 1.124 20.818 32.033 1.00 46.59 141 GLU C O 1
ATOM 3767 N N . TRP C 1 145 ? 2.379 20.914 33.907 1.00 53.20 142 TRP C N 1
ATOM 3768 C CA . TRP C 1 145 ? 3.333 19.882 33.518 1.00 58.60 142 TRP C CA 1
ATOM 3769 C C . TRP C 1 145 ? 2.698 18.548 33.118 1.00 57.14 142 TRP C C 1
ATOM 3770 O O . TRP C 1 145 ? 3.142 17.903 32.170 1.00 56.36 142 TRP C O 1
ATOM 3781 N N . LEU C 1 146 ? 1.667 18.129 33.841 1.00 52.17 143 LEU C N 1
ATOM 3782 C CA . LEU C 1 146 ? 1.059 16.828 33.566 1.00 51.98 143 LEU C CA 1
ATOM 3783 C C . LEU C 1 146 ? 0.227 16.839 32.290 1.00 49.08 143 LEU C C 1
ATOM 3784 O O . LEU C 1 146 ? 0.223 15.864 31.534 1.00 45.60 143 LEU C O 1
ATOM 3789 N N . ALA C 1 147 ? -0.471 17.944 32.046 1.00 46.14 144 ALA C N 1
ATOM 3790 C CA . ALA C 1 147 ? -1.134 18.131 30.764 1.00 50.03 144 ALA C CA 1
ATOM 3791 C C . ALA C 1 147 ? -0.076 18.055 29.665 1.00 44.85 144 ALA C C 1
ATOM 3792 O O . ALA C 1 147 ? -0.272 17.403 28.641 1.00 46.63 144 ALA C O 1
ATOM 3794 N N . ALA C 1 148 ? 1.055 18.714 29.899 1.00 46.33 145 ALA C N 1
ATOM 3795 C CA . ALA C 1 148 ? 2.174 18.681 28.964 1.00 36.77 145 ALA C CA 1
ATOM 3796 C C . ALA C 1 148 ? 2.687 17.262 28.755 1.00 33.44 145 ALA C C 1
ATOM 3797 O O . ALA C 1 148 ? 2.895 16.827 27.622 1.00 34.68 145 ALA C O 1
ATOM 3799 N N . ALA C 1 149 ? 2.903 16.548 29.854 1.00 33.78 146 ALA C N 1
ATOM 3800 C CA . ALA C 1 149 ? 3.336 15.158 29.780 1.00 42.05 146 ALA C CA 1
ATOM 3801 C C . ALA C 1 149 ? 2.376 14.342 28.916 1.00 41.04 146 ALA C C 1
ATOM 3802 O O . ALA C 1 149 ? 2.803 13.529 28.096 1.00 41.05 146 ALA C O 1
ATOM 3804 N N . ASP C 1 150 ? 1.078 14.568 29.090 1.00 42.60 147 ASP C N 1
ATOM 3805 C CA . ASP C 1 150 ? 0.077 13.869 28.288 1.00 41.44 147 ASP C CA 1
ATOM 3806 C C . ASP C 1 150 ? 0.197 14.202 26.798 1.00 37.52 147 ASP C C 1
ATOM 3807 O O . ASP C 1 150 ? 0.075 13.318 25.950 1.00 32.46 147 ASP C O 1
ATOM 3812 N N . GLN C 1 151 ? 0.432 15.476 26.483 1.00 31.75 148 GLN C N 1
ATOM 3813 C CA . GLN C 1 151 ? 0.653 15.895 25.098 1.00 33.29 148 GLN C CA 1
ATOM 3814 C C . GLN C 1 151 ? 1.889 15.195 24.504 1.00 36.15 148 GLN C C 1
ATOM 3815 O O . GLN C 1 151 ? 1.885 14.770 23.346 1.00 35.85 148 GLN C O 1
ATOM 3821 N N . ILE C 1 152 ? 2.942 15.078 25.306 1.00 31.94 149 ILE C N 1
ATOM 3822 C CA . ILE C 1 152 ? 4.180 14.437 24.853 1.00 35.89 149 ILE C CA 1
ATOM 3823 C C . ILE C 1 152 ? 3.978 12.971 24.445 1.00 33.92 149 ILE C C 1
ATOM 3824 O O . ILE C 1 152 ? 4.474 12.547 23.400 1.00 34.53 149 ILE C O 1
ATOM 3829 N N . ARG C 1 153 ? 3.241 12.209 25.257 1.00 35.76 150 ARG C N 1
ATOM 3830 C CA . ARG C 1 153 ? 2.942 10.809 24.939 1.00 42.95 150 ARG C CA 1
ATOM 3831 C C . ARG C 1 153 ? 2.204 10.684 23.616 1.00 38.42 150 ARG C C 1
ATOM 3832 O O . ARG C 1 153 ? 2.527 9.831 22.792 1.00 39.81 150 ARG C O 1
ATOM 3840 N N . LYS C 1 154 ? 1.195 11.530 23.426 1.00 31.33 151 LYS C N 1
ATOM 3841 C CA . LYS C 1 154 ? 0.366 11.457 22.231 1.00 36.54 151 LYS C CA 1
ATOM 3842 C C . LYS C 1 154 ? 1.163 11.820 20.995 1.00 33.49 151 LYS C C 1
ATOM 3843 O O . LYS C 1 154 ? 1.016 11.202 19.947 1.00 36.12 151 LYS C O 1
ATOM 3849 N N . LEU C 1 155 ? 2.027 12.816 21.129 1.00 30.11 152 LEU C N 1
ATOM 3850 C CA . LEU C 1 155 ? 2.868 13.233 20.017 1.00 33.02 152 LEU C CA 1
ATOM 3851 C C . LEU C 1 155 ? 3.893 12.156 19.649 1.00 31.12 152 LEU C C 1
ATOM 3852 O O . LEU C 1 155 ? 4.313 12.064 18.496 1.00 32.51 152 LEU C O 1
ATOM 3857 N N . LYS C 1 156 ? 4.277 11.329 20.619 1.00 30.96 153 LYS C N 1
ATOM 3858 C CA . LYS C 1 156 ? 5.174 10.211 20.331 1.00 39.91 153 LYS C CA 1
ATOM 3859 C C . LYS C 1 156 ? 4.467 9.194 19.449 1.00 36.36 153 LYS C C 1
ATOM 3860 O O . LYS C 1 156 ? 5.082 8.579 18.582 1.00 33.34 153 LYS C O 1
ATOM 3866 N N . PHE C 1 157 ? 3.165 9.025 19.672 1.00 39.17 154 PHE C N 1
ATOM 3867 C CA . PHE C 1 157 ? 2.339 8.191 18.803 1.00 33.24 154 PHE C CA 1
ATOM 3868 C C . PHE C 1 157 ? 2.270 8.774 17.398 1.00 37.66 154 PHE C C 1
ATOM 3869 O O . PHE C 1 157 ? 2.496 8.070 16.415 1.00 44.19 154 PHE C O 1
ATOM 3877 N N . ILE C 1 158 ? 1.932 10.061 17.311 1.00 34.50 155 ILE C N 1
ATOM 3878 C CA . ILE C 1 158 ? 1.809 10.752 16.026 1.00 31.29 155 ILE C CA 1
ATOM 3879 C C . ILE C 1 158 ? 3.127 10.704 15.241 1.00 35.53 155 ILE C C 1
ATOM 3880 O O . ILE C 1 158 ? 3.129 10.529 14.019 1.00 41.14 155 ILE C O 1
ATOM 3885 N N . ALA C 1 159 ? 4.243 10.864 15.951 1.00 36.01 156 ALA C N 1
ATOM 3886 C CA . ALA C 1 159 ? 5.569 10.807 15.333 1.00 37.44 156 ALA C CA 1
ATOM 3887 C C . ALA C 1 159 ? 5.811 9.460 14.653 1.00 40.91 156 ALA C C 1
ATOM 3888 O O . ALA C 1 159 ? 6.255 9.405 13.505 1.00 39.90 156 ALA C O 1
ATOM 3890 N N . LYS C 1 160 ? 5.524 8.378 15.370 1.00 40.09 157 LYS C N 1
ATOM 3891 C CA . LYS C 1 160 ? 5.602 7.038 14.794 1.00 49.91 157 LYS C CA 1
ATOM 3892 C C . LYS C 1 160 ? 4.669 6.907 13.595 1.00 47.41 157 LYS C C 1
ATOM 3893 O O . LYS C 1 160 ? 5.025 6.308 12.582 1.00 46.31 157 LYS C O 1
ATOM 3899 N N . LEU C 1 161 ? 3.466 7.459 13.720 1.00 43.11 158 LEU C N 1
ATOM 3900 C CA . LEU C 1 161 ? 2.501 7.432 12.629 1.00 38.90 158 LEU C CA 1
ATOM 3901 C C . LEU C 1 161 ? 3.066 8.166 11.417 1.00 41.40 158 LEU C C 1
ATOM 3902 O O . LEU C 1 161 ? 3.049 7.640 10.306 1.00 42.56 158 LEU C O 1
ATOM 3907 N N . LYS C 1 162 ? 3.578 9.375 11.642 1.00 42.21 159 LYS C N 1
ATOM 3908 C CA . LYS C 1 162 ? 4.207 10.161 10.575 1.00 47.69 159 LYS C CA 1
ATOM 3909 C C . LYS C 1 162 ? 5.357 9.396 9.920 1.00 40.36 159 LYS C C 1
ATOM 3910 O O . LYS C 1 162 ? 5.526 9.426 8.704 1.00 41.52 159 LYS C O 1
ATOM 3916 N N . ASN C 1 163 ? 6.137 8.703 10.739 1.00 36.64 160 ASN C N 1
ATOM 3917 C CA . ASN C 1 163 ? 7.217 7.860 10.237 1.00 44.65 160 ASN C CA 1
ATOM 3918 C C . ASN C 1 163 ? 6.697 6.751 9.316 1.00 49.38 160 ASN C C 1
ATOM 3919 O O . ASN C 1 163 ? 7.329 6.414 8.310 1.00 46.09 160 ASN C O 1
ATOM 3924 N N . GLU C 1 164 ? 5.532 6.202 9.648 1.00 46.79 161 GLU C N 1
ATOM 3925 C CA . GLU C 1 164 ? 4.926 5.166 8.815 1.00 48.06 161 GLU C CA 1
ATOM 3926 C C . GLU C 1 164 ? 4.391 5.683 7.476 1.00 43.96 161 GLU C C 1
ATOM 3927 O O . GLU C 1 164 ? 4.450 4.967 6.480 1.00 46.88 161 GLU C O 1
ATOM 3933 N N . VAL C 1 165 ? 3.872 6.911 7.435 1.00 42.90 162 VAL C N 1
ATOM 3934 C CA . VAL C 1 165 ? 3.403 7.462 6.156 1.00 41.11 162 VAL C CA 1
ATOM 3935 C C . VAL C 1 165 ? 4.566 7.769 5.210 1.00 45.74 162 VAL C C 1
ATOM 3936 O O . VAL C 1 165 ? 4.431 7.656 3.994 1.00 53.41 162 VAL C O 1
ATOM 3940 N N . GLU C 1 166 ? 5.707 8.152 5.775 1.00 47.24 163 GLU C N 1
ATOM 3941 C CA . GLU C 1 166 ? 6.899 8.401 4.977 1.00 49.36 163 GLU C CA 1
ATOM 3942 C C . GLU C 1 166 ? 7.431 7.091 4.405 1.00 50.95 163 GLU C C 1
ATOM 3943 O O . GLU C 1 166 ? 7.985 7.060 3.307 1.00 54.27 163 GLU C O 1
ATOM 3949 N N . ARG C 1 167 ? 7.260 6.013 5.165 1.00 49.42 164 ARG C N 1
ATOM 3950 C CA . ARG C 1 167 ? 7.553 4.666 4.684 1.00 51.16 164 ARG C CA 1
ATOM 3951 C C . ARG C 1 167 ? 6.690 4.354 3.468 1.00 53.21 164 ARG C C 1
ATOM 3952 O O . ARG C 1 167 ? 7.186 3.878 2.447 1.00 56.02 164 ARG C O 1
ATOM 3960 N N . VAL C 1 168 ? 5.391 4.621 3.591 1.00 50.12 165 VAL C N 1
ATOM 3961 C CA . VAL C 1 168 ? 4.448 4.395 2.500 1.00 49.32 165 VAL C CA 1
ATOM 3962 C C . VAL C 1 168 ? 4.781 5.265 1.290 1.00 49.99 165 VAL C C 1
ATOM 3963 O O . VAL C 1 168 ? 4.714 4.806 0.149 1.00 51.66 165 VAL C O 1
ATOM 3967 N N . GLU C 1 169 ? 5.160 6.515 1.540 1.00 52.23 166 GLU C N 1
ATOM 3968 C CA . GLU C 1 169 ? 5.556 7.418 0.461 1.00 53.73 166 GLU C CA 1
ATOM 3969 C C . GLU C 1 169 ? 6.751 6.860 -0.311 1.00 52.07 166 GLU C C 1
ATOM 3970 O O . GLU C 1 169 ? 6.844 7.021 -1.529 1.00 54.99 166 GLU C O 1
ATOM 3976 N N . ASP C 1 170 ? 7.655 6.194 0.402 1.00 46.51 167 ASP C N 1
ATOM 3977 C CA . ASP C 1 170 ? 8.814 5.567 -0.229 1.00 52.99 167 ASP C CA 1
ATOM 3978 C C . ASP C 1 170 ? 8.432 4.261 -0.928 1.00 54.48 167 ASP C C 1
ATOM 3979 O O . ASP C 1 170 ? 8.953 3.951 -1.997 1.00 57.84 167 ASP C O 1
ATOM 3984 N N . GLN C 1 171 ? 7.522 3.502 -0.322 1.00 62.19 168 GLN C N 1
ATOM 3985 C CA . GLN C 1 171 ? 7.024 2.259 -0.912 1.00 70.54 168 GLN C CA 1
ATOM 3986 C C . GLN C 1 171 ? 6.243 2.523 -2.187 1.00 73.29 168 GLN C C 1
ATOM 3987 O O . GLN C 1 171 ? 6.685 2.163 -3.277 1.00 68.39 168 GLN C O 1
ATOM 3993 N N . LEU C 1 172 ? 5.069 3.134 -2.018 1.00 85.19 169 LEU C N 1
ATOM 3994 C CA . LEU C 1 172 ? 4.146 3.459 -3.107 1.00 90.67 169 LEU C CA 1
ATOM 3995 C C . LEU C 1 172 ? 4.875 3.957 -4.343 1.00 91.30 169 LEU C C 1
ATOM 3996 O O . LEU C 1 172 ? 5.119 3.189 -5.274 1.00 94.85 169 LEU C O 1
ATOM 4001 N N . LEU C 1 173 ? 5.202 5.247 -4.341 1.00 88.59 170 LEU C N 1
ATOM 4002 C CA . LEU C 1 173 ? 6.144 5.835 -5.297 1.00 92.77 170 LEU C CA 1
ATOM 4003 C C . LEU C 1 173 ? 5.870 5.487 -6.766 1.00 98.26 170 LEU C C 1
ATOM 4004 O O . LEU C 1 173 ? 6.413 4.520 -7.303 1.00 101.21 170 LEU C O 1
ATOM 4009 N N . ASN D 1 5 ? -0.498 -5.273 -29.446 1.00 82.78 2 ASN D N 1
ATOM 4010 C CA . ASN D 1 5 ? -1.049 -4.069 -28.835 1.00 83.17 2 ASN D CA 1
ATOM 4011 C C . ASN D 1 5 ? -1.356 -4.271 -27.354 1.00 79.48 2 ASN D C 1
ATOM 4012 O O . ASN D 1 5 ? -2.222 -5.075 -27.000 1.00 78.92 2 ASN D O 1
ATOM 4017 N N . TYR D 1 6 ? -0.647 -3.528 -26.503 1.00 73.06 3 TYR D N 1
ATOM 4018 C CA . TYR D 1 6 ? -0.777 -3.637 -25.050 1.00 63.06 3 TYR D CA 1
ATOM 4019 C C . TYR D 1 6 ? -2.223 -3.533 -24.573 1.00 61.38 3 TYR D C 1
ATOM 4020 O O . TYR D 1 6 ? -2.632 -4.253 -23.662 1.00 60.21 3 TYR D O 1
ATOM 4029 N N . PHE D 1 7 ? -2.990 -2.636 -25.186 1.00 57.08 4 PHE D N 1
ATOM 4030 C CA . PHE D 1 7 ? -4.392 -2.465 -24.813 1.00 65.12 4 PHE D CA 1
ATOM 4031 C C . PHE D 1 7 ? -5.210 -3.713 -25.146 1.00 71.63 4 PHE D C 1
ATOM 4032 O O . PHE D 1 7 ? -6.031 -4.161 -24.341 1.00 64.00 4 PHE D O 1
ATOM 4040 N N . GLU D 1 8 ? -4.977 -4.268 -26.333 1.00 77.54 5 GLU D N 1
ATOM 4041 C CA . GLU D 1 8 ? -5.594 -5.529 -26.731 1.00 83.47 5 GLU D CA 1
ATOM 4042 C C . GLU D 1 8 ? -5.327 -6.606 -25.688 1.00 80.15 5 GLU D C 1
ATOM 4043 O O . GLU D 1 8 ? -6.255 -7.258 -25.204 1.00 74.57 5 GLU D O 1
ATOM 4049 N N . LEU D 1 9 ? -4.049 -6.766 -25.344 1.00 76.89 6 LEU D N 1
ATOM 4050 C CA . LEU D 1 9 ? -3.584 -7.825 -24.448 1.00 76.40 6 LEU D CA 1
ATOM 4051 C C . LEU D 1 9 ? -4.372 -7.927 -23.145 1.00 75.49 6 LEU D C 1
ATOM 4052 O O . LEU D 1 9 ? -4.583 -9.022 -22.625 1.00 74.74 6 LEU D O 1
ATOM 4057 N N . PHE D 1 10 ? -4.810 -6.788 -22.624 1.00 72.52 7 PHE D N 1
ATOM 4058 C CA . PHE D 1 10 ? -5.582 -6.776 -21.390 1.00 75.06 7 PHE D CA 1
ATOM 4059 C C . PHE D 1 10 ? -7.074 -6.613 -21.669 1.00 74.13 7 PHE D C 1
ATOM 4060 O O . PHE D 1 10 ? -7.871 -6.424 -20.752 1.00 75.16 7 PHE D O 1
ATOM 4068 N N . GLY D 1 11 ? -7.446 -6.685 -22.943 1.00 72.18 8 GLY D N 1
ATOM 4069 C CA . GLY D 1 11 ? -8.838 -6.553 -23.340 1.00 73.79 8 GLY D CA 1
ATOM 4070 C C . GLY D 1 11 ? -9.396 -5.177 -23.033 1.00 76.94 8 GLY D C 1
ATOM 4071 O O . GLY D 1 11 ? -10.609 -4.959 -23.076 1.00 81.08 8 GLY D O 1
ATOM 4072 N N . LEU D 1 12 ? -8.496 -4.249 -22.721 1.00 75.88 9 LEU D N 1
ATOM 4073 C CA . LEU D 1 12 ? -8.850 -2.876 -22.386 1.00 75.22 9 LEU D CA 1
ATOM 4074 C C . LEU D 1 12 ? -9.010 -2.039 -23.653 1.00 76.05 9 LEU D C 1
ATOM 4075 O O . LEU D 1 12 ? -8.442 -2.367 -24.695 1.00 76.84 9 LEU D O 1
ATOM 4080 N N . PRO D 1 13 ? -9.798 -0.956 -23.571 1.00 76.82 10 PRO D N 1
ATOM 4081 C CA . PRO D 1 13 ? -9.923 -0.041 -24.711 1.00 76.61 10 PRO D CA 1
ATOM 4082 C C . PRO D 1 13 ? -8.735 0.916 -24.807 1.00 72.77 10 PRO D C 1
ATOM 4083 O O . PRO D 1 13 ? -8.090 1.202 -23.798 1.00 60.30 10 PRO D O 1
ATOM 4087 N N . ILE D 1 14 ? -8.461 1.403 -26.012 1.00 77.64 11 ILE D N 1
ATOM 4088 C CA . ILE D 1 14 ? -7.312 2.267 -26.261 1.00 81.81 11 ILE D CA 1
ATOM 4089 C C . ILE D 1 14 ? -7.579 3.720 -25.853 1.00 81.28 11 ILE D C 1
ATOM 4090 O O . ILE D 1 14 ? -8.000 4.533 -26.673 1.00 83.03 11 ILE D O 1
ATOM 4095 N N . GLN D 1 15 ? -7.339 4.038 -24.583 1.00 79.07 12 GLN D N 1
ATOM 4096 C CA . GLN D 1 15 ? -7.527 5.395 -24.072 1.00 77.31 12 GLN D CA 1
ATOM 4097 C C . GLN D 1 15 ? -6.458 5.715 -23.040 1.00 71.92 12 GLN D C 1
ATOM 4098 O O . GLN D 1 15 ? -5.659 4.854 -22.683 1.00 77.01 12 GLN D O 1
ATOM 4104 N N . PHE D 1 16 ? -6.457 6.953 -22.555 1.00 65.48 13 PHE D N 1
ATOM 4105 C CA . PHE D 1 16 ? -5.636 7.317 -21.407 1.00 67.58 13 PHE D CA 1
ATOM 4106 C C . PHE D 1 16 ? -6.395 6.974 -20.129 1.00 65.25 13 PHE D C 1
ATOM 4107 O O . PHE D 1 16 ? -5.799 6.654 -19.099 1.00 58.19 13 PHE D O 1
ATOM 4115 N N . GLU D 1 17 ? -7.720 7.042 -20.210 1.00 72.43 14 GLU D N 1
ATOM 4116 C CA . GLU D 1 17 ? -8.578 6.666 -19.095 1.00 75.15 14 GLU D CA 1
ATOM 4117 C C . GLU D 1 17 ? -8.455 5.167 -18.860 1.00 71.98 14 GLU D C 1
ATOM 4118 O O . GLU D 1 17 ? -8.674 4.364 -19.772 1.00 71.14 14 GLU D O 1
ATOM 4124 N N . LEU D 1 18 ? -8.106 4.793 -17.634 1.00 71.48 15 LEU D N 1
ATOM 4125 C CA . LEU D 1 18 ? -7.809 3.399 -17.320 1.00 80.61 15 LEU D CA 1
ATOM 4126 C C . LEU D 1 18 ? -8.511 2.901 -16.062 1.00 84.50 15 LEU D C 1
ATOM 4127 O O . LEU D 1 18 ? -8.374 3.494 -14.991 1.00 84.07 15 LEU D O 1
ATOM 4132 N N . ASP D 1 19 ? -9.251 1.804 -16.195 1.00 87.92 16 ASP D N 1
ATOM 4133 C CA . ASP D 1 19 ? -9.774 1.104 -15.031 1.00 94.07 16 ASP D CA 1
ATOM 4134 C C . ASP D 1 19 ? -8.601 0.381 -14.374 1.00 93.98 16 ASP D C 1
ATOM 4135 O O . ASP D 1 19 ? -8.199 -0.699 -14.814 1.00 93.41 16 ASP D O 1
ATOM 4140 N N . GLY D 1 20 ? -8.050 0.992 -13.327 1.00 91.17 17 GLY D N 1
ATOM 4141 C CA . GLY D 1 20 ? -6.843 0.505 -12.681 1.00 86.87 17 GLY D CA 1
ATOM 4142 C C . GLY D 1 20 ? -6.903 -0.913 -12.140 1.00 91.01 17 GLY D C 1
ATOM 4143 O O . GLY D 1 20 ? -5.987 -1.706 -12.364 1.00 93.34 17 GLY D O 1
ATOM 4144 N N . SER D 1 21 ? -7.976 -1.235 -11.424 1.00 89.28 18 SER D N 1
ATOM 4145 C CA . SER D 1 21 ? -8.120 -2.559 -10.826 1.00 89.09 18 SER D CA 1
ATOM 4146 C C . SER D 1 21 ? -8.440 -3.617 -11.878 1.00 85.52 18 SER D C 1
ATOM 4147 O O . SER D 1 21 ? -8.087 -4.787 -11.719 1.00 80.95 18 SER D O 1
ATOM 4150 N N . LEU D 1 22 ? -9.116 -3.202 -12.947 1.00 86.12 19 LEU D N 1
ATOM 4151 C CA . LEU D 1 22 ? -9.415 -4.093 -14.064 1.00 85.13 19 LEU D CA 1
ATOM 4152 C C . LEU D 1 22 ? -8.103 -4.539 -14.703 1.00 82.33 19 LEU D C 1
ATOM 4153 O O . LEU D 1 22 ? -7.946 -5.701 -15.075 1.00 85.14 19 LEU D O 1
ATOM 4158 N N . LEU D 1 23 ? -7.160 -3.605 -14.812 1.00 78.45 20 LEU D N 1
ATOM 4159 C CA . LEU D 1 23 ? -5.826 -3.897 -15.333 1.00 75.13 20 LEU D CA 1
ATOM 4160 C C . LEU D 1 23 ? -5.135 -4.972 -14.503 1.00 73.92 20 LEU D C 1
ATOM 4161 O O . LEU D 1 23 ? -4.583 -5.923 -15.049 1.00 73.85 20 LEU D O 1
ATOM 4166 N N . SER D 1 24 ? -5.168 -4.811 -13.184 1.00 77.32 21 SER D N 1
ATOM 4167 C CA . SER D 1 24 ? -4.571 -5.786 -12.277 1.00 78.16 21 SER D CA 1
ATOM 4168 C C . SER D 1 24 ? -5.288 -7.129 -12.359 1.00 78.29 21 SER D C 1
ATOM 4169 O O . SER D 1 24 ? -4.675 -8.174 -12.181 1.00 81.60 21 SER D O 1
ATOM 4172 N N . SER D 1 25 ? -6.587 -7.094 -12.636 1.00 75.05 22 SER D N 1
ATOM 4173 C CA . SER D 1 25 ? -7.368 -8.319 -12.790 1.00 78.92 22 SER D CA 1
ATOM 4174 C C . SER D 1 25 ? -6.979 -9.039 -14.077 1.00 79.89 22 SER D C 1
ATOM 4175 O O . SER D 1 25 ? -6.746 -10.251 -14.078 1.00 77.38 22 SER D O 1
ATOM 4178 N N . GLN D 1 26 ? -6.905 -8.285 -15.170 1.00 79.91 23 GLN D N 1
ATOM 4179 C CA . GLN D 1 26 ? -6.449 -8.833 -16.441 1.00 81.70 23 GLN D CA 1
ATOM 4180 C C . GLN D 1 26 ? -5.018 -9.320 -16.320 1.00 78.67 23 GLN D C 1
ATOM 4181 O O . GLN D 1 26 ? -4.662 -10.354 -16.881 1.00 75.19 23 GLN D O 1
ATOM 4187 N N . PHE D 1 27 ? -4.202 -8.562 -15.594 1.00 76.23 24 PHE D N 1
ATOM 4188 C CA . PHE D 1 27 ? -2.802 -8.911 -15.390 1.00 70.52 24 PHE D CA 1
ATOM 4189 C C . PHE D 1 27 ? -2.645 -10.280 -14.731 1.00 73.49 24 PHE D C 1
ATOM 4190 O O . PHE D 1 27 ? -1.920 -11.132 -15.237 1.00 72.22 24 PHE D O 1
ATOM 4198 N N . ARG D 1 28 ? -3.328 -10.487 -13.607 1.00 79.46 25 ARG D N 1
ATOM 4199 C CA . ARG D 1 28 ? -3.255 -11.762 -12.895 1.00 82.69 25 ARG D CA 1
ATOM 4200 C C . ARG D 1 28 ? -3.856 -12.882 -13.729 1.00 75.66 25 ARG D C 1
ATOM 4201 O O . ARG D 1 28 ? -3.358 -14.006 -13.720 1.00 77.54 25 ARG D O 1
ATOM 4209 N N . ALA D 1 29 ? -4.924 -12.564 -14.455 1.00 73.91 26 ALA D N 1
ATOM 4210 C CA . ALA D 1 29 ? -5.553 -13.515 -15.365 1.00 78.94 26 ALA D CA 1
ATOM 4211 C C . ALA D 1 29 ? -4.531 -14.051 -16.362 1.00 84.27 26 ALA D C 1
ATOM 4212 O O . ALA D 1 29 ? -4.444 -15.258 -16.590 1.00 86.46 26 ALA D O 1
ATOM 4214 N N . LEU D 1 30 ? -3.756 -13.140 -16.946 1.00 81.20 27 LEU D N 1
ATOM 4215 C CA . LEU D 1 30 ? -2.708 -13.499 -17.897 1.00 80.94 27 LEU D CA 1
ATOM 4216 C C . LEU D 1 30 ? -1.491 -14.090 -17.189 1.00 84.64 27 LEU D C 1
ATOM 4217 O O . LEU D 1 30 ? -0.851 -15.013 -17.698 1.00 85.96 27 LEU D O 1
ATOM 4222 N N . GLN D 1 31 ? -1.181 -13.541 -16.018 1.00 87.82 28 GLN D N 1
ATOM 4223 C CA . GLN D 1 31 ? -0.067 -13.997 -15.193 1.00 90.87 28 GLN D CA 1
ATOM 4224 C C . GLN D 1 31 ? -0.247 -15.473 -14.863 1.00 91.25 28 GLN D C 1
ATOM 4225 O O . GLN D 1 31 ? 0.671 -16.278 -15.018 1.00 87.84 28 GLN D O 1
ATOM 4231 N N . LYS D 1 32 ? -1.452 -15.819 -14.427 1.00 93.31 29 LYS D N 1
ATOM 4232 C CA . LYS D 1 32 ? -1.779 -17.184 -14.042 1.00 94.33 29 LYS D CA 1
ATOM 4233 C C . LYS D 1 32 ? -1.968 -18.088 -15.260 1.00 98.58 29 LYS D C 1
ATOM 4234 O O . LYS D 1 32 ? -2.158 -19.294 -15.115 1.00 107.50 29 LYS D O 1
ATOM 4240 N N . ARG D 1 33 ? -1.922 -17.510 -16.458 1.00 95.11 30 ARG D N 1
ATOM 4241 C CA . ARG D 1 33 ? -2.070 -18.295 -17.685 1.00 96.14 30 ARG D CA 1
ATOM 4242 C C . ARG D 1 33 ? -0.749 -18.534 -18.402 1.00 94.16 30 ARG D C 1
ATOM 4243 O O . ARG D 1 33 ? -0.443 -19.663 -18.788 1.00 98.09 30 ARG D O 1
ATOM 4251 N N . PHE D 1 34 ? 0.021 -17.468 -18.596 1.00 88.57 31 PHE D N 1
ATOM 4252 C CA . PHE D 1 34 ? 1.309 -17.575 -19.275 1.00 82.03 31 PHE D CA 1
ATOM 4253 C C . PHE D 1 34 ? 2.462 -17.715 -18.284 1.00 73.12 31 PHE D C 1
ATOM 4254 O O . PHE D 1 34 ? 3.601 -17.360 -18.583 1.00 71.74 31 PHE D O 1
ATOM 4262 N N . HIS D 1 35 ? 2.149 -18.246 -17.106 1.00 68.63 32 HIS D N 1
ATOM 4263 C CA . HIS D 1 35 ? 3.137 -18.518 -16.071 1.00 70.41 32 HIS D CA 1
ATOM 4264 C C . HIS D 1 35 ? 4.138 -19.555 -16.572 1.00 71.04 32 HIS D C 1
ATOM 4265 O O . HIS D 1 35 ? 3.767 -20.698 -16.852 1.00 72.63 32 HIS D O 1
ATOM 4272 N N . PRO D 1 36 ? 5.413 -19.152 -16.688 1.00 66.56 33 PRO D N 1
ATOM 4273 C CA . PRO D 1 36 ? 6.480 -20.001 -17.232 1.00 61.96 33 PRO D CA 1
ATOM 4274 C C . PRO D 1 36 ? 6.695 -21.309 -16.465 1.00 57.83 33 PRO D C 1
ATOM 4275 O O . PRO D 1 36 ? 7.159 -22.273 -17.069 1.00 58.04 33 PRO D O 1
ATOM 4279 N N . ASP D 1 37 ? 6.365 -21.343 -15.174 1.00 54.21 34 ASP D N 1
ATOM 4280 C CA . ASP D 1 37 ? 6.498 -22.563 -14.375 1.00 57.23 34 ASP D CA 1
ATOM 4281 C C . ASP D 1 37 ? 5.715 -23.733 -14.984 1.00 56.26 34 ASP D C 1
ATOM 4282 O O . ASP D 1 37 ? 6.113 -24.897 -14.869 1.00 54.68 34 ASP D O 1
ATOM 4287 N N . ASN D 1 38 ? 4.599 -23.408 -15.630 1.00 46.00 35 ASN D N 1
ATOM 4288 C CA . ASN D 1 38 ? 3.770 -24.394 -16.310 1.00 46.51 35 ASN D CA 1
ATOM 4289 C C . ASN D 1 38 ? 4.526 -25.114 -17.425 1.00 46.48 35 ASN D C 1
ATOM 4290 O O . ASN D 1 38 ? 4.152 -26.215 -17.835 1.00 42.33 35 ASN D O 1
ATOM 4295 N N . PHE D 1 39 ? 5.590 -24.477 -17.910 1.00 37.42 36 PHE D N 1
ATOM 4296 C CA . PHE D 1 39 ? 6.386 -25.015 -19.007 1.00 38.38 36 PHE D CA 1
ATOM 4297 C C . PHE D 1 39 ? 7.790 -25.410 -18.561 1.00 38.69 36 PHE D C 1
ATOM 4298 O O . PHE D 1 39 ? 8.705 -25.507 -19.380 1.00 37.39 36 PHE D O 1
ATOM 4306 N N . ALA D 1 40 ? 7.945 -25.653 -17.262 1.00 38.97 37 ALA D N 1
ATOM 4307 C CA . ALA D 1 40 ? 9.239 -26.017 -16.683 1.00 41.56 37 ALA D CA 1
ATOM 4308 C C . ALA D 1 40 ? 9.804 -27.332 -17.220 1.00 41.28 37 ALA D C 1
ATOM 4309 O O . ALA D 1 40 ? 11.015 -27.537 -17.214 1.00 39.39 37 ALA D O 1
ATOM 4311 N N . THR D 1 41 ? 8.931 -28.228 -17.674 1.00 39.59 38 THR D N 1
ATOM 4312 C CA . THR D 1 41 ? 9.392 -29.529 -18.164 1.00 36.96 38 THR D CA 1
ATOM 4313 C C . THR D 1 41 ? 9.135 -29.723 -19.656 1.00 35.35 38 THR D C 1
ATOM 4314 O O . THR D 1 41 ? 9.315 -30.818 -20.182 1.00 34.40 38 THR D O 1
ATOM 4318 N N . ALA D 1 42 ? 8.717 -28.656 -20.334 1.00 36.93 39 ALA D N 1
ATOM 4319 C CA . ALA D 1 42 ? 8.402 -28.737 -21.761 1.00 34.84 39 ALA D CA 1
ATOM 4320 C C . ALA D 1 42 ? 9.660 -28.666 -22.629 1.00 36.78 39 ALA D C 1
ATOM 4321 O O . ALA D 1 42 ? 10.776 -28.604 -22.115 1.00 41.46 39 ALA D O 1
ATOM 4323 N N . SER D 1 43 ? 9.477 -28.678 -23.948 1.00 35.71 40 SER D N 1
ATOM 4324 C CA . SER D 1 43 ? 10.579 -28.427 -24.869 1.00 45.30 40 SER D CA 1
ATOM 4325 C C . SER D 1 43 ? 11.097 -27.017 -24.614 1.00 47.24 40 SER D C 1
ATOM 4326 O O . SER D 1 43 ? 10.361 -26.160 -24.112 1.00 37.82 40 SER D O 1
ATOM 4329 N N . GLU D 1 44 ? 12.358 -26.767 -24.954 1.00 37.96 41 GLU D N 1
ATOM 4330 C CA . GLU D 1 44 ? 12.959 -25.464 -24.675 1.00 47.50 41 GLU D CA 1
ATOM 4331 C C . GLU D 1 44 ? 12.306 -24.338 -25.483 1.00 42.96 41 GLU D C 1
ATOM 4332 O O . GLU D 1 44 ? 12.113 -23.235 -24.970 1.00 42.55 41 GLU D O 1
ATOM 4338 N N . ARG D 1 45 ? 11.965 -24.622 -26.738 1.00 40.00 42 ARG D N 1
ATOM 4339 C CA . ARG D 1 45 ? 11.268 -23.655 -27.585 1.00 46.44 42 ARG D CA 1
ATOM 4340 C C . ARG D 1 45 ? 9.937 -23.243 -26.960 1.00 50.62 42 ARG D C 1
ATOM 4341 O O . ARG D 1 45 ? 9.611 -22.057 -26.913 1.00 47.33 42 ARG D O 1
ATOM 4349 N N . ASP D 1 46 ? 9.178 -24.223 -26.474 1.00 46.53 43 ASP D N 1
ATOM 4350 C CA . ASP D 1 46 ? 7.909 -23.947 -25.803 1.00 48.79 43 ASP D CA 1
ATOM 4351 C C . ASP D 1 46 ? 8.117 -23.120 -24.538 1.00 44.28 43 ASP D C 1
ATOM 4352 O O . ASP D 1 46 ? 7.403 -22.147 -24.295 1.00 36.84 43 ASP D O 1
ATOM 4357 N N . ARG D 1 47 ? 9.098 -23.520 -23.736 1.00 36.12 44 ARG D N 1
ATOM 4358 C CA . ARG D 1 47 ? 9.414 -22.830 -22.487 1.00 39.77 44 ARG D CA 1
ATOM 4359 C C . ARG D 1 47 ? 9.881 -21.389 -22.700 1.00 39.67 44 ARG D C 1
ATOM 4360 O O . ARG D 1 47 ? 9.457 -20.482 -21.985 1.00 42.28 44 ARG D O 1
ATOM 4368 N N . LEU D 1 48 ? 10.748 -21.177 -23.686 1.00 40.46 45 LEU D N 1
ATOM 4369 C CA . LEU D 1 48 ? 11.284 -19.841 -23.948 1.00 42.61 45 LEU D CA 1
ATOM 4370 C C . LEU D 1 48 ? 10.217 -18.907 -24.524 1.00 45.50 45 LEU D C 1
ATOM 4371 O O . LEU D 1 48 ? 10.233 -17.700 -24.272 1.00 45.63 45 LEU D O 1
ATOM 4384 N N . ALA D 1 50 ? 6.996 -19.171 -23.722 1.00 36.88 47 ALA D N 1
ATOM 4385 C CA . ALA D 1 50 ? 6.225 -18.826 -22.530 1.00 41.25 47 ALA D CA 1
ATOM 4386 C C . ALA D 1 50 ? 6.902 -17.683 -21.776 1.00 42.30 47 ALA D C 1
ATOM 4387 O O . ALA D 1 50 ? 6.246 -16.746 -21.314 1.00 43.66 47 ALA D O 1
ATOM 4389 N N . VAL D 1 51 ? 8.220 -17.772 -21.648 1.00 41.06 48 VAL D N 1
ATOM 4390 C CA . VAL D 1 51 ? 9.002 -16.735 -20.986 1.00 40.07 48 VAL D CA 1
ATOM 4391 C C . VAL D 1 51 ? 8.891 -15.393 -21.710 1.00 42.65 48 VAL D C 1
ATOM 4392 O O . VAL D 1 51 ? 8.659 -14.360 -21.078 1.00 42.22 48 VAL D O 1
ATOM 4396 N N . GLN D 1 52 ? 9.047 -15.418 -23.033 1.00 39.34 49 GLN D N 1
ATOM 4397 C CA . GLN D 1 52 ? 8.932 -14.211 -23.844 1.00 40.91 49 GLN D CA 1
ATOM 4398 C C . GLN D 1 52 ? 7.541 -13.604 -23.721 1.00 48.64 49 GLN D C 1
ATOM 4399 O O . GLN D 1 52 ? 7.393 -12.387 -23.619 1.00 49.37 49 GLN D O 1
ATOM 4405 N N . GLN D 1 53 ? 6.520 -14.454 -23.734 1.00 44.79 50 GLN D N 1
ATOM 4406 C CA . GLN D 1 53 ? 5.149 -13.978 -23.597 1.00 45.70 50 GLN D CA 1
ATOM 4407 C C . GLN D 1 53 ? 4.919 -13.373 -22.211 1.00 45.72 50 GLN D C 1
ATOM 4408 O O . GLN D 1 53 ? 4.281 -12.328 -22.077 1.00 42.54 50 GLN D O 1
ATOM 4414 N N . ALA D 1 54 ? 5.455 -14.028 -21.185 1.00 41.69 51 ALA D N 1
ATOM 4415 C CA . ALA D 1 54 ? 5.330 -13.539 -19.812 1.00 44.36 51 ALA D CA 1
ATOM 4416 C C . ALA D 1 54 ? 6.014 -12.184 -19.634 1.00 44.50 51 ALA D C 1
ATOM 4417 O O . ALA D 1 54 ? 5.472 -11.286 -18.993 1.00 46.04 51 ALA D O 1
ATOM 4419 N N . ALA D 1 55 ? 7.209 -12.045 -20.199 1.00 40.26 52 ALA D N 1
ATOM 4420 C CA . ALA D 1 55 ? 7.942 -10.787 -20.127 1.00 40.24 52 ALA D CA 1
ATOM 4421 C C . ALA D 1 55 ? 7.209 -9.664 -20.867 1.00 45.20 52 ALA D C 1
ATOM 4422 O O . ALA D 1 55 ? 7.237 -8.509 -20.443 1.00 46.92 52 ALA D O 1
ATOM 4424 N N . GLN D 1 56 ? 6.557 -10.002 -21.975 1.00 48.32 53 GLN D N 1
ATOM 4425 C CA . GLN D 1 56 ? 5.840 -9.002 -22.763 1.00 52.56 53 GLN D CA 1
ATOM 4426 C C . GLN D 1 56 ? 4.594 -8.509 -22.027 1.00 47.67 53 GLN D C 1
ATOM 4427 O O . GLN D 1 56 ? 4.229 -7.336 -22.121 1.00 50.10 53 GLN D O 1
ATOM 4433 N N . ILE D 1 57 ? 3.946 -9.412 -21.298 1.00 45.50 54 ILE D N 1
ATOM 4434 C CA . ILE D 1 57 ? 2.808 -9.051 -20.455 1.00 50.66 54 ILE D CA 1
ATOM 4435 C C . ILE D 1 57 ? 3.293 -8.113 -19.347 1.00 51.15 54 ILE D C 1
ATOM 4436 O O . ILE D 1 57 ? 2.607 -7.150 -18.980 1.00 45.20 54 ILE D O 1
ATOM 4441 N N . ASN D 1 58 ? 4.486 -8.400 -18.829 1.00 50.71 55 ASN D N 1
ATOM 4442 C CA . ASN D 1 58 ? 5.128 -7.536 -17.847 1.00 51.27 55 ASN D CA 1
ATOM 4443 C C . ASN D 1 58 ? 5.332 -6.127 -18.389 1.00 48.04 55 ASN D C 1
ATOM 4444 O O . ASN D 1 58 ? 4.844 -5.173 -17.796 1.00 51.22 55 ASN D O 1
ATOM 4449 N N . ASP D 1 59 ? 6.044 -6.009 -19.510 1.00 52.49 56 ASP D N 1
ATOM 4450 C CA . ASP D 1 59 ? 6.240 -4.723 -20.187 1.00 52.52 56 ASP D CA 1
ATOM 4451 C C . ASP D 1 59 ? 4.916 -3.988 -20.379 1.00 52.47 56 ASP D C 1
ATOM 4452 O O . ASP D 1 59 ? 4.783 -2.817 -20.028 1.00 49.94 56 ASP D O 1
ATOM 4457 N N . ALA D 1 60 ? 3.940 -4.694 -20.941 1.00 52.33 57 ALA D N 1
ATOM 4458 C CA . ALA D 1 60 ? 2.625 -4.126 -21.206 1.00 52.60 57 ALA D CA 1
ATOM 4459 C C . ALA D 1 60 ? 1.981 -3.570 -19.938 1.00 53.14 57 ALA D C 1
ATOM 4460 O O . ALA D 1 60 ? 1.435 -2.469 -19.947 1.00 55.69 57 ALA D O 1
ATOM 4462 N N . TYR D 1 61 ? 2.055 -4.329 -18.849 1.00 50.11 58 TYR D N 1
ATOM 4463 C CA . TYR D 1 61 ? 1.486 -3.890 -17.578 1.00 54.24 58 TYR D CA 1
ATOM 4464 C C . TYR D 1 61 ? 2.174 -2.640 -17.032 1.00 57.49 58 TYR D C 1
ATOM 4465 O O . TYR D 1 61 ? 1.499 -1.725 -16.568 1.00 59.63 58 TYR D O 1
ATOM 4474 N N . GLN D 1 62 ? 3.505 -2.603 -17.081 1.00 55.14 59 GLN D N 1
ATOM 4475 C CA . GLN D 1 62 ? 4.251 -1.438 -16.596 1.00 54.37 59 GLN D CA 1
ATOM 4476 C C . GLN D 1 62 ? 3.896 -0.190 -17.392 1.00 51.93 59 GLN D C 1
ATOM 4477 O O . GLN D 1 62 ? 3.685 0.878 -16.821 1.00 56.51 59 GLN D O 1
ATOM 4483 N N . THR D 1 63 ? 3.840 -0.342 -18.713 1.00 48.05 60 THR D N 1
ATOM 4484 C CA . THR D 1 63 ? 3.591 0.765 -19.636 1.00 51.51 60 THR D CA 1
ATOM 4485 C C . THR D 1 63 ? 2.212 1.408 -19.452 1.00 55.14 60 THR D C 1
ATOM 4486 O O . THR D 1 63 ? 2.083 2.636 -19.449 1.00 51.01 60 THR D O 1
ATOM 4490 N N . LEU D 1 64 ? 1.188 0.571 -19.300 1.00 50.00 61 LEU D N 1
ATOM 4491 C CA . LEU D 1 64 ? -0.188 1.039 -19.134 1.00 55.25 61 LEU D CA 1
ATOM 4492 C C . LEU D 1 64 ? -0.453 1.571 -17.725 1.00 58.30 61 LEU D C 1
ATOM 4493 O O . LEU D 1 64 ? -1.166 2.561 -17.551 1.00 58.40 61 LEU D O 1
ATOM 4498 N N . LYS D 1 65 ? 0.129 0.906 -16.729 1.00 56.45 62 LYS D N 1
ATOM 4499 C CA . LYS D 1 65 ? -0.014 1.293 -15.323 1.00 61.24 62 LYS D CA 1
ATOM 4500 C C . LYS D 1 65 ? 0.427 2.732 -15.036 1.00 59.51 62 LYS D C 1
ATOM 4501 O O . LYS D 1 65 ? -0.246 3.462 -14.308 1.00 61.86 62 LYS D O 1
ATOM 4507 N N . ASP D 1 66 ? 1.557 3.131 -15.608 1.00 55.61 63 ASP D N 1
ATOM 4508 C CA . ASP D 1 66 ? 2.089 4.471 -15.395 1.00 55.76 63 ASP D CA 1
ATOM 4509 C C . ASP D 1 66 ? 1.564 5.427 -16.462 1.00 54.58 63 ASP D C 1
ATOM 4510 O O . ASP D 1 66 ? 1.870 5.265 -17.644 1.00 53.92 63 ASP D O 1
ATOM 4515 N N . PRO D 1 67 ? 0.782 6.436 -16.044 1.00 61.78 64 PRO D N 1
ATOM 4516 C CA . PRO D 1 67 ? 0.080 7.350 -16.958 1.00 58.67 64 PRO D CA 1
ATOM 4517 C C . PRO D 1 67 ? 1.008 8.043 -17.954 1.00 53.69 64 PRO D C 1
ATOM 4518 O O . PRO D 1 67 ? 0.623 8.245 -19.107 1.00 49.24 64 PRO D O 1
ATOM 4522 N N . LEU D 1 68 ? 2.213 8.396 -17.515 1.00 48.95 65 LEU D N 1
ATOM 4523 C CA . LEU D 1 68 ? 3.186 9.033 -18.395 1.00 52.00 65 LEU D CA 1
ATOM 4524 C C . LEU D 1 68 ? 3.610 8.068 -19.492 1.00 51.12 65 LEU D C 1
ATOM 4525 O O . LEU D 1 68 ? 3.601 8.408 -20.677 1.00 52.75 65 LEU D O 1
ATOM 4530 N N . ARG D 1 69 ? 3.981 6.861 -19.081 1.00 48.08 66 ARG D N 1
ATOM 4531 C CA . ARG D 1 69 ? 4.338 5.807 -20.018 1.00 51.12 66 ARG D CA 1
ATOM 4532 C C . ARG D 1 69 ? 3.137 5.418 -20.871 1.00 47.40 66 ARG D C 1
ATOM 4533 O O . ARG D 1 69 ? 3.278 5.118 -22.057 1.00 52.94 66 ARG D O 1
ATOM 4541 N N . ARG D 1 70 ? 1.954 5.430 -20.263 1.00 40.95 67 ARG D N 1
ATOM 4542 C CA . ARG D 1 70 ? 0.716 5.133 -20.983 1.00 47.03 67 ARG D CA 1
ATOM 4543 C C . ARG D 1 70 ? 0.483 6.163 -22.088 1.00 47.80 67 ARG D C 1
ATOM 4544 O O . ARG D 1 70 ? 0.085 5.818 -23.203 1.00 52.89 67 ARG D O 1
ATOM 4552 N N . ALA D 1 71 ? 0.756 7.427 -21.778 1.00 45.61 68 ALA D N 1
ATOM 4553 C CA . ALA D 1 71 ? 0.545 8.513 -22.734 1.00 46.65 68 ALA D CA 1
ATOM 4554 C C . ALA D 1 71 ? 1.562 8.480 -23.873 1.00 41.41 68 ALA D C 1
ATOM 4555 O O . ALA D 1 71 ? 1.234 8.802 -25.015 1.00 43.05 68 ALA D O 1
ATOM 4557 N N . GLU D 1 72 ? 2.798 8.107 -23.554 1.00 44.21 69 GLU D N 1
ATOM 4558 C CA . GLU D 1 72 ? 3.837 7.955 -24.568 1.00 53.00 69 GLU D CA 1
ATOM 4559 C C . GLU D 1 72 ? 3.488 6.823 -25.524 1.00 50.08 69 GLU D C 1
ATOM 4560 O O . GLU D 1 72 ? 3.688 6.931 -26.733 1.00 49.42 69 GLU D O 1
ATOM 4566 N N . TYR D 1 73 ? 2.978 5.730 -24.968 1.00 50.25 70 TYR D N 1
ATOM 4567 C CA . TYR D 1 73 ? 2.569 4.581 -25.766 1.00 53.72 70 TYR D CA 1
ATOM 4568 C C . TYR D 1 73 ? 1.417 4.930 -26.708 1.00 58.21 70 TYR D C 1
ATOM 4569 O O . TYR D 1 73 ? 1.426 4.534 -27.873 1.00 63.71 70 TYR D O 1
ATOM 4578 N N . LEU D 1 74 ? 0.427 5.662 -26.199 1.00 53.58 71 LEU D N 1
ATOM 4579 C CA . LEU D 1 74 ? -0.691 6.127 -27.021 1.00 54.78 71 LEU D CA 1
ATOM 4580 C C . LEU D 1 74 ? -0.188 6.997 -28.167 1.00 60.50 71 LEU D C 1
ATOM 4581 O O . LEU D 1 74 ? -0.655 6.885 -29.299 1.00 56.93 71 LEU D O 1
ATOM 4586 N N . LEU D 1 75 ? 0.768 7.867 -27.856 1.00 63.39 72 LEU D N 1
ATOM 4587 C CA . LEU D 1 75 ? 1.443 8.675 -28.863 1.00 64.51 72 LEU D CA 1
ATOM 4588 C C . LEU D 1 75 ? 2.178 7.781 -29.859 1.00 65.61 72 LEU D C 1
ATOM 4589 O O . LEU D 1 75 ? 2.112 7.997 -31.071 1.00 64.44 72 LEU D O 1
ATOM 4594 N N . SER D 1 76 ? 2.877 6.779 -29.332 1.00 60.03 73 SER D N 1
ATOM 4595 C CA . SER D 1 76 ? 3.620 5.819 -30.142 1.00 63.09 73 SER D CA 1
ATOM 4596 C C . SER D 1 76 ? 2.732 5.096 -31.158 1.00 69.98 73 SER D C 1
ATOM 4597 O O . SER D 1 76 ? 3.158 4.833 -32.283 1.00 71.27 73 SER D O 1
ATOM 4600 N N . LEU D 1 77 ? 1.499 4.785 -30.760 1.00 68.59 74 LEU D N 1
ATOM 4601 C CA . LEU D 1 77 ? 0.543 4.142 -31.660 1.00 73.31 74 LEU D CA 1
ATOM 4602 C C . LEU D 1 77 ? 0.221 5.035 -32.858 1.00 78.16 74 LEU D C 1
ATOM 4603 O O . LEU D 1 77 ? -0.072 4.543 -33.946 1.00 82.49 74 LEU D O 1
ATOM 4608 N N . GLN D 1 78 ? 0.289 6.348 -32.657 1.00 75.65 75 GLN D N 1
ATOM 4609 C CA . GLN D 1 78 ? 0.036 7.300 -33.734 1.00 77.37 75 GLN D CA 1
ATOM 4610 C C . GLN D 1 78 ? 1.268 7.459 -34.623 1.00 75.70 75 GLN D C 1
ATOM 4611 O O . GLN D 1 78 ? 1.314 8.337 -35.486 1.00 73.73 75 GLN D O 1
ATOM 4617 N N . GLY D 1 79 ? 2.267 6.608 -34.405 1.00 75.96 76 GLY D N 1
ATOM 4618 C CA . GLY D 1 79 ? 3.501 6.665 -35.167 1.00 74.10 76 GLY D CA 1
ATOM 4619 C C . GLY D 1 79 ? 4.418 7.775 -34.688 1.00 73.99 76 GLY D C 1
ATOM 4620 O O . GLY D 1 79 ? 5.410 8.099 -35.342 1.00 73.25 76 GLY D O 1
ATOM 4621 N N . ILE D 1 80 ? 4.090 8.353 -33.537 1.00 71.17 77 ILE D N 1
ATOM 4622 C CA . ILE D 1 80 ? 4.852 9.477 -33.010 1.00 69.44 77 ILE D CA 1
ATOM 4623 C C . ILE D 1 80 ? 5.865 9.046 -31.953 1.00 62.97 77 ILE D C 1
ATOM 4624 O O . ILE D 1 80 ? 5.496 8.482 -30.923 1.00 59.79 77 ILE D O 1
ATOM 4629 N N . GLU D 1 81 ? 7.142 9.313 -32.216 1.00 62.17 78 GLU D N 1
ATOM 4630 C CA . GLU D 1 81 ? 8.168 9.221 -31.184 1.00 70.63 78 GLU D CA 1
ATOM 4631 C C . GLU D 1 81 ? 8.750 10.607 -30.974 1.00 73.52 78 GLU D C 1
ATOM 4632 O O . GLU D 1 81 ? 8.918 11.366 -31.929 1.00 74.90 78 GLU D O 1
ATOM 4646 N N . ASN D 1 83 ? 11.851 13.146 -29.335 1.00 87.86 80 ASN D N 1
ATOM 4647 C CA . ASN D 1 83 ? 13.228 13.209 -28.868 1.00 91.61 80 ASN D CA 1
ATOM 4648 C C . ASN D 1 83 ? 13.277 14.073 -27.616 1.00 93.33 80 ASN D C 1
ATOM 4649 O O . ASN D 1 83 ? 13.470 15.287 -27.694 1.00 94.03 80 ASN D O 1
ATOM 4654 N N . ALA D 1 84 ? 13.102 13.434 -26.463 1.00 93.81 81 ALA D N 1
ATOM 4655 C CA . ALA D 1 84 ? 12.880 14.136 -25.199 1.00 94.47 81 ALA D CA 1
ATOM 4656 C C . ALA D 1 84 ? 14.082 14.910 -24.645 1.00 97.29 81 ALA D C 1
ATOM 4657 O O . ALA D 1 84 ? 14.392 14.809 -23.454 1.00 97.31 81 ALA D O 1
ATOM 4659 N N . GLU D 1 85 ? 14.752 15.678 -25.502 1.00 98.41 82 GLU D N 1
ATOM 4660 C CA . GLU D 1 85 ? 15.728 16.665 -25.039 1.00 99.66 82 GLU D CA 1
ATOM 4661 C C . GLU D 1 85 ? 15.789 17.911 -25.939 1.00 104.85 82 GLU D C 1
ATOM 4662 O O . GLU D 1 85 ? 15.617 19.025 -25.453 1.00 109.22 82 GLU D O 1
ATOM 4668 N N . GLN D 1 86 ? 15.998 17.734 -27.243 1.00 103.37 83 GLN D N 1
ATOM 4669 C CA . GLN D 1 86 ? 15.998 18.872 -28.161 1.00 101.22 83 GLN D CA 1
ATOM 4670 C C . GLN D 1 86 ? 14.581 19.414 -28.304 1.00 96.14 83 GLN D C 1
ATOM 4671 O O . GLN D 1 86 ? 14.376 20.562 -28.699 1.00 98.29 83 GLN D O 1
ATOM 4677 N N . GLN D 1 87 ? 13.609 18.569 -27.970 1.00 89.62 84 GLN D N 1
ATOM 4678 C CA . GLN D 1 87 ? 12.217 18.985 -27.846 1.00 87.17 84 GLN D CA 1
ATOM 4679 C C . GLN D 1 87 ? 12.030 19.918 -26.648 1.00 81.48 84 GLN D C 1
ATOM 4680 O O . GLN D 1 87 ? 11.253 20.872 -26.709 1.00 80.39 84 GLN D O 1
ATOM 4686 N N . THR D 1 88 ? 12.736 19.641 -25.554 1.00 76.32 85 THR D N 1
ATOM 4687 C CA . THR D 1 88 ? 12.646 20.501 -24.374 1.00 75.94 85 THR D CA 1
ATOM 4688 C C . THR D 1 88 ? 13.556 21.726 -24.497 1.00 74.72 85 THR D C 1
ATOM 4689 O O . THR D 1 88 ? 13.325 22.740 -23.838 1.00 75.69 85 THR D O 1
ATOM 4693 N N . LEU D 1 89 ? 14.580 21.634 -25.345 1.00 69.11 86 LEU D N 1
ATOM 4694 C CA . LEU D 1 89 ? 15.396 22.801 -25.685 1.00 71.86 86 LEU D CA 1
ATOM 4695 C C . LEU D 1 89 ? 14.580 23.768 -26.547 1.00 71.11 86 LEU D C 1
ATOM 4696 O O . LEU D 1 89 ? 14.851 24.971 -26.588 1.00 68.83 86 LEU D O 1
ATOM 4701 N N . GLN D 1 90 ? 13.576 23.220 -27.227 1.00 72.29 87 GLN D N 1
ATOM 4702 C CA . GLN D 1 90 ? 12.614 23.997 -28.005 1.00 74.76 87 GLN D CA 1
ATOM 4703 C C . GLN D 1 90 ? 11.758 24.909 -27.113 1.00 69.53 87 GLN D C 1
ATOM 4704 O O . GLN D 1 90 ? 11.205 25.907 -27.584 1.00 68.10 87 GLN D O 1
ATOM 4710 N N . ASP D 1 91 ? 11.678 24.589 -25.820 1.00 61.38 88 ASP D N 1
ATOM 4711 C CA . ASP D 1 91 ? 10.817 25.337 -24.898 1.00 59.56 88 ASP D CA 1
ATOM 4712 C C . ASP D 1 91 ? 11.571 25.982 -23.728 1.00 51.94 88 ASP D C 1
ATOM 4713 O O . ASP D 1 91 ? 11.454 25.531 -22.588 1.00 48.77 88 ASP D O 1
ATOM 4718 N N . PRO D 1 92 ? 12.323 27.062 -24.005 1.00 50.98 89 PRO D N 1
ATOM 4719 C CA . PRO D 1 92 ? 13.207 27.716 -23.027 1.00 50.99 89 PRO D CA 1
ATOM 4720 C C . PRO D 1 92 ? 12.462 28.415 -21.889 1.00 45.97 89 PRO D C 1
ATOM 4721 O O . PRO D 1 92 ? 12.983 28.467 -20.775 1.00 47.80 89 PRO D O 1
ATOM 4733 N N . PHE D 1 94 ? 9.910 27.315 -20.358 1.00 44.41 91 PHE D N 1
ATOM 4734 C CA . PHE D 1 94 ? 9.658 26.307 -19.339 1.00 37.94 91 PHE D CA 1
ATOM 4735 C C . PHE D 1 94 ? 10.950 25.916 -18.630 1.00 40.21 91 PHE D C 1
ATOM 4736 O O . PHE D 1 94 ? 10.946 25.639 -17.429 1.00 40.08 91 PHE D O 1
ATOM 4744 N N . LEU D 1 95 ? 12.052 25.891 -19.375 1.00 46.79 92 LEU D N 1
ATOM 4745 C CA . LEU D 1 95 ? 13.360 25.603 -18.791 1.00 45.94 92 LEU D CA 1
ATOM 4746 C C . LEU D 1 95 ? 13.673 26.605 -17.683 1.00 43.51 92 LEU D C 1
ATOM 4747 O O . LEU D 1 95 ? 14.162 26.238 -16.613 1.00 40.14 92 LEU D O 1
ATOM 4760 N N . GLU D 1 97 ? 11.429 28.237 -15.969 1.00 46.43 94 GLU D N 1
ATOM 4761 C CA . GLU D 1 97 ? 10.521 27.924 -14.877 1.00 52.89 94 GLU D CA 1
ATOM 4762 C C . GLU D 1 97 ? 11.110 26.794 -14.040 1.00 49.84 94 GLU D C 1
ATOM 4763 O O . GLU D 1 97 ? 11.076 26.845 -12.809 1.00 51.91 94 GLU D O 1
ATOM 4769 N N . GLN D 1 98 ? 11.662 25.788 -14.716 1.00 47.77 95 GLN D N 1
ATOM 4770 C CA . GLN D 1 98 ? 12.326 24.671 -14.043 1.00 55.77 95 GLN D CA 1
ATOM 4771 C C . GLN D 1 98 ? 13.434 25.174 -13.124 1.00 53.86 95 GLN D C 1
ATOM 4772 O O . GLN D 1 98 ? 13.588 24.693 -12.002 1.00 51.10 95 GLN D O 1
ATOM 4786 N N . GLU D 1 100 ? 13.806 28.250 -11.767 1.00 45.06 97 GLU D N 1
ATOM 4787 C CA . GLU D 1 100 ? 13.227 28.983 -10.639 1.00 56.19 97 GLU D CA 1
ATOM 4788 C C . GLU D 1 100 ? 12.787 28.040 -9.525 1.00 57.77 97 GLU D C 1
ATOM 4789 O O . GLU D 1 100 ? 12.996 28.315 -8.346 1.00 63.46 97 GLU D O 1
ATOM 4795 N N . LEU D 1 101 ? 12.178 26.924 -9.910 1.00 54.04 98 LEU D N 1
ATOM 4796 C CA . LEU D 1 101 ? 11.687 25.945 -8.946 1.00 52.59 98 LEU D CA 1
ATOM 4797 C C . LEU D 1 101 ? 12.824 25.208 -8.244 1.00 49.67 98 LEU D C 1
ATOM 4798 O O . LEU D 1 101 ? 12.760 24.966 -7.039 1.00 55.01 98 LEU D O 1
ATOM 4803 N N . ARG D 1 102 ? 13.862 24.855 -8.995 1.00 50.34 99 ARG D N 1
ATOM 4804 C CA . ARG D 1 102 ? 15.049 24.242 -8.405 1.00 55.09 99 ARG D CA 1
ATOM 4805 C C . ARG D 1 102 ? 15.733 25.203 -7.446 1.00 57.55 99 ARG D C 1
ATOM 4806 O O . ARG D 1 102 ? 16.086 24.827 -6.330 1.00 55.89 99 ARG D O 1
ATOM 4814 N N . GLU D 1 103 ? 15.910 26.443 -7.891 1.00 61.15 100 GLU D N 1
ATOM 4815 C CA . GLU D 1 103 ? 16.454 27.500 -7.049 1.00 68.86 100 GLU D CA 1
ATOM 4816 C C . GLU D 1 103 ? 15.652 27.622 -5.757 1.00 66.66 100 GLU D C 1
ATOM 4817 O O . GLU D 1 103 ? 16.217 27.653 -4.665 1.00 67.94 100 GLU D O 1
ATOM 4823 N N . GLU D 1 104 ? 14.331 27.670 -5.890 1.00 61.53 101 GLU D N 1
ATOM 4824 C CA . GLU D 1 104 ? 13.446 27.804 -4.739 1.00 60.05 101 GLU D CA 1
ATOM 4825 C C . GLU D 1 104 ? 13.527 26.581 -3.819 1.00 64.14 101 GLU D C 1
ATOM 4826 O O . GLU D 1 104 ? 13.280 26.682 -2.618 1.00 68.71 101 GLU D O 1
ATOM 4832 N N . LEU D 1 105 ? 13.876 25.426 -4.381 1.00 62.02 102 LEU D N 1
ATOM 4833 C CA . LEU D 1 105 ? 13.997 24.207 -3.582 1.00 64.51 102 LEU D CA 1
ATOM 4834 C C . LEU D 1 105 ? 15.247 24.254 -2.708 1.00 69.74 102 LEU D C 1
ATOM 4835 O O . LEU D 1 105 ? 15.213 23.853 -1.543 1.00 66.94 102 LEU D O 1
ATOM 4840 N N . GLU D 1 106 ? 16.343 24.754 -3.273 1.00 76.60 103 GLU D N 1
ATOM 4841 C CA . GLU D 1 106 ? 17.583 24.930 -2.522 1.00 81.50 103 GLU D CA 1
ATOM 4842 C C . GLU D 1 106 ? 17.412 26.043 -1.493 1.00 80.33 103 GLU D C 1
ATOM 4843 O O . GLU D 1 106 ? 18.192 26.156 -0.550 1.00 81.84 103 GLU D O 1
ATOM 4849 N N . SER D 1 107 ? 16.378 26.858 -1.684 1.00 80.94 104 SER D N 1
ATOM 4850 C CA . SER D 1 107 ? 16.089 27.982 -0.799 1.00 85.56 104 SER D CA 1
ATOM 4851 C C . SER D 1 107 ? 15.342 27.547 0.462 1.00 87.18 104 SER D C 1
ATOM 4852 O O . SER D 1 107 ? 15.219 28.319 1.412 1.00 83.19 104 SER D O 1
ATOM 4855 N N . VAL D 1 108 ? 14.844 26.313 0.459 1.00 89.38 105 VAL D N 1
ATOM 4856 C CA . VAL D 1 108 ? 14.128 25.757 1.608 1.00 89.53 105 VAL D CA 1
ATOM 4857 C C . VAL D 1 108 ? 15.036 25.589 2.828 1.00 92.20 105 VAL D C 1
ATOM 4858 O O . VAL D 1 108 ? 14.712 26.048 3.921 1.00 93.64 105 VAL D O 1
ATOM 4862 N N . THR D 1 109 ? 16.182 24.944 2.624 1.00 92.47 106 THR D N 1
ATOM 4863 C CA . THR D 1 109 ? 17.129 24.651 3.699 1.00 94.26 106 THR D CA 1
ATOM 4864 C C . THR D 1 109 ? 17.763 25.905 4.306 1.00 97.88 106 THR D C 1
ATOM 4865 O O . THR D 1 109 ? 18.538 25.815 5.259 1.00 95.37 106 THR D O 1
ATOM 4869 N N . ALA D 1 110 ? 17.433 27.070 3.753 1.00 102.26 107 ALA D N 1
ATOM 4870 C CA . ALA D 1 110 ? 18.071 28.320 4.158 1.00 104.10 107 ALA D CA 1
ATOM 4871 C C . ALA D 1 110 ? 17.114 29.333 4.797 1.00 108.40 107 ALA D C 1
ATOM 4872 O O . ALA D 1 110 ? 17.455 30.508 4.936 1.00 111.57 107 ALA D O 1
ATOM 4874 N N . CYS D 1 111 ? 15.923 28.882 5.181 1.00 110.01 108 CYS D N 1
ATOM 4875 C CA . CYS D 1 111 ? 15.009 29.719 5.954 1.00 114.55 108 CYS D CA 1
ATOM 4876 C C . CYS D 1 111 ? 15.099 29.334 7.424 1.00 117.54 108 CYS D C 1
ATOM 4877 O O . CYS D 1 111 ? 15.892 28.469 7.802 1.00 118.68 108 CYS D O 1
ATOM 4880 N N . ALA D 1 112 ? 14.292 29.989 8.252 1.00 118.02 109 ALA D N 1
ATOM 4881 C CA . ALA D 1 112 ? 14.020 29.503 9.599 1.00 118.85 109 ALA D CA 1
ATOM 4882 C C . ALA D 1 112 ? 12.565 29.054 9.591 1.00 119.17 109 ALA D C 1
ATOM 4883 O O . ALA D 1 112 ? 11.698 29.780 9.103 1.00 120.29 109 ALA D O 1
ATOM 4885 N N . ASP D 1 113 ? 12.312 27.869 10.144 1.00 117.74 110 ASP D N 1
ATOM 4886 C CA . ASP D 1 113 ? 11.121 27.064 9.844 1.00 113.82 110 ASP D CA 1
ATOM 4887 C C . ASP D 1 113 ? 11.136 26.608 8.382 1.00 109.61 110 ASP D C 1
ATOM 4888 O O . ASP D 1 113 ? 10.297 27.030 7.585 1.00 108.06 110 ASP D O 1
ATOM 4893 N N . PRO D 1 114 ? 12.102 25.740 8.029 1.00 106.38 111 PRO D N 1
ATOM 4894 C CA . PRO D 1 114 ? 12.280 25.240 6.664 1.00 102.31 111 PRO D CA 1
ATOM 4895 C C . PRO D 1 114 ? 11.457 23.986 6.403 1.00 99.83 111 PRO D C 1
ATOM 4896 O O . PRO D 1 114 ? 11.310 23.581 5.252 1.00 97.56 111 PRO D O 1
ATOM 4900 N N . GLU D 1 115 ? 10.942 23.375 7.464 1.00 100.76 112 GLU D N 1
ATOM 4901 C CA . GLU D 1 115 ? 10.093 22.199 7.334 1.00 100.99 112 GLU D CA 1
ATOM 4902 C C . GLU D 1 115 ? 8.725 22.579 6.770 1.00 96.44 112 GLU D C 1
ATOM 4903 O O . GLU D 1 115 ? 8.159 21.850 5.956 1.00 95.36 112 GLU D O 1
ATOM 4909 N N . ALA D 1 116 ? 8.207 23.727 7.195 1.00 92.86 113 ALA D N 1
ATOM 4910 C CA . ALA D 1 116 ? 6.960 24.254 6.651 1.00 90.30 113 ALA D CA 1
ATOM 4911 C C . ALA D 1 116 ? 7.179 24.776 5.236 1.00 84.58 113 ALA D C 1
ATOM 4912 O O . ALA D 1 116 ? 6.246 24.851 4.437 1.00 84.34 113 ALA D O 1
ATOM 4914 N N . ALA D 1 117 ? 8.420 25.144 4.935 1.00 80.04 114 ALA D N 1
ATOM 4915 C CA . ALA D 1 117 ? 8.786 25.574 3.592 1.00 77.53 114 ALA D CA 1
ATOM 4916 C C . ALA D 1 117 ? 8.691 24.407 2.611 1.00 72.51 114 ALA D C 1
ATOM 4917 O O . ALA D 1 117 ? 8.157 24.550 1.510 1.00 66.67 114 ALA D O 1
ATOM 4919 N N . LEU D 1 118 ? 9.213 23.252 3.012 1.00 70.89 115 LEU D N 1
ATOM 4920 C CA . LEU D 1 118 ? 9.154 22.066 2.168 1.00 67.00 115 LEU D CA 1
ATOM 4921 C C . LEU D 1 118 ? 7.707 21.633 1.939 1.00 68.76 115 LEU D C 1
ATOM 4922 O O . LEU D 1 118 ? 7.347 21.238 0.832 1.00 71.80 115 LEU D O 1
ATOM 4927 N N . VAL D 1 119 ? 6.884 21.722 2.983 1.00 71.00 116 VAL D N 1
ATOM 4928 C CA . VAL D 1 119 ? 5.452 21.434 2.870 1.00 68.81 116 VAL D CA 1
ATOM 4929 C C . VAL D 1 119 ? 4.800 22.333 1.818 1.00 70.06 116 VAL D C 1
ATOM 4930 O O . VAL D 1 119 ? 4.051 21.864 0.963 1.00 72.59 116 VAL D O 1
ATOM 4934 N N . ALA D 1 120 ? 5.099 23.627 1.887 1.00 67.68 117 ALA D N 1
ATOM 4935 C CA . ALA D 1 120 ? 4.576 24.595 0.928 1.00 69.14 117 ALA D CA 1
ATOM 4936 C C . ALA D 1 120 ? 5.028 24.297 -0.503 1.00 66.02 117 ALA D C 1
ATOM 4937 O O . ALA D 1 120 ? 4.239 24.386 -1.442 1.00 64.19 117 ALA D O 1
ATOM 4939 N N . PHE D 1 121 ? 6.303 23.954 -0.662 1.00 63.69 118 PHE D N 1
ATOM 4940 C CA . PHE D 1 121 ? 6.851 23.610 -1.969 1.00 61.90 118 PHE D CA 1
ATOM 4941 C C . PHE D 1 121 ? 6.253 22.300 -2.480 1.00 61.08 118 PHE D C 1
ATOM 4942 O O . PHE D 1 121 ? 5.891 22.190 -3.649 1.00 60.92 118 PHE D O 1
ATOM 4950 N N . ASP D 1 122 ? 6.149 21.313 -1.595 1.00 63.40 119 ASP D N 1
ATOM 4951 C CA . ASP D 1 122 ? 5.615 19.997 -1.944 1.00 63.08 119 ASP D CA 1
ATOM 4952 C C . ASP D 1 122 ? 4.165 20.073 -2.420 1.00 61.92 119 ASP D C 1
ATOM 4953 O O . ASP D 1 122 ? 3.771 19.369 -3.349 1.00 62.33 119 ASP D O 1
ATOM 4958 N N . THR D 1 123 ? 3.379 20.935 -1.783 1.00 63.14 120 THR D N 1
ATOM 4959 C CA . THR D 1 123 ? 1.983 21.130 -2.168 1.00 67.56 120 THR D CA 1
ATOM 4960 C C . THR D 1 123 ? 1.877 21.809 -3.532 1.00 60.92 120 THR D C 1
ATOM 4961 O O . THR D 1 123 ? 1.033 21.449 -4.353 1.00 63.09 120 THR D O 1
ATOM 4965 N N . LYS D 1 124 ? 2.736 22.797 -3.764 1.00 58.26 121 LYS D N 1
ATOM 4966 C CA . LYS D 1 124 ? 2.780 23.500 -5.045 1.00 57.97 121 LYS D CA 1
ATOM 4967 C C . LYS D 1 124 ? 3.118 22.558 -6.206 1.00 57.35 121 LYS D C 1
ATOM 4968 O O . LYS D 1 124 ? 2.427 22.547 -7.227 1.00 56.68 121 LYS D O 1
ATOM 4974 N N . VAL D 1 125 ? 4.183 21.773 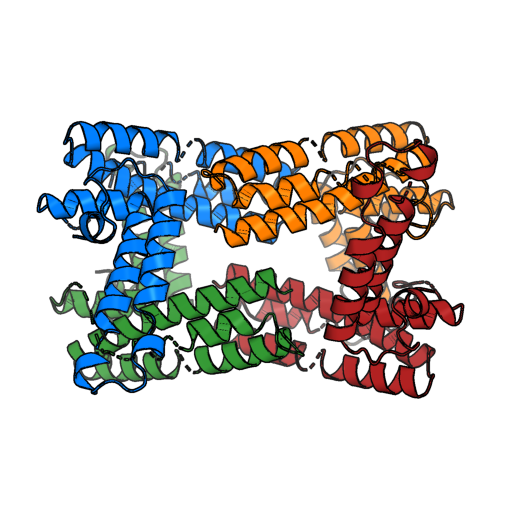-6.043 1.00 51.66 122 VAL D N 1
ATOM 4975 C CA . VAL D 1 125 ? 4.610 20.818 -7.067 1.00 56.61 122 VAL D CA 1
ATOM 4976 C C . VAL D 1 125 ? 3.508 19.800 -7.366 1.00 53.56 122 VAL D C 1
ATOM 4977 O O . VAL D 1 125 ? 3.220 19.502 -8.527 1.00 51.16 122 VAL D O 1
ATOM 4981 N N . THR D 1 126 ? 2.898 19.277 -6.307 1.00 55.88 123 THR D N 1
ATOM 4982 C CA . THR D 1 126 ? 1.770 18.362 -6.430 1.00 61.75 123 THR D CA 1
ATOM 4983 C C . THR D 1 126 ? 0.650 19.003 -7.240 1.00 59.70 123 THR D C 1
ATOM 4984 O O . THR D 1 126 ? 0.114 18.391 -8.172 1.00 60.63 123 THR D O 1
ATOM 4988 N N . ALA D 1 127 ? 0.310 20.239 -6.893 1.00 59.61 124 ALA D N 1
ATOM 4989 C CA .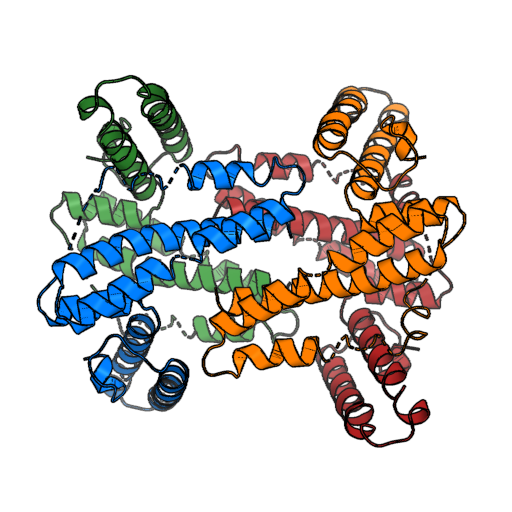 ALA D 1 127 ? -0.722 20.981 -7.608 1.00 61.79 124 ALA D CA 1
ATOM 4990 C C . ALA D 1 127 ? -0.356 21.164 -9.076 1.00 60.36 124 ALA D C 1
ATOM 4991 O O . 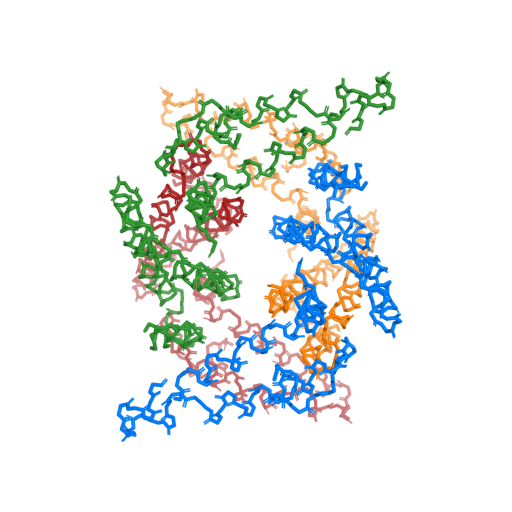ALA D 1 127 ? -1.214 21.049 -9.952 1.00 58.78 124 ALA D O 1
ATOM 5001 N N . GLN D 1 129 ? 1.534 19.125 -10.740 1.00 46.24 126 GLN D N 1
ATOM 5002 C CA . GLN D 1 129 ? 1.419 17.797 -11.339 1.00 50.34 126 GLN D CA 1
ATOM 5003 C C . GLN D 1 129 ? -0.031 17.465 -11.673 1.00 59.35 126 GLN D C 1
ATOM 5004 O O . GLN D 1 129 ? -0.330 17.046 -12.793 1.00 61.00 126 GLN D O 1
ATOM 5010 N N . ARG D 1 130 ? -0.917 17.650 -10.693 1.00 61.64 127 ARG D N 1
ATOM 5011 C CA . ARG D 1 130 ? -2.352 17.443 -10.879 1.00 62.48 127 ARG D CA 1
ATOM 5012 C C . ARG D 1 130 ? -2.844 18.190 -12.110 1.00 57.46 127 ARG D C 1
ATOM 5013 O O . ARG D 1 130 ? -3.605 17.656 -12.913 1.00 58.48 127 ARG D O 1
ATOM 5021 N N . HIS D 1 131 ? -2.385 19.427 -12.254 1.00 55.04 128 HIS D N 1
ATOM 5022 C CA . HIS D 1 131 ? -2.818 20.296 -13.344 1.00 57.50 128 HIS D CA 1
ATOM 5023 C C . HIS D 1 131 ? -2.373 19.786 -14.716 1.00 56.40 128 HIS D C 1
ATOM 5024 O O . HIS D 1 131 ? -3.187 19.666 -15.631 1.00 55.77 128 HIS D O 1
ATOM 5031 N N . TYR D 1 132 ? -1.084 19.485 -14.854 1.00 52.69 129 TYR D N 1
ATOM 5032 C CA . TYR D 1 132 ? -0.541 19.003 -16.123 1.00 50.84 129 TYR D CA 1
ATOM 5033 C C . TYR D 1 132 ? -1.142 17.665 -16.557 1.00 50.86 129 TYR D C 1
ATOM 5034 O O . TYR D 1 132 ? -1.335 17.422 -17.748 1.00 54.56 129 TYR D O 1
ATOM 5043 N N . LEU D 1 133 ? -1.435 16.800 -15.588 1.00 46.25 130 LEU D N 1
ATOM 5044 C CA . LEU D 1 133 ? -2.125 15.539 -15.865 1.00 53.22 130 LEU D CA 1
ATOM 5045 C C . LEU D 1 133 ? -3.527 15.774 -16.428 1.00 54.24 130 LEU D C 1
ATOM 5046 O O . LEU D 1 133 ? -3.942 15.116 -17.382 1.00 51.47 130 LEU D O 1
ATOM 5051 N N . ALA D 1 134 ? -4.253 16.713 -15.831 1.00 57.26 131 ALA D N 1
ATOM 5052 C CA . ALA D 1 134 ? -5.605 17.031 -16.280 1.00 64.10 131 ALA D CA 1
ATOM 5053 C C . ALA D 1 134 ? -5.581 17.607 -17.693 1.00 66.45 131 ALA D C 1
ATOM 5054 O O . ALA D 1 134 ? -6.457 17.316 -18.511 1.00 62.75 131 ALA D O 1
ATOM 5056 N N . GLN D 1 135 ? -4.572 18.429 -17.972 1.00 64.39 132 GLN D N 1
ATOM 5057 C CA . GLN D 1 135 ? -4.395 19.001 -19.301 1.00 62.73 132 GLN D CA 1
ATOM 5058 C C . GLN D 1 135 ? -4.034 17.917 -20.315 1.00 59.19 132 GLN D C 1
ATOM 5059 O O . GLN D 1 135 ? -4.580 17.886 -21.417 1.00 56.75 132 GLN D O 1
ATOM 5065 N N . LEU D 1 136 ? -3.118 17.028 -19.933 1.00 53.52 133 LEU D N 1
ATOM 5066 C CA . LEU D 1 136 ? -2.722 15.897 -20.779 1.00 52.49 133 LEU D CA 1
ATOM 5067 C C . LEU D 1 136 ? -3.903 14.988 -21.114 1.00 56.68 133 LEU D C 1
ATOM 5068 O O . LEU D 1 136 ? -4.068 14.556 -22.257 1.00 56.99 133 LEU D O 1
ATOM 5073 N N . GLN D 1 137 ? -4.718 14.698 -20.105 1.00 55.31 134 GLN D N 1
ATOM 5074 C CA . GLN D 1 137 ? -5.895 13.852 -20.272 1.00 59.72 134 GLN D CA 1
ATOM 5075 C C . GLN D 1 137 ? -6.886 14.486 -21.248 1.00 64.07 134 GLN D C 1
ATOM 5076 O O . GLN D 1 137 ? -7.413 13.816 -22.140 1.00 62.64 134 GLN D O 1
ATOM 5082 N N . GLY D 1 138 ? -7.125 15.784 -21.086 1.00 68.04 135 GLY D N 1
ATOM 5083 C CA . GLY D 1 138 ? -8.020 16.502 -21.976 1.00 71.23 135 GLY D CA 1
ATOM 5084 C C . GLY D 1 138 ? -7.460 16.614 -23.379 1.00 69.09 135 GLY D C 1
ATOM 5085 O O . GLY D 1 138 ? -8.203 16.632 -24.359 1.00 75.23 135 GLY D O 1
ATOM 5086 N N . GLN D 1 139 ? -6.138 16.679 -23.474 1.00 64.15 136 GLN D N 1
ATOM 5087 C CA . GLN D 1 139 ? -5.471 16.827 -24.760 1.00 65.31 136 GLN D CA 1
ATOM 5088 C C . GLN D 1 139 ? -5.489 15.534 -25.572 1.00 66.31 136 GLN D C 1
ATOM 5089 O O . GLN D 1 139 ? -5.713 15.559 -26.784 1.00 66.37 136 GLN D O 1
ATOM 5095 N N . LEU D 1 140 ? -5.242 14.410 -24.903 1.00 61.83 137 LEU D N 1
ATOM 5096 C CA . LEU D 1 140 ? -5.283 13.100 -25.552 1.00 64.77 137 LEU D CA 1
ATOM 5097 C C . LEU D 1 140 ? -6.711 12.732 -25.923 1.00 66.56 137 LEU D C 1
ATOM 5098 O O . LEU D 1 140 ? -6.947 11.997 -26.880 1.00 64.90 137 LEU D O 1
ATOM 5103 N N . ALA D 1 141 ? -7.664 13.250 -25.154 1.00 72.78 138 ALA D N 1
ATOM 5104 C CA . ALA D 1 141 ? -9.076 12.982 -25.397 1.00 74.43 138 ALA D CA 1
ATOM 5105 C C . ALA D 1 141 ? -9.557 13.717 -26.641 1.00 79.46 138 ALA D C 1
ATOM 5106 O O . ALA D 1 141 ? -10.434 13.238 -27.359 1.00 82.10 138 ALA D O 1
ATOM 5108 N N . GLN D 1 142 ? -8.981 14.889 -26.884 1.00 80.71 139 GLN D N 1
ATOM 5109 C CA . GLN D 1 142 ? -9.316 15.679 -28.062 1.00 82.34 139 GLN D CA 1
ATOM 5110 C C . GLN D 1 142 ? -8.310 15.451 -29.189 1.00 75.16 139 GLN D C 1
ATOM 5111 O O . GLN D 1 142 ? -8.338 16.152 -30.200 1.00 75.15 139 GLN D O 1
ATOM 5117 N N . SER D 1 143 ? -7.416 14.482 -28.993 1.00 72.52 140 SER D N 1
ATOM 5118 C CA . SER D 1 143 ? -6.447 14.065 -30.013 1.00 73.84 140 SER D CA 1
ATOM 5119 C C . SER D 1 143 ? -5.381 15.104 -30.400 1.00 73.99 140 SER D C 1
ATOM 5120 O O . SER D 1 143 ? -4.763 14.996 -31.462 1.00 71.15 140 SER D O 1
ATOM 5123 N N . GLU D 1 144 ? -5.164 16.099 -29.543 1.00 74.01 141 GLU D N 1
ATOM 5124 C CA . GLU D 1 144 ? -4.048 17.025 -29.726 1.00 76.23 141 GLU D CA 1
ATOM 5125 C C . GLU D 1 144 ? -2.754 16.368 -29.252 1.00 70.33 141 GLU D C 1
ATOM 5126 O O . GLU D 1 144 ? -2.295 16.619 -28.135 1.00 69.81 141 GLU D O 1
ATOM 5132 N N . TRP D 1 145 ? -2.168 15.528 -30.100 1.00 67.17 142 TRP D N 1
ATOM 5133 C CA . TRP D 1 145 ? -0.993 14.752 -29.714 1.00 68.89 142 TRP D CA 1
ATOM 5134 C C . TRP D 1 145 ? 0.224 15.632 -29.447 1.00 70.38 142 TRP D C 1
ATOM 5135 O O . TRP D 1 145 ? 1.049 15.319 -28.587 1.00 72.95 142 TRP D O 1
ATOM 5146 N N . LEU D 1 146 ? 0.340 16.724 -30.196 1.00 69.88 143 LEU D N 1
ATOM 5147 C CA . LEU D 1 146 ? 1.418 17.681 -29.988 1.00 71.57 143 LEU D CA 1
ATOM 5148 C C . LEU D 1 146 ? 1.285 18.291 -28.596 1.00 62.44 143 LEU D C 1
ATOM 5149 O O . LEU D 1 146 ? 2.202 18.218 -27.781 1.00 54.32 143 LEU D O 1
ATOM 5154 N N . ALA D 1 147 ? 0.121 18.869 -28.317 1.00 64.82 144 ALA D N 1
ATOM 5155 C CA . ALA D 1 147 ? -0.125 19.507 -27.027 1.00 65.06 144 ALA D CA 1
ATOM 5156 C C . ALA D 1 147 ? -0.188 18.504 -25.867 1.00 71.91 144 ALA D C 1
ATOM 5157 O O . ALA D 1 147 ? -0.316 18.893 -24.706 1.00 78.53 144 ALA D O 1
ATOM 5159 N N . ALA D 1 148 ? -0.081 17.218 -26.189 1.00 62.57 145 ALA D N 1
ATOM 5160 C CA . ALA D 1 148 ? 0.069 16.181 -25.178 1.00 62.74 145 ALA D CA 1
ATOM 5161 C C . ALA D 1 148 ? 1.550 15.875 -24.969 1.00 60.08 145 ALA D C 1
ATOM 5162 O O . ALA D 1 148 ? 1.989 15.616 -23.849 1.00 55.20 145 ALA D O 1
ATOM 5164 N N . ALA D 1 149 ? 2.312 15.907 -26.059 1.00 64.23 146 ALA D N 1
ATOM 5165 C CA . ALA D 1 149 ? 3.740 15.591 -26.027 1.00 66.21 146 ALA D CA 1
ATOM 5166 C C . ALA D 1 149 ? 4.555 16.578 -25.197 1.00 66.77 146 ALA D C 1
ATOM 5167 O O . ALA D 1 149 ? 5.646 16.250 -24.734 1.00 73.52 146 ALA D O 1
ATOM 5169 N N . ASP D 1 150 ? 4.040 17.793 -25.029 1.00 66.22 147 ASP D N 1
ATOM 5170 C CA . ASP D 1 150 ? 4.699 18.778 -24.167 1.00 67.84 147 ASP D CA 1
ATOM 5171 C C . ASP D 1 150 ? 4.218 18.667 -22.721 1.00 57.85 147 ASP D C 1
ATOM 5172 O O . ASP D 1 150 ? 4.945 19.017 -21.796 1.00 58.09 147 ASP D O 1
ATOM 5177 N N . GLN D 1 151 ? 2.994 18.183 -22.532 1.00 54.42 148 GLN D N 1
ATOM 5178 C CA . GLN D 1 151 ? 2.497 17.877 -21.193 1.00 52.87 148 GLN D CA 1
ATOM 5179 C C . GLN D 1 151 ? 3.294 16.725 -20.590 1.00 49.10 148 GLN D C 1
ATOM 5180 O O . GLN D 1 151 ? 3.681 16.764 -19.417 1.00 45.90 148 GLN D O 1
ATOM 5186 N N . ILE D 1 152 ? 3.519 15.690 -21.395 1.00 46.88 149 ILE D N 1
ATOM 5187 C CA . ILE D 1 152 ? 4.373 14.576 -20.994 1.00 46.51 149 ILE D CA 1
ATOM 5188 C C . ILE D 1 152 ? 5.753 15.122 -20.649 1.00 48.95 149 ILE D C 1
ATOM 5189 O O . ILE D 1 152 ? 6.320 14.799 -19.604 1.00 47.82 149 ILE D O 1
ATOM 5194 N N . ARG D 1 153 ? 6.265 15.969 -21.536 1.00 52.96 150 ARG D N 1
ATOM 5195 C CA . ARG D 1 153 ? 7.543 16.651 -21.353 1.00 56.31 150 ARG D CA 1
ATOM 5196 C C . ARG D 1 153 ? 7.614 17.367 -20.001 1.00 44.10 150 ARG D C 1
ATOM 5197 O O . ARG D 1 153 ? 8.573 17.199 -19.251 1.00 41.85 150 ARG D O 1
ATOM 5205 N N . LYS D 1 154 ? 6.582 18.139 -19.678 1.00 45.44 151 LYS D N 1
ATOM 5206 C CA . LYS D 1 154 ? 6.564 18.882 -18.420 1.00 51.29 151 LYS D CA 1
ATOM 5207 C C . LYS D 1 154 ? 6.423 17.954 -17.221 1.00 46.88 151 LYS D C 1
ATOM 5208 O O . LYS D 1 154 ? 7.026 18.181 -16.174 1.00 50.55 151 LYS D O 1
ATOM 5214 N N . LEU D 1 155 ? 5.627 16.903 -17.386 1.00 42.84 152 LEU D N 1
ATOM 5215 C CA . LEU D 1 155 ? 5.408 15.931 -16.323 1.00 41.76 152 LEU D CA 1
ATOM 5216 C C . LEU D 1 155 ? 6.669 15.104 -16.030 1.00 40.54 152 LEU D C 1
ATOM 5217 O O . LEU D 1 155 ? 6.914 14.722 -14.883 1.00 39.52 152 LEU D O 1
ATOM 5222 N N . LYS D 1 156 ? 7.470 14.841 -17.062 1.00 37.41 153 LYS D N 1
ATOM 5223 C CA . LYS D 1 156 ? 8.764 14.184 -16.870 1.00 43.55 153 LYS D CA 1
ATOM 5224 C C . LYS D 1 156 ? 9.616 15.019 -15.921 1.00 40.69 153 LYS D C 1
ATOM 5225 O O . LYS D 1 156 ? 10.188 14.497 -14.972 1.00 42.61 153 LYS D O 1
ATOM 5231 N N . PHE D 1 157 ? 9.692 16.323 -16.177 1.00 45.06 154 PHE D N 1
ATOM 5232 C CA . PHE D 1 157 ? 10.426 17.213 -15.284 1.00 42.20 154 PHE D CA 1
ATOM 5233 C C . PHE D 1 157 ? 9.823 17.227 -13.885 1.00 44.05 154 PHE D C 1
ATOM 5234 O O . PHE D 1 157 ? 10.552 17.224 -12.895 1.00 40.66 154 PHE D O 1
ATOM 5242 N N . ILE D 1 158 ? 8.492 17.257 -13.811 1.00 40.29 155 ILE D N 1
ATOM 5243 C CA . ILE D 1 158 ? 7.793 17.235 -12.528 1.00 43.27 155 ILE D CA 1
ATOM 5244 C C . ILE D 1 158 ? 8.206 16.019 -11.699 1.00 45.62 155 ILE D C 1
ATOM 5245 O O . ILE D 1 158 ? 8.477 16.133 -10.502 1.00 48.92 155 ILE D O 1
ATOM 5250 N N . ALA D 1 159 ? 8.246 14.858 -12.346 1.00 45.97 156 ALA D N 1
ATOM 5251 C CA . ALA D 1 159 ? 8.672 13.622 -11.696 1.00 42.45 156 ALA D CA 1
ATOM 5252 C C . ALA D 1 159 ? 10.096 13.742 -11.159 1.00 44.50 156 ALA D C 1
ATOM 5253 O O . ALA D 1 159 ? 10.395 13.279 -10.056 1.00 47.91 156 ALA D O 1
ATOM 5255 N N . LYS D 1 160 ? 10.972 14.361 -11.946 1.00 43.19 157 LYS D N 1
ATOM 5256 C CA . LYS D 1 160 ? 12.345 14.598 -11.516 1.00 46.34 157 LYS D CA 1
ATOM 5257 C C . LYS D 1 160 ? 12.398 15.538 -10.311 1.00 47.88 157 LYS D C 1
ATOM 5258 O O . LYS D 1 160 ? 13.179 15.328 -9.382 1.00 43.01 157 LYS D O 1
ATOM 5264 N N . LEU D 1 161 ? 11.560 16.571 -10.329 1.00 48.92 158 LEU D N 1
ATOM 5265 C CA . LEU D 1 161 ? 11.547 17.568 -9.261 1.00 45.79 158 LEU D CA 1
ATOM 5266 C C . LEU D 1 161 ? 11.040 16.978 -7.946 1.00 47.05 158 LEU D C 1
ATOM 5267 O O . LEU D 1 161 ? 11.563 17.289 -6.874 1.00 52.28 158 LEU D O 1
ATOM 5272 N N . LYS D 1 162 ? 10.022 16.129 -8.032 1.00 48.99 159 LYS D N 1
ATOM 5273 C CA . LYS D 1 162 ? 9.501 15.442 -6.854 1.00 48.23 159 LYS D CA 1
ATOM 5274 C C . LYS D 1 162 ? 10.572 14.579 -6.191 1.00 48.75 159 LYS D C 1
ATOM 5275 O O . LYS D 1 162 ? 10.637 14.491 -4.965 1.00 44.22 159 LYS D O 1
ATOM 5281 N N . ASN D 1 163 ? 11.414 13.947 -7.004 1.00 50.33 160 ASN D N 1
ATOM 5282 C CA . ASN D 1 163 ? 12.529 13.173 -6.473 1.00 48.98 160 ASN D CA 1
ATOM 5283 C C . ASN D 1 163 ? 13.525 14.063 -5.743 1.00 48.69 160 ASN D C 1
ATOM 5284 O O . ASN D 1 163 ? 14.015 13.701 -4.676 1.00 49.91 160 ASN D O 1
ATOM 5289 N N . GLU D 1 164 ? 13.811 15.231 -6.313 1.00 47.23 161 GLU D N 1
ATOM 5290 C CA . GLU D 1 164 ? 14.662 16.214 -5.647 1.00 52.20 161 GLU D CA 1
ATOM 5291 C C . GLU D 1 164 ? 14.030 16.674 -4.330 1.00 50.40 161 GLU D C 1
ATOM 5292 O O . GLU D 1 164 ? 14.728 16.894 -3.339 1.00 45.90 161 GLU D O 1
ATOM 5298 N N . VAL D 1 165 ? 12.706 16.813 -4.326 1.00 51.35 162 VAL D N 1
ATOM 5299 C CA . VAL D 1 165 ? 11.969 17.198 -3.121 1.00 49.42 162 VAL D CA 1
ATOM 5300 C C . VAL D 1 165 ? 12.084 16.123 -2.042 1.00 47.35 162 VAL D C 1
ATOM 5301 O O . VAL D 1 165 ? 12.250 16.426 -0.858 1.00 48.83 162 VAL D O 1
ATOM 5305 N N . GLU D 1 166 ? 12.009 14.864 -2.454 1.00 42.12 163 GLU D N 1
ATOM 5306 C CA . GLU D 1 166 ? 12.162 13.759 -1.512 1.00 49.35 163 GLU D CA 1
ATOM 5307 C C . GLU D 1 166 ? 13.566 13.752 -0.910 1.00 53.31 163 GLU D C 1
ATOM 5308 O O . GLU D 1 166 ? 13.747 13.452 0.272 1.00 52.54 163 GLU D O 1
ATOM 5314 N N . ARG D 1 167 ? 14.553 14.091 -1.735 1.00 53.05 164 ARG D N 1
ATOM 5315 C CA . ARG D 1 167 ? 15.939 14.179 -1.289 1.00 56.69 164 ARG D CA 1
ATOM 5316 C C . ARG D 1 167 ? 16.075 15.211 -0.181 1.00 52.77 164 ARG D C 1
ATOM 5317 O O . ARG D 1 167 ? 16.759 14.980 0.814 1.00 52.90 164 ARG D O 1
ATOM 5325 N N . VAL D 1 168 ? 15.409 16.348 -0.355 1.00 52.14 165 VAL D N 1
ATOM 5326 C CA . VAL D 1 168 ? 15.415 17.393 0.660 1.00 53.36 165 VAL D CA 1
ATOM 5327 C C . VAL D 1 168 ? 14.655 16.957 1.914 1.00 56.97 165 VAL D C 1
ATOM 5328 O O . VAL D 1 168 ? 15.046 17.292 3.032 1.00 55.82 165 VAL D O 1
ATOM 5332 N N . GLU D 1 169 ? 13.576 16.201 1.732 1.00 58.35 166 GLU D N 1
ATOM 5333 C CA . GLU D 1 169 ? 12.806 15.709 2.871 1.00 59.10 166 GLU D CA 1
ATOM 5334 C C . GLU D 1 169 ? 13.604 14.699 3.685 1.00 57.95 166 GLU D C 1
ATOM 5335 O O . GLU D 1 169 ? 13.568 14.712 4.914 1.00 63.72 166 GLU D O 1
ATOM 5341 N N . ASP D 1 170 ? 14.327 13.828 2.992 1.00 57.27 167 ASP D N 1
ATOM 5342 C CA . ASP D 1 170 ? 15.149 12.828 3.659 1.00 59.62 167 ASP D CA 1
ATOM 5343 C C . ASP D 1 170 ? 16.298 13.453 4.443 1.00 61.98 167 ASP D C 1
ATOM 5344 O O . ASP D 1 170 ? 16.779 12.868 5.410 1.00 62.62 167 ASP D O 1
ATOM 5349 N N . GLN D 1 171 ? 16.736 14.639 4.033 1.00 61.67 168 GLN D N 1
ATOM 5350 C CA . GLN D 1 171 ? 17.756 15.358 4.794 1.00 65.97 168 GLN D CA 1
ATOM 5351 C C . GLN D 1 171 ? 17.150 16.065 6.003 1.00 64.96 168 GLN D C 1
ATOM 5352 O O . GLN D 1 171 ? 17.734 16.069 7.085 1.00 65.39 168 GLN D O 1
ATOM 5358 N N . LEU D 1 172 ? 15.971 16.652 5.816 1.00 67.43 169 LEU D N 1
ATOM 5359 C CA . LEU D 1 172 ? 15.309 17.399 6.886 1.00 66.49 169 LEU D CA 1
ATOM 5360 C C . LEU D 1 172 ? 14.771 16.515 8.015 1.00 65.25 169 LEU D C 1
ATOM 5361 O O . LEU D 1 172 ? 14.566 16.994 9.128 1.00 64.24 169 LEU D O 1
ATOM 5366 N N . LEU D 1 173 ? 14.547 15.234 7.734 1.00 67.49 170 LEU D N 1
ATOM 5367 C CA . LEU D 1 173 ? 14.017 14.318 8.747 1.00 77.45 170 LEU D CA 1
ATOM 5368 C C . LEU D 1 173 ? 14.482 12.877 8.557 1.00 78.49 170 LEU D C 1
ATOM 5369 O O . LEU D 1 173 ? 14.337 12.302 7.480 1.00 81.83 170 LEU D O 1
#

CATH classification: 1.10.287.110 (+1 more: 1.20.1280.20)

Secondary structure (DSSP, 8-state):
-HHHHTT--SSS---HHHHHHHHHHHHHHT-GGGGTTS-HHHH--HHHHHHHHHHHHHHHSHHHHHHHHHHTTT-----------HHHHHHHGGGSSSHHHHHHHHHHHHH--HHHHHHHHHHHHTT-HHHHHHHHHHHHHHHHHHHHHHHHHHHH-/-HHHHHT--SSS---HHHHHHHHHHHHTTS-GGGGTTS-HHHH--HHHHHHHHHHHHHHHSHHHHHHHHHHHTT---TTTTTTT-------HHHHHHTTTTSS-HHHHHHHHHHHHH--HHHHHHHHHHHHTT-HHHHHHHHHHHHHHHHHHHHHHHHHHHH-/-HHHHTT--SSS---HHHHHHHHHHHHHHS-GGGGTTS-HHHH--HHHHHHHHHHHHHHHSHHHHHHHHHHHTT----------HHHHHHHGGGSSSHHHHHHHHHHHHH--HHHHHHHHHHHHTT-HHHHHHHHHHHHHHHHHHHHHHHHHHHH-/-HHHHTT--SSS---HHHHHHHHHHHHTTS-GGGGTTS-HHHH--HHHHHHHHHHHHHHHSHHHHHHHHHHHTT---TTHHHHT-------HHHHHHTGGGSSS-HHHHHHHHHHHH--HHHHHHHHHHHHTT-HHHHHHHHHHHHHHHHHHHHHHHHHHHH-

Nearest PDB structures (foldseek):
  4it5-assembly1_D  TM=9.942E-01  e=1.865E-18  Vibrio cholerae
  4it5-assembly1_C  TM=9.224E-01  e=2.294E-17  Vibrio cholerae
  4it5-assembly1_A  TM=9.220E-01  e=2.949E-17  Vibrio cholerae
  1fpo-assembly1_A  TM=9.119E-01  e=1.699E-09  Escherichia coli
  3bvo-assembly1_A  TM=8.873E-01  e=2.446E-07  Homo sapiens

Organism: Vibrio cholerae serotype O1 (strain ATCC 39315 / El Tor Inaba N16961) (NCBI:txid243277)

InterPro domains:
  IPR001623 DnaJ domain [PF00226] (15-70)
  IPR001623 DnaJ domain [PS50076] (2-74)
  IPR001623 DnaJ domain [SM00271] (1-66)
  IPR001623 DnaJ domain [cd06257] (2-63)
  IPR004640 Co-chaperone Hsc20 [MF_00682] (1-170)
  IPR004640 Co-chaperone Hsc20 [PTHR14021] (2-164)
  IPR004640 Co-chaperone Hsc20 [TIGR00714] (13-169)
  IPR009073 Co-chaperone HscB, C-terminal oligomerisation domain [PF07743] (87-163)
  IPR036386 HscB, C-terminal domain superfamily [G3DSA:1.20.1280.20] (80-171)
  IPR036386 HscB, C-terminal domain superfamily [SSF47144] (78-170)
  IPR036869 Chaperone J-domain superfamily [G3DSA:1.10.287.110] (1-79)
  IPR036869 Chaperone J-domain superfamily [SSF46565] (1-74)

Radius of gyration: 28.3 Å; Cα contacts (8 Å, |Δi|>4): 524; chains: 4; bounding box: 69×71×74 Å

B-factor: mean 61.13, std 18.61, range [26.72, 127.0]

Sequence (639 aa):
NYFELFGLPIQFELDGSLLSSQFRALQKRFHPDNFATASERDRLAVQQAAQINDAYQTLKDPLRRAEYLLSLQGIENQDPFLEQELREELESVTACADPEAALVAFDTKVTAQRHYLAQLQGQLAQSEWLAAADQIRKLKFIAKLKNEVERVEDQLLNYFELFGLPIQFELDGSLLSSQFRALQKRFHPDNFATASERDRLAVQQAAQINDAYQTLKDPLRRAEYLLSLQGIENAEQQTLQDPFLEQELREELESVTACADPEAALVAFDTKVTAQRHYLAQLQGQLAQSEWLAAADQIRKLKFIAKLKNEVERVEDQLLNYFELFGLPIQFELDGSLLSSQFRALQKRFHPDNFATASERDRLAVQQAAQINDAYQTLKDPLRRAEYLLSLQGIENDPFLEQELREELESVTACADPEAALVAFDTKVTAQRHYLAQLQGQLAQSEWLAAADQIRKLKFIAKLKNEVERVEDQLLNYFELFGLPIQFELDGSLLSSQFRALQKRFHPDNFATASERDRLAVQQAAQINDAYQTLKDPLRRAEYLLSLQGIENAEQQTLQDPFLEQELREELESVTACADPEAALVAFDTKVTAQRHYLAQLQGQLAQSEWLAAADQIRKLKFIAKLKNEVERVEDQLL

Foldseek 3Di:
DLQVLLPHDLALDDDLVSLVVSLVVQLVVLPLVVCVPPDPVVSVSVVSNVVSVVSSVQNNDSLSSLQVSCVVVVDDPPDVLCVLCLLVQLVCLVVDPNSVVVLVVSLVVLVVLVVLSVVLRVCRVVVVSVVNVVSSVNSVSSVVVNVVSVVVVVVVD/DLCVVLPHDLALDDDCVSLVVSLVVVLVVLPLVVCVPPDPVVSVSVVVNVVSVVSSVQNVDSLSSLQVSCVVVVDHCCPVPVVVPVVCCLVLVVQLVCLVVDPHNPVSLVVSVVVLVVLVVLSVQLSVCVVVVVSVSNVVSSVVNVSSVVVVVVSVVVVVVVD/DLQVLLPHDLALDDDLVSLVVSLVVLLVVLPLVVCVPPDPVVSVSVVSNVVSVVSSVQNNDSLSSLQVSCVVVVDDPDVLCVLCLLVQLVCLLVDPNSVVSLVVSLVVLVCLVVLSVQLRVCRVVVVSVSNVVSSVNSVSSVVVNVVSVVVVVVND/DLCVQLPHDLALDDPQVSLVVSLVVVCVVLVLVVCVPPDVVSSVSVVSNVVSVVSSVQSNDSLSSLQVSCVVVVDDDLPVVVVVPVVCCLCLVVQLVCLVVDVVSVVVLVVSLVVLVCLVVLSVQLRVCVVVPVSVSNVVSSSNNVSSVVVVVVSVVVVVVVD

Solvent-accessible surface area: 37571 Å² total